Protein AF-0000000072985162 (afdb_homodimer)

Sequence (396 aa):
MAHTLPALPYAYNALEPHYDEATLRIHHDIHHKTYVDGLNNAENKIEECRRTGDYTLIKHYERELAFHGSGHILHTLFWENMMPGGSQPKDEILNQINKDFTDYETFKKEFSAAAVAVEGSGWAILCWNCMFNKLVILTAEKHQDLTQWGVKPLLILDVWEHAYYLKYQNKRAAFIDAWWNIVNWDVVNERFKQATTKMAHTLPALPYAYNALEPHYDEATLRIHHDIHHKTYVDGLNNAENKIEECRRTGDYTLIKHYERELAFHGSGHILHTLFWENMMPGGSQPKDEILNQINKDFTDYETFKKEFSAAAVAVEGSGWAILCWNCMFNKLVILTAEKHQDLTQWGVKPLLILDVWEHAYYLKYQNKRAAFIDAWWNIVNWDVVNERFKQATTK

Nearest PDB structures (foldseek):
  6elk-assembly1_A  TM=9.682E-01  e=2.408E-20  Caenorhabditis elegans
  6qzn-assembly1_C  TM=9.717E-01  e=3.580E-20  Caenorhabditis elegans
  3dc6-assembly1_C  TM=9.567E-01  e=2.150E-20  Caenorhabditis elegans
  3dc5-assembly1_C  TM=9.621E-01  e=7.915E-20  Caenorhabditis elegans
  6qzm-assembly1_A  TM=9.667E-01  e=2.074E-19  Caenorhabditis elegans

Secondary structure (DSSP, 8-state):
----PPPPSS-TTTTTTTS-HHHHHHIIIIIIHHHHHHHHHHHHHHHHHHHHT--TTHHHHHHHHHHHHHHHHHHHHHHHTB-TT-----HHHHHHHHHHHSSHHHHHHHHHHHHHH--SSEEEEEEEETTTTEEEEEEEETTTBS--TT-EEEEEEE-SGGGTHHHHTT-HHHHHHHHGGGB-HHHHHHHHHHHHH-/----PPPPSS-TTTTTTTS-HHHHHHIIIIIIHHHHHHHHHHHHHHHHHHHHT--TTHHHHHHHHHHHHHHHHHHHHHHHTB-TT-----HHHHHHHHHHHSSHHHHHHHHHHHHHH--SSEEEEEEEETTTTEEEEEEEETTTBS--TT-EEEEEEE-SGGGTHHHHTT-HHHHHHHHGGGB-HHHHHHHHHHHHH-

Radius of gyration: 21.14 Å; Cα contacts (8 Å, |Δi|>4): 714; chains: 2; bounding box: 44×56×46 Å

pLDDT: mean 97.55, std 3.65, range [57.56, 98.94]

Organism: Clostridium tetani (strain Massachusetts / E88) (NCBI:txid212717)

Foldseek 3Di:
DQDDQDDQPDDLCQAPPLFHSVLSCCCRVPVLRVLSVLLRVLVVVVVVCVVVVPCVCVVVSVVSNQLSVLSNVQVVLASVQFGRQADDADDPVQVQCCVAQVHDVSVLVVQLVQLVPDPAWWKWFWWQDLVVRHIDIFIDDNRHPTDDPPIGTQHMDGQHCSNPCVPQNPNSSSSSVSRNRGGHNVSSVVSVVVSHVD/DQDDQDDQPDDLCQAPPLFHSVLSCCCRVPVLRVLSVLLRVLVVVVVVCVVVVPCVCVVVSVVSNQLSVLSNVQVVLASVQFGRQADDADDPVQVQCCVAQVHDVSVLVVQLVQLVPDPAWWKWFWWQDLVVRHIDIFIDDNRHPGDDPPIGTQHMDGQHCSNPCVPQNPPSSSSSVSRNRGGHNVSSVVSVVVSHVD

Structure (mmCIF, N/CA/C/O backbone):
data_AF-0000000072985162-model_v1
#
loop_
_entity.id
_entity.type
_entity.pdbx_description
1 polymer 'Superoxide dismutase'
#
loop_
_atom_site.group_PDB
_atom_site.id
_atom_site.type_symbol
_atom_site.label_atom_id
_atom_site.label_alt_id
_atom_site.label_comp_id
_atom_site.label_asym_id
_atom_site.label_entity_id
_atom_site.label_seq_id
_atom_site.pdbx_PDB_ins_code
_atom_site.Cartn_x
_atom_site.Cartn_y
_atom_site.Cartn_z
_atom_site.occupancy
_atom_site.B_iso_or_equiv
_atom_site.auth_seq_id
_atom_site.auth_comp_id
_atom_site.auth_asym_id
_atom_site.auth_atom_id
_atom_site.pdbx_PDB_model_num
ATOM 1 N N . MET A 1 1 ? -16.875 -9.617 9.648 1 78.81 1 MET A N 1
ATOM 2 C CA . MET A 1 1 ? -17.781 -8.617 10.234 1 78.81 1 MET A CA 1
ATOM 3 C C . MET A 1 1 ? -17.766 -7.332 9.422 1 78.81 1 MET A C 1
ATOM 5 O O . MET A 1 1 ? -16.75 -6.977 8.828 1 78.81 1 MET A O 1
ATOM 9 N N . ALA A 1 2 ? -18.922 -6.633 9.508 1 94.5 2 ALA A N 1
ATOM 10 C CA . ALA A 1 2 ? -19.062 -5.395 8.742 1 94.5 2 ALA A CA 1
ATOM 11 C C . ALA A 1 2 ? -18.203 -4.285 9.336 1 94.5 2 ALA A C 1
ATOM 13 O O . ALA A 1 2 ? -18.062 -4.18 10.555 1 94.5 2 ALA A O 1
ATOM 14 N N . HIS A 1 3 ? -17.609 -3.541 8.484 1 98.44 3 HIS A N 1
ATOM 15 C CA . HIS A 1 3 ? -16.859 -2.357 8.906 1 98.44 3 HIS A CA 1
ATOM 16 C C . HIS A 1 3 ? -17.812 -1.287 9.453 1 98.44 3 HIS A C 1
ATOM 18 O O . HIS A 1 3 ? -18.953 -1.179 9.008 1 98.44 3 HIS A O 1
ATOM 24 N N . THR A 1 4 ? -17.266 -0.568 10.375 1 98.56 4 THR A N 1
ATOM 25 C CA . THR A 1 4 ? -18.062 0.515 10.953 1 98.56 4 THR A CA 1
ATOM 26 C C . THR A 1 4 ? -17.25 1.812 10.984 1 98.56 4 THR A C 1
ATOM 28 O O . THR A 1 4 ? -16.016 1.786 10.961 1 98.56 4 THR A O 1
ATOM 31 N N . LEU A 1 5 ? -17.984 2.898 10.992 1 98.62 5 LEU A N 1
ATOM 32 C CA . LEU A 1 5 ? -17.344 4.203 11.133 1 98.62 5 LEU A CA 1
ATOM 33 C C . LEU A 1 5 ? -16.781 4.395 12.539 1 98.62 5 LEU A C 1
ATOM 35 O O . LEU A 1 5 ? -17.531 4.363 13.516 1 98.62 5 LEU A O 1
ATOM 39 N N . PRO A 1 6 ? -15.516 4.555 12.641 1 98.31 6 PRO A N 1
ATOM 40 C CA . PRO A 1 6 ? -15.008 4.77 14 1 98.31 6 PRO A CA 1
ATOM 41 C C . PRO A 1 6 ? -15.422 6.121 14.578 1 98.31 6 PRO A C 1
ATOM 43 O O . PRO A 1 6 ? -15.562 7.098 13.836 1 98.31 6 PRO A O 1
ATOM 46 N N . ALA A 1 7 ? -15.523 6.145 15.867 1 97.75 7 ALA A N 1
ATOM 47 C CA . ALA A 1 7 ? -15.797 7.414 16.531 1 97.75 7 ALA A CA 1
ATOM 48 C C . ALA A 1 7 ? -14.578 8.336 16.484 1 97.75 7 ALA A C 1
ATOM 50 O O . ALA A 1 7 ? -13.438 7.863 16.453 1 97.75 7 ALA A O 1
ATOM 51 N N . LEU A 1 8 ? -14.867 9.625 16.453 1 97.62 8 LEU A N 1
ATOM 52 C CA . LEU A 1 8 ? -13.766 10.57 16.594 1 97.62 8 LEU A CA 1
ATOM 53 C C . LEU A 1 8 ? -13.18 10.523 18 1 97.62 8 LEU A C 1
ATOM 55 O O . LEU A 1 8 ? -13.906 10.383 18.984 1 97.62 8 LEU A O 1
ATOM 59 N N . PRO A 1 9 ? -11.914 10.672 18.094 1 97.06 9 PRO A N 1
ATOM 60 C CA . PRO A 1 9 ? -11.289 10.656 19.422 1 97.06 9 PRO A CA 1
ATOM 61 C C . PRO A 1 9 ? -11.406 12 20.141 1 97.06 9 PRO A C 1
ATOM 63 O O . PRO A 1 9 ? -10.852 12.164 21.234 1 97.06 9 PRO A O 1
ATOM 66 N N . TYR A 1 10 ? -12.055 13.023 19.609 1 98.19 10 TYR A N 1
ATOM 67 C CA . TYR A 1 10 ? -12.273 14.359 20.156 1 98.19 10 TYR A CA 1
ATOM 68 C C . TYR A 1 10 ? -13.586 14.953 19.672 1 98.19 10 TYR A C 1
ATOM 70 O O . TYR A 1 10 ? -14.211 14.406 18.75 1 98.19 10 TYR A O 1
ATOM 78 N N . ALA A 1 11 ? -13.953 16.047 20.359 1 98.31 11 ALA A N 1
ATOM 79 C CA . ALA A 1 11 ? -15.188 16.719 19.969 1 98.31 11 ALA A CA 1
ATOM 80 C C . ALA A 1 11 ? -15.047 17.359 18.578 1 98.31 11 ALA A C 1
ATOM 82 O O . ALA A 1 11 ? -13.93 17.656 18.141 1 98.31 11 ALA A O 1
ATOM 83 N N . TYR A 1 12 ? -16.141 17.594 17.906 1 98.06 12 TYR A N 1
ATOM 84 C CA . TYR A 1 12 ? -16.141 18.109 16.547 1 98.06 12 TYR A CA 1
ATOM 85 C C . TYR A 1 12 ? -15.508 19.484 16.484 1 98.06 12 TYR A C 1
ATOM 87 O O . TYR A 1 12 ? -15.023 19.922 15.438 1 98.06 12 TYR A O 1
ATOM 95 N N . ASN A 1 13 ? -15.547 20.219 17.531 1 98.31 13 ASN A N 1
ATOM 96 C CA . ASN A 1 13 ? -14.977 21.562 17.516 1 98.31 13 ASN A CA 1
ATOM 97 C C . ASN A 1 13 ? -13.625 21.609 18.219 1 98.31 13 ASN A C 1
ATOM 99 O O . ASN A 1 13 ? -13.094 22.688 18.484 1 98.31 13 ASN A O 1
ATOM 103 N N . ALA A 1 14 ? -13.086 20.484 18.531 1 98.5 14 ALA A N 1
ATOM 104 C CA . ALA A 1 14 ? -11.914 20.406 19.391 1 98.5 14 ALA A CA 1
ATOM 105 C C . ALA A 1 14 ? -10.664 20.891 18.672 1 98.5 14 ALA A C 1
ATOM 107 O O . ALA A 1 14 ? -9.68 21.266 19.312 1 98.5 14 ALA A O 1
ATOM 108 N N . LEU A 1 15 ? -10.68 20.875 17.359 1 98.62 15 LEU A N 1
ATOM 109 C CA . LEU A 1 15 ? -9.461 21.125 16.609 1 98.62 15 LEU A CA 1
ATOM 110 C C . LEU A 1 15 ? -9.422 22.562 16.109 1 98.62 15 LEU A C 1
ATOM 112 O O . LEU A 1 15 ? -8.523 22.938 15.352 1 98.62 15 LEU A O 1
ATOM 116 N N . GLU A 1 16 ? -10.375 23.344 16.562 1 98.06 16 GLU A N 1
ATOM 117 C CA . GLU A 1 16 ? -10.367 24.781 16.25 1 98.06 16 GLU A CA 1
ATOM 118 C C . GLU A 1 16 ? -9.172 25.484 16.891 1 98.06 16 GLU A C 1
ATOM 120 O O . GLU A 1 16 ? -8.711 25.078 17.969 1 98.06 16 GLU A O 1
ATOM 125 N N . PRO A 1 17 ? -8.672 26.5 16.172 1 98.12 17 PRO A N 1
ATOM 126 C CA . PRO A 1 17 ? -9.188 27.125 14.961 1 98.12 17 PRO A CA 1
ATOM 127 C C . PRO A 1 17 ? -8.586 26.531 13.688 1 98.12 17 PRO A C 1
ATOM 129 O O . PRO A 1 17 ? -8.875 27.016 12.586 1 98.12 17 PRO A O 1
ATOM 132 N N . HIS A 1 18 ? -7.82 25.516 13.781 1 98.38 18 HIS A N 1
ATOM 133 C CA . HIS A 1 18 ? -7.008 25.062 12.656 1 98.38 18 HIS A CA 1
ATOM 134 C C . HIS A 1 18 ? -7.805 24.125 11.742 1 98.38 18 HIS A C 1
ATOM 136 O O . HIS A 1 18 ? -7.504 24.016 10.555 1 98.38 18 HIS A O 1
ATOM 142 N N . TYR A 1 19 ? -8.812 23.406 12.273 1 98.31 19 TYR A N 1
ATOM 143 C CA . TYR A 1 19 ? -9.727 22.531 11.562 1 98.31 19 TYR A CA 1
ATOM 144 C C . TYR A 1 19 ? -11.156 22.703 12.07 1 98.31 19 TYR A C 1
ATOM 146 O O . TYR A 1 19 ? -11.469 22.312 13.195 1 98.31 19 TYR A O 1
ATOM 154 N N . ASP A 1 20 ? -12 23.234 11.219 1 98.25 20 ASP A N 1
ATOM 155 C CA . ASP A 1 20 ? -13.266 23.781 11.711 1 98.25 20 ASP A CA 1
ATOM 156 C C . ASP A 1 20 ? -14.305 22.656 11.875 1 98.25 20 ASP A C 1
ATOM 158 O O . ASP A 1 20 ? -14.258 21.656 11.18 1 98.25 20 ASP A O 1
ATOM 162 N N . GLU A 1 21 ? -15.227 22.938 12.727 1 98.44 21 GLU A N 1
ATOM 163 C CA . GLU A 1 21 ? -16.25 21.984 13.117 1 98.44 21 GLU A CA 1
ATOM 164 C C . GLU A 1 21 ? -17.062 21.516 11.906 1 98.44 21 GLU A C 1
ATOM 166 O O . GLU A 1 21 ? -17.328 20.312 11.766 1 98.44 21 GLU A O 1
ATOM 171 N N . ALA A 1 22 ? -17.469 22.391 11.086 1 98.56 22 ALA A N 1
ATOM 172 C CA . ALA A 1 22 ? -18.297 22.047 9.93 1 98.56 22 ALA A CA 1
ATOM 173 C C . ALA A 1 22 ? -17.578 21.062 9.016 1 98.56 22 ALA A C 1
ATOM 175 O O . ALA A 1 22 ? -18.156 20.062 8.578 1 98.56 22 ALA A O 1
ATOM 176 N N . THR A 1 23 ? -16.297 21.312 8.734 1 98.69 23 THR A N 1
ATOM 177 C CA . THR A 1 23 ? -15.5 20.438 7.898 1 98.69 23 THR A CA 1
ATOM 178 C C . THR A 1 23 ? -15.359 19.062 8.539 1 98.69 23 THR A C 1
ATOM 180 O O . THR A 1 23 ? -15.562 18.031 7.887 1 98.69 23 THR A O 1
ATOM 183 N N . LEU A 1 24 ? -15.031 19.062 9.789 1 98.62 24 LEU A N 1
ATOM 184 C CA . LEU A 1 24 ? -14.805 17.812 10.492 1 98.62 24 LEU A CA 1
ATOM 185 C C . LEU A 1 24 ? -16.078 16.953 10.484 1 98.62 24 LEU A C 1
ATOM 187 O O . LEU A 1 24 ? -16 15.742 10.266 1 98.62 24 LEU A O 1
ATOM 191 N N . ARG A 1 25 ? -17.188 17.562 10.703 1 98.56 25 ARG A N 1
ATOM 192 C CA . ARG A 1 25 ? -18.469 16.859 10.75 1 98.56 25 ARG A CA 1
ATOM 193 C C . ARG A 1 25 ? -18.797 16.219 9.398 1 98.56 25 ARG A C 1
ATOM 195 O O . ARG A 1 25 ? -19.109 15.031 9.328 1 98.56 25 ARG A O 1
ATOM 202 N N . ILE A 1 26 ? -18.703 16.969 8.336 1 98.69 26 ILE A N 1
ATOM 203 C CA . ILE A 1 26 ? -19.016 16.453 7.008 1 98.69 26 ILE A CA 1
ATOM 204 C C . ILE A 1 26 ? -17.984 15.406 6.594 1 98.69 26 ILE A C 1
ATOM 206 O O . ILE A 1 26 ? -18.344 14.359 6.055 1 98.69 26 ILE A O 1
ATOM 210 N N . HIS A 1 27 ? -16.75 15.727 6.879 1 98.81 27 HIS A N 1
ATOM 211 C CA . HIS A 1 27 ? -15.633 14.852 6.523 1 98.81 27 HIS A CA 1
ATOM 212 C C . HIS A 1 27 ? -15.773 13.484 7.188 1 98.81 27 HIS A C 1
ATOM 214 O O . HIS A 1 27 ? -15.641 12.453 6.527 1 98.81 27 HIS A O 1
ATOM 220 N N . HIS A 1 28 ? -16.062 13.461 8.453 1 98.69 28 HIS A N 1
ATOM 221 C CA . HIS A 1 28 ? -16.203 12.219 9.211 1 98.69 28 HIS A CA 1
ATOM 222 C C . HIS A 1 28 ? -17.531 11.547 8.945 1 98.69 28 HIS A C 1
ATOM 224 O O . HIS A 1 28 ? -17.578 10.391 8.508 1 98.69 28 HIS A O 1
ATOM 230 N N . ASP A 1 29 ? -18.625 12.266 9.039 1 98.62 29 ASP A N 1
ATOM 231 C CA . ASP A 1 29 ? -19.953 11.672 9.102 1 98.62 29 ASP A CA 1
ATOM 232 C C . ASP A 1 29 ? -20.453 11.297 7.703 1 98.62 29 ASP A C 1
ATOM 234 O O . ASP A 1 29 ? -21.328 10.453 7.559 1 98.62 29 ASP A O 1
ATOM 238 N N . ILE A 1 30 ? -19.922 11.961 6.711 1 98.62 30 ILE A N 1
ATOM 239 C CA . ILE A 1 30 ? -20.453 11.719 5.375 1 98.62 30 ILE A CA 1
ATOM 240 C C . ILE A 1 30 ? -19.391 11.07 4.504 1 98.62 30 ILE A C 1
ATOM 242 O O . ILE A 1 30 ? -19.562 9.945 4.027 1 98.62 30 ILE A O 1
ATOM 246 N N . HIS A 1 31 ? -18.266 11.727 4.324 1 98.75 31 HIS A N 1
ATOM 247 C CA . HIS A 1 31 ? -17.25 11.227 3.402 1 98.75 31 HIS A CA 1
ATOM 248 C C . HIS A 1 31 ? -16.641 9.922 3.91 1 98.75 31 HIS A C 1
ATOM 250 O O . HIS A 1 31 ? -16.594 8.93 3.184 1 98.75 31 HIS A O 1
ATOM 256 N N . HIS A 1 32 ? -16.109 9.891 5.16 1 98.81 32 HIS A N 1
ATOM 257 C CA . HIS A 1 32 ? -15.555 8.648 5.691 1 98.81 32 HIS A CA 1
ATOM 258 C C . HIS A 1 32 ? -16.609 7.543 5.711 1 98.81 32 HIS A C 1
ATOM 260 O O . HIS A 1 32 ? -16.312 6.402 5.344 1 98.81 32 HIS A O 1
ATOM 266 N N . LYS A 1 33 ? -17.812 7.918 6.125 1 98.88 33 LYS A N 1
ATOM 267 C CA . LYS A 1 33 ? -18.891 6.938 6.156 1 98.88 33 LYS A CA 1
ATOM 268 C C . LYS A 1 33 ? -19.109 6.309 4.781 1 98.88 33 LYS A C 1
ATOM 270 O O . LYS A 1 33 ? -19.391 5.117 4.68 1 98.88 33 LYS A O 1
ATOM 275 N N . THR A 1 34 ? -19 7.105 3.734 1 98.81 34 THR A N 1
ATOM 276 C CA . THR A 1 34 ? -19.188 6.609 2.375 1 98.81 34 THR A CA 1
ATOM 277 C C . THR A 1 34 ? -18.156 5.539 2.045 1 98.81 34 THR A C 1
ATOM 279 O O . THR A 1 34 ? -18.469 4.551 1.379 1 98.81 34 THR A O 1
ATOM 282 N N . TYR A 1 35 ? -16.984 5.691 2.488 1 98.81 35 TYR A N 1
ATOM 283 C CA . TYR A 1 35 ? -15.938 4.707 2.219 1 98.81 35 TYR A CA 1
ATOM 284 C C . TYR A 1 35 ? -16.188 3.424 3.006 1 98.81 35 TYR A C 1
ATOM 286 O O . TYR A 1 35 ? -15.922 2.326 2.516 1 98.81 35 TYR A O 1
ATOM 294 N N . VAL A 1 36 ? -16.688 3.582 4.254 1 98.88 36 VAL A N 1
ATOM 295 C CA . VAL A 1 36 ? -17.031 2.422 5.062 1 98.88 36 VAL A CA 1
ATOM 296 C C . VAL A 1 36 ? -18.141 1.626 4.371 1 98.88 36 VAL A C 1
ATOM 298 O O . VAL A 1 36 ? -18.031 0.408 4.207 1 98.88 36 VAL A O 1
ATOM 301 N N . ASP A 1 37 ? -19.188 2.359 3.949 1 98.88 37 ASP A N 1
ATOM 302 C CA . ASP A 1 37 ? -20.297 1.713 3.273 1 98.88 37 ASP A CA 1
ATOM 303 C C . ASP A 1 37 ? -19.859 1.069 1.962 1 98.88 37 ASP A C 1
ATOM 305 O O . ASP A 1 37 ? -20.266 -0.052 1.646 1 98.88 37 ASP A O 1
ATOM 309 N N . GLY A 1 38 ? -19.047 1.772 1.222 1 98.81 38 GLY A N 1
ATOM 310 C CA . GLY A 1 38 ? -18.547 1.236 -0.029 1 98.81 38 GLY A CA 1
ATOM 311 C C . GLY A 1 38 ? -17.703 -0.011 0.158 1 98.81 38 GLY A C 1
ATOM 312 O O . GLY A 1 38 ? -17.781 -0.947 -0.641 1 98.81 38 GLY A O 1
ATOM 313 N N . LEU A 1 39 ? -16.891 -0.003 1.166 1 98.81 39 LEU A N 1
ATOM 314 C CA . LEU A 1 39 ? -16.062 -1.163 1.474 1 98.81 39 LEU A CA 1
ATOM 315 C C . LEU A 1 39 ? -16.922 -2.375 1.808 1 98.81 39 LEU A C 1
ATOM 317 O O . LEU A 1 39 ? -16.688 -3.473 1.302 1 98.81 39 LEU A O 1
ATOM 321 N N . ASN A 1 40 ? -17.875 -2.148 2.672 1 98.88 40 ASN A N 1
ATOM 322 C CA . ASN A 1 40 ? -18.812 -3.223 3.008 1 98.88 40 ASN A CA 1
ATOM 323 C C . ASN A 1 40 ? -19.5 -3.783 1.764 1 98.88 40 ASN A C 1
ATOM 325 O O . ASN A 1 40 ? -19.625 -5 1.614 1 98.88 40 ASN A O 1
ATOM 329 N N . ASN A 1 41 ? -19.938 -2.908 0.926 1 98.81 41 ASN A N 1
ATOM 330 C CA . ASN A 1 41 ? -20.578 -3.344 -0.309 1 98.81 41 ASN A CA 1
ATOM 331 C C . ASN A 1 41 ? -19.625 -4.148 -1.186 1 98.81 41 ASN A C 1
ATOM 333 O O . ASN A 1 41 ? -20 -5.199 -1.715 1 98.81 41 ASN A O 1
ATOM 337 N N . ALA A 1 42 ? -18.422 -3.67 -1.407 1 98.62 42 ALA A N 1
ATOM 338 C CA . ALA A 1 42 ? -17.422 -4.363 -2.23 1 98.62 42 ALA A CA 1
ATOM 339 C C . ALA A 1 42 ? -17.156 -5.762 -1.69 1 98.62 42 ALA A C 1
ATOM 341 O O . ALA A 1 42 ? -17.109 -6.73 -2.453 1 98.62 42 ALA A O 1
ATOM 342 N N . GLU A 1 43 ? -16.969 -5.855 -0.398 1 98.25 43 GLU A N 1
ATOM 343 C CA . GLU A 1 43 ? -16.688 -7.148 0.218 1 98.25 43 GLU A CA 1
ATOM 344 C C . GLU A 1 43 ? -17.875 -8.109 0.041 1 98.25 43 GLU A C 1
ATOM 346 O O . GLU A 1 43 ? -17.672 -9.297 -0.232 1 98.25 43 GLU A O 1
ATOM 351 N N . ASN A 1 44 ? -19.094 -7.582 0.217 1 98.5 44 ASN A N 1
ATOM 352 C CA . ASN A 1 44 ? -20.281 -8.398 0.015 1 98.5 44 ASN A CA 1
ATOM 353 C C . ASN A 1 44 ? -20.375 -8.922 -1.417 1 98.5 44 ASN A C 1
ATOM 355 O O . ASN A 1 44 ? -20.703 -10.086 -1.642 1 98.5 44 ASN A O 1
ATOM 359 N N . LYS A 1 45 ? -20.109 -8.086 -2.359 1 98.56 45 LYS A N 1
ATOM 360 C CA . LYS A 1 45 ? -20.203 -8.469 -3.766 1 98.56 45 LYS A CA 1
ATOM 361 C C . LYS A 1 45 ? -19.109 -9.477 -4.129 1 98.56 45 LYS A C 1
ATOM 363 O O . LYS A 1 45 ? -19.359 -10.391 -4.926 1 98.56 45 LYS A O 1
ATOM 368 N N . ILE A 1 46 ? -17.953 -9.336 -3.598 1 97.94 46 ILE A N 1
ATOM 369 C CA . ILE A 1 46 ? -16.875 -10.289 -3.842 1 97.94 46 ILE A CA 1
ATOM 370 C C . ILE A 1 46 ? -17.234 -11.641 -3.234 1 97.94 46 ILE A C 1
ATOM 372 O O . ILE A 1 46 ? -17 -12.688 -3.844 1 97.94 46 ILE A O 1
ATOM 376 N N . GLU A 1 47 ? -17.781 -11.586 -2.041 1 97.25 47 GLU A N 1
ATOM 377 C CA . GLU A 1 47 ? -18.266 -12.82 -1.432 1 97.25 47 GLU A CA 1
ATOM 378 C C . GLU A 1 47 ? -19.312 -13.492 -2.316 1 97.25 47 GLU A C 1
ATOM 380 O O . GLU A 1 47 ? -19.344 -14.719 -2.434 1 97.25 47 GLU A O 1
ATOM 385 N N . GLU A 1 48 ? -20.188 -12.711 -2.895 1 97.62 48 GLU A N 1
ATOM 386 C CA . GLU A 1 48 ? -21.172 -13.242 -3.818 1 97.62 48 GLU A CA 1
ATOM 387 C C . GLU A 1 48 ? -20.516 -13.891 -5.027 1 97.62 48 GLU A C 1
ATOM 389 O O . GLU A 1 48 ? -20.953 -14.953 -5.488 1 97.62 48 GLU A O 1
ATOM 394 N N . CYS A 1 49 ? -19.469 -13.242 -5.586 1 97.19 49 CYS A N 1
ATOM 395 C CA . CYS A 1 49 ? -18.703 -13.844 -6.68 1 97.19 49 CYS A CA 1
ATOM 396 C C . CYS A 1 49 ? -18.172 -15.211 -6.285 1 97.19 49 CYS A C 1
ATOM 398 O O . CYS A 1 49 ? -18.281 -16.172 -7.055 1 97.19 49 CYS A O 1
ATOM 400 N N . ARG A 1 50 ? -17.672 -15.305 -5.113 1 95.12 50 ARG A N 1
ATOM 401 C CA . ARG A 1 50 ? -17.109 -16.547 -4.594 1 95.12 50 ARG A CA 1
ATOM 402 C C . ARG A 1 50 ? -18.188 -17.625 -4.469 1 95.12 50 ARG A C 1
ATOM 404 O O . ARG A 1 50 ? -17.969 -18.781 -4.863 1 95.12 50 ARG A O 1
ATOM 411 N N . ARG A 1 51 ? -19.25 -17.297 -3.945 1 94.88 51 ARG A N 1
ATOM 412 C CA . ARG A 1 51 ? -20.344 -18.219 -3.684 1 94.88 51 ARG A CA 1
ATOM 413 C C . ARG A 1 51 ? -20.922 -18.766 -4.984 1 94.88 51 ARG A C 1
ATOM 415 O O . ARG A 1 51 ? -21.219 -19.969 -5.086 1 94.88 51 ARG A O 1
ATOM 422 N N . THR A 1 52 ? -21 -17.953 -5.945 1 96.56 52 THR A N 1
ATOM 423 C CA . THR A 1 52 ? -21.656 -18.344 -7.188 1 96.56 52 THR A CA 1
ATOM 424 C C . THR A 1 52 ? -20.656 -18.906 -8.188 1 96.56 52 THR A C 1
ATOM 426 O O . THR A 1 52 ? -21.031 -19.562 -9.148 1 96.56 52 THR A O 1
ATOM 429 N N . GLY A 1 53 ? -19.375 -18.516 -8.008 1 95.75 53 GLY A N 1
ATOM 430 C CA . GLY A 1 53 ? -18.344 -18.922 -8.945 1 95.75 53 GLY A CA 1
ATOM 431 C C . GLY A 1 53 ? -18.281 -18.047 -10.18 1 95.75 53 GLY A C 1
ATOM 432 O O . GLY A 1 53 ? -17.578 -18.344 -11.141 1 95.75 53 GLY A O 1
ATOM 433 N N . ASP A 1 54 ? -19.062 -17 -10.211 1 97.75 54 ASP A N 1
ATOM 434 C CA . ASP A 1 54 ? -19.062 -16.031 -11.305 1 97.75 54 ASP A CA 1
ATOM 435 C C . ASP A 1 54 ? -18.109 -14.867 -11.008 1 97.75 54 ASP A C 1
ATOM 437 O O . ASP A 1 54 ? -18.438 -13.977 -10.227 1 97.75 54 ASP A O 1
ATOM 441 N N . TYR A 1 55 ? -17.031 -14.805 -11.68 1 97.75 55 TYR A N 1
ATOM 442 C CA . TYR A 1 55 ? -16.016 -13.797 -11.414 1 97.75 55 TYR A CA 1
ATOM 443 C C . TYR A 1 55 ? -15.961 -12.766 -12.539 1 97.75 55 TYR A C 1
ATOM 445 O O . TYR A 1 55 ? -14.961 -12.055 -12.695 1 97.75 55 TYR A O 1
ATOM 453 N N . THR A 1 56 ? -17 -12.617 -13.289 1 97.25 56 THR A N 1
ATOM 454 C CA . THR A 1 56 ? -17.062 -11.719 -14.438 1 97.25 56 THR A CA 1
ATOM 455 C C . THR A 1 56 ? -16.766 -10.281 -14.023 1 97.25 56 THR A C 1
ATOM 457 O O . THR A 1 56 ? -16.094 -9.547 -14.758 1 97.25 56 THR A O 1
ATOM 460 N N . LEU A 1 57 ? -17.219 -9.891 -12.836 1 97.25 57 LEU A N 1
ATOM 461 C CA . LEU A 1 57 ? -17.078 -8.5 -12.398 1 97.25 57 LEU A CA 1
ATOM 462 C C . LEU A 1 57 ? -16.031 -8.375 -11.305 1 97.25 57 LEU A C 1
ATOM 464 O O . LEU A 1 57 ? -16.016 -7.391 -10.562 1 97.25 57 LEU A O 1
ATOM 468 N N . ILE A 1 58 ? -15.156 -9.359 -11.164 1 97.38 58 ILE A N 1
ATOM 469 C CA . ILE A 1 58 ? -14.203 -9.398 -10.055 1 97.38 58 ILE A CA 1
ATOM 470 C C . ILE A 1 58 ? -13.289 -8.18 -10.125 1 97.38 58 ILE A C 1
ATOM 472 O O . ILE A 1 58 ? -12.961 -7.582 -9.094 1 97.38 58 ILE A O 1
ATOM 476 N N . LYS A 1 59 ? -12.922 -7.785 -11.273 1 96.12 59 LYS A N 1
ATOM 477 C CA . LYS A 1 59 ? -12.055 -6.625 -11.445 1 96.12 59 LYS A CA 1
ATOM 478 C C . LYS A 1 59 ? -12.711 -5.359 -10.898 1 96.12 59 LYS A C 1
ATOM 480 O O . LYS A 1 59 ? -12.055 -4.562 -10.219 1 96.12 59 LYS A O 1
ATOM 485 N N . HIS A 1 60 ? -13.914 -5.184 -11.258 1 97.75 60 HIS A N 1
ATOM 486 C CA . HIS A 1 60 ? -14.656 -4.02 -10.789 1 97.75 60 HIS A CA 1
ATOM 487 C C . HIS A 1 60 ? -14.711 -3.98 -9.266 1 97.75 60 HIS A C 1
ATOM 489 O O . HIS A 1 60 ? -14.414 -2.953 -8.656 1 97.75 60 HIS A O 1
ATOM 495 N N . TYR A 1 61 ? -15.07 -5.07 -8.664 1 98 61 TYR A N 1
ATOM 496 C CA . TYR A 1 61 ? -15.258 -5.094 -7.223 1 98 61 TYR A CA 1
ATOM 497 C C . TYR A 1 61 ? -13.922 -4.988 -6.496 1 98 61 TYR A C 1
ATOM 499 O O . TYR A 1 61 ? -13.836 -4.406 -5.414 1 98 61 TYR A O 1
ATOM 507 N N . GLU A 1 62 ? -12.891 -5.516 -7.082 1 97.25 62 GLU A N 1
ATOM 508 C CA . GLU A 1 62 ? -11.562 -5.371 -6.488 1 97.25 62 GLU A CA 1
ATOM 509 C C . GLU A 1 62 ? -11.102 -3.918 -6.512 1 97.25 62 GLU A C 1
ATOM 511 O O . GLU A 1 62 ? -10.43 -3.459 -5.586 1 97.25 62 GLU A O 1
ATOM 516 N N . ARG A 1 63 ? -11.438 -3.23 -7.582 1 97.94 63 ARG A N 1
ATOM 517 C CA . ARG A 1 63 ? -11.133 -1.803 -7.629 1 97.94 63 ARG A CA 1
ATOM 518 C C . ARG A 1 63 ? -11.875 -1.049 -6.535 1 97.94 63 ARG A C 1
ATOM 520 O O . ARG A 1 63 ? -11.312 -0.17 -5.883 1 97.94 63 ARG A O 1
ATOM 527 N N . GLU A 1 64 ? -13.133 -1.395 -6.352 1 98.62 64 GLU A N 1
ATOM 528 C CA . GLU A 1 64 ? -13.914 -0.786 -5.281 1 98.62 64 GLU A CA 1
ATOM 529 C C . GLU A 1 64 ? -13.344 -1.144 -3.91 1 98.62 64 GLU A C 1
ATOM 531 O O . GLU A 1 64 ? -13.328 -0.309 -3.004 1 98.62 64 GLU A O 1
ATOM 536 N N . LEU A 1 65 ? -12.961 -2.406 -3.801 1 98.62 65 LEU A N 1
ATOM 537 C CA . LEU A 1 65 ? -12.344 -2.885 -2.566 1 98.62 65 LEU A CA 1
ATOM 538 C C . LEU A 1 65 ? -11.109 -2.061 -2.217 1 98.62 65 LEU A C 1
ATOM 540 O O . LEU A 1 65 ? -10.93 -1.667 -1.062 1 98.62 65 LEU A O 1
ATOM 544 N N . ALA A 1 66 ? -10.258 -1.796 -3.156 1 98.62 66 ALA A N 1
ATOM 545 C CA . ALA A 1 66 ? -9.039 -1.02 -2.959 1 98.62 66 ALA A CA 1
ATOM 546 C C . ALA A 1 66 ? -9.359 0.431 -2.613 1 98.62 66 ALA A C 1
ATOM 548 O O . ALA A 1 66 ? -8.82 0.981 -1.649 1 98.62 66 ALA A O 1
ATOM 549 N N . PHE A 1 67 ? -10.25 1.051 -3.359 1 98.75 67 PHE A N 1
ATOM 550 C CA . PHE A 1 67 ? -10.594 2.461 -3.209 1 98.75 67 PHE A CA 1
ATOM 551 C C . PHE A 1 67 ? -11.211 2.725 -1.841 1 98.75 67 PHE A C 1
ATOM 553 O O . PHE A 1 67 ? -10.711 3.551 -1.075 1 98.75 67 PHE A O 1
ATOM 560 N N . HIS A 1 68 ? -12.227 1.962 -1.547 1 98.81 68 HIS A N 1
ATOM 561 C CA . HIS A 1 68 ? -12.953 2.201 -0.303 1 98.81 68 HIS A CA 1
ATOM 562 C C . HIS A 1 68 ? -12.164 1.688 0.899 1 98.81 68 HIS A C 1
ATOM 564 O O . HIS A 1 68 ? -12.234 2.268 1.985 1 98.81 68 HIS A O 1
ATOM 570 N N . GLY A 1 69 ? -11.445 0.592 0.697 1 98.75 69 GLY A N 1
ATOM 571 C CA . GLY A 1 69 ? -10.594 0.095 1.766 1 98.75 69 GLY A CA 1
ATOM 572 C C . GLY A 1 69 ? -9.508 1.078 2.17 1 98.75 69 GLY A C 1
ATOM 573 O O . GLY A 1 69 ? -9.344 1.371 3.355 1 98.75 69 GLY A O 1
ATOM 574 N N . SER A 1 70 ? -8.789 1.579 1.214 1 98.81 70 SER A N 1
ATOM 575 C CA . SER A 1 70 ? -7.766 2.584 1.494 1 98.81 70 SER A CA 1
ATOM 576 C C . SER A 1 70 ? -8.383 3.859 2.055 1 98.81 70 SER A C 1
ATOM 578 O O . SER A 1 70 ? -7.824 4.484 2.959 1 98.81 70 SER A O 1
ATOM 580 N N . GLY A 1 71 ? -9.516 4.234 1.457 1 98.81 71 GLY A N 1
ATOM 581 C CA . GLY A 1 71 ? -10.219 5.387 1.999 1 98.81 71 GLY A CA 1
ATOM 582 C C . GLY A 1 71 ? -10.531 5.25 3.477 1 98.81 71 GLY A C 1
ATOM 583 O O . GLY A 1 71 ? -10.32 6.184 4.25 1 98.81 71 GLY A O 1
ATOM 584 N N . HIS A 1 72 ? -11.055 4.121 3.834 1 98.88 72 HIS A N 1
ATOM 585 C CA . HIS A 1 72 ? -11.406 3.852 5.223 1 98.88 72 HIS A CA 1
ATOM 586 C C . HIS A 1 72 ? -10.164 3.842 6.113 1 98.88 72 HIS A C 1
ATOM 588 O O . HIS A 1 72 ? -10.148 4.488 7.164 1 98.88 72 HIS A O 1
ATOM 594 N N . ILE A 1 73 ? -9.141 3.174 5.691 1 98.81 73 ILE A N 1
ATOM 595 C CA . ILE A 1 73 ? -7.91 3.023 6.469 1 98.81 73 ILE A CA 1
ATOM 596 C C . ILE A 1 73 ? -7.266 4.391 6.684 1 98.81 73 ILE A C 1
ATOM 598 O O . ILE A 1 73 ? -6.961 4.77 7.82 1 98.81 73 ILE A O 1
ATOM 602 N N . LEU A 1 74 ? -7.121 5.152 5.637 1 98.81 74 LEU A N 1
ATOM 603 C CA . LEU A 1 74 ? -6.418 6.43 5.711 1 98.81 74 LEU A CA 1
ATOM 604 C C . LEU A 1 74 ? -7.199 7.434 6.551 1 98.81 74 LEU A C 1
ATOM 606 O O . LEU A 1 74 ? -6.609 8.18 7.336 1 98.81 74 LEU A O 1
ATOM 610 N N . HIS A 1 75 ? -8.516 7.438 6.391 1 98.88 75 HIS A N 1
ATOM 611 C CA . HIS A 1 75 ? -9.305 8.352 7.211 1 98.88 75 HIS A CA 1
ATOM 612 C C . HIS A 1 75 ? -9.211 7.98 8.688 1 98.88 75 HIS A C 1
ATOM 614 O O . HIS A 1 75 ? -9.094 8.859 9.547 1 98.88 75 HIS A O 1
ATOM 620 N N . THR A 1 76 ? -9.297 6.691 8.953 1 98.75 76 THR A N 1
ATOM 621 C CA . THR A 1 76 ? -9.211 6.227 10.336 1 98.75 76 THR A CA 1
ATOM 622 C C . THR A 1 76 ? -7.91 6.695 10.977 1 98.75 76 THR A C 1
ATOM 624 O O . THR A 1 76 ? -7.918 7.223 12.094 1 98.75 76 THR A O 1
ATOM 627 N N . LEU A 1 77 ? -6.836 6.535 10.297 1 98.62 77 LEU A N 1
ATOM 628 C CA . LEU A 1 77 ? -5.527 6.941 10.805 1 98.62 77 LEU A CA 1
ATOM 629 C C . LEU A 1 77 ? -5.43 8.461 10.891 1 98.62 77 LEU A C 1
ATOM 631 O O . LEU A 1 77 ? -4.82 9 11.82 1 98.62 77 LEU A O 1
ATOM 635 N N . PHE A 1 78 ? -6.008 9.172 9.953 1 98.88 78 PHE A N 1
ATOM 636 C CA . PHE A 1 78 ? -5.977 10.625 9.852 1 98.88 78 PHE A CA 1
ATOM 637 C C . PHE A 1 78 ? -6.602 11.266 11.086 1 98.88 78 PHE A C 1
ATOM 639 O O . PHE A 1 78 ? -6.059 12.227 11.633 1 98.88 78 PHE A O 1
ATOM 646 N N . TRP A 1 79 ? -7.73 10.734 11.5 1 98.81 79 TRP A N 1
ATOM 647 C CA . TRP A 1 79 ? -8.383 11.305 12.68 1 98.81 79 TRP A CA 1
ATOM 648 C C . TRP A 1 79 ? -7.477 11.211 13.898 1 98.81 79 TRP A C 1
ATOM 650 O O . TRP A 1 79 ? -7.406 12.148 14.695 1 98.81 79 TRP A O 1
ATOM 660 N N . GLU A 1 80 ? -6.785 10.109 13.992 1 98.56 80 GLU A N 1
ATOM 661 C CA . GLU A 1 80 ? -5.922 9.875 15.148 1 98.56 80 GLU A CA 1
ATOM 662 C C . GLU A 1 80 ? -4.66 10.734 15.078 1 98.56 80 GLU A C 1
ATOM 664 O O . GLU A 1 80 ? -4.016 10.984 16.094 1 98.56 80 GLU A O 1
ATOM 669 N N . ASN A 1 81 ? -4.332 11.211 13.914 1 98.69 81 ASN A N 1
ATOM 670 C CA . ASN A 1 81 ? -3.123 11.992 13.695 1 98.69 81 ASN A CA 1
ATOM 671 C C . ASN A 1 81 ? -3.32 13.453 14.109 1 98.69 81 ASN A C 1
ATOM 673 O O . ASN A 1 81 ? -2.404 14.266 13.984 1 98.69 81 ASN A O 1
ATOM 677 N N . MET A 1 82 ? -4.496 13.75 14.609 1 98.81 82 MET A N 1
ATOM 678 C CA . MET A 1 82 ? -4.781 15.117 15.047 1 98.81 82 MET A CA 1
ATOM 679 C C . MET A 1 82 ? -5.266 15.125 16.5 1 98.81 82 MET A C 1
ATOM 681 O O . MET A 1 82 ? -5.93 14.188 16.938 1 98.81 82 MET A O 1
ATOM 685 N N . MET A 1 83 ? -4.926 16.188 17.141 1 98.56 83 MET A N 1
ATOM 686 C CA . MET A 1 83 ? -5.398 16.391 18.516 1 98.56 83 MET A CA 1
ATOM 687 C C . MET A 1 83 ? -5.422 17.875 18.859 1 98.56 83 MET A C 1
ATOM 689 O O . MET A 1 83 ? -4.645 18.656 18.312 1 98.56 83 MET A O 1
ATOM 693 N N . PRO A 1 84 ? -6.34 18.281 19.797 1 98.06 84 PRO A N 1
ATOM 694 C CA . PRO A 1 84 ? -6.336 19.688 20.219 1 98.06 84 PRO A CA 1
ATOM 695 C C . PRO A 1 84 ? -4.984 20.125 20.766 1 98.06 84 PRO A C 1
ATOM 697 O O . PRO A 1 84 ? -4.422 19.484 21.656 1 98.06 84 PRO A O 1
ATOM 700 N N . GLY A 1 85 ? -4.445 21.203 20.203 1 97.31 85 GLY A N 1
ATOM 701 C CA . GLY A 1 85 ? -3.195 21.766 20.672 1 97.31 85 GLY A CA 1
ATOM 702 C C . GLY A 1 85 ? -1.972 21.094 20.094 1 97.31 85 GLY A C 1
ATOM 703 O O . GLY A 1 85 ? -0.854 21.594 20.219 1 97.31 85 GLY A O 1
ATOM 704 N N . GLY A 1 86 ? -2.18 19.906 19.516 1 98.19 86 GLY A N 1
ATOM 705 C CA . GLY A 1 86 ? -1.07 19.188 18.906 1 98.19 86 GLY A CA 1
ATOM 706 C C . GLY A 1 86 ? -0.011 18.766 19.906 1 98.19 86 GLY A C 1
ATOM 707 O O . GLY A 1 86 ? -0.203 18.891 21.125 1 98.19 86 GLY A O 1
ATOM 708 N N . SER A 1 87 ? 0.964 18.078 19.453 1 98.38 87 SER A N 1
ATOM 709 C CA . SER A 1 87 ? 2.148 17.719 20.234 1 98.38 87 SER A CA 1
ATOM 710 C C . SER A 1 87 ? 3.41 17.812 19.375 1 98.38 87 SER A C 1
ATOM 712 O O . SER A 1 87 ? 3.344 18.125 18.188 1 98.38 87 SER A O 1
ATOM 714 N N . GLN A 1 88 ? 4.535 17.609 19.984 1 98 88 GLN A N 1
ATOM 715 C CA . GLN A 1 88 ? 5.82 17.688 19.297 1 98 88 GLN A CA 1
ATOM 716 C C . GLN A 1 88 ? 6.441 16.297 19.141 1 98 88 GLN A C 1
ATOM 718 O O . GLN A 1 88 ? 6.246 15.422 19.984 1 98 88 GLN A O 1
ATOM 723 N N . PRO 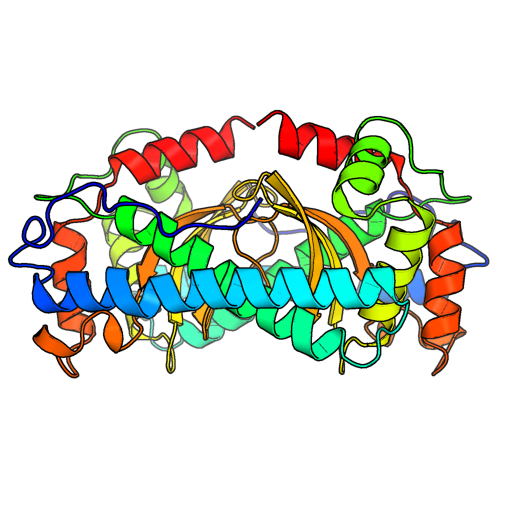A 1 89 ? 7.125 16.141 18.031 1 98 89 PRO A N 1
ATOM 724 C CA . PRO A 1 89 ? 7.824 14.852 17.906 1 98 89 PRO A CA 1
ATOM 725 C C . PRO A 1 89 ? 8.898 14.664 18.984 1 98 89 PRO A C 1
ATOM 727 O O . PRO A 1 89 ? 9.602 15.609 19.328 1 98 89 PRO A O 1
ATOM 730 N N . LYS A 1 90 ? 8.938 13.531 19.516 1 95.69 90 LYS A N 1
ATOM 731 C CA . LYS A 1 90 ? 9.922 13.172 20.531 1 95.69 90 LYS A CA 1
ATOM 732 C C . LYS A 1 90 ? 10.258 11.688 20.469 1 95.69 90 LYS A C 1
ATOM 734 O O . LYS A 1 90 ? 9.633 10.93 19.719 1 95.69 90 LYS A O 1
ATOM 739 N N . ASP A 1 91 ? 11.289 11.305 21 1 93.88 91 ASP A N 1
ATOM 740 C CA . ASP A 1 91 ? 11.633 9.898 21.219 1 93.88 91 ASP A CA 1
ATOM 741 C C . ASP A 1 91 ? 12.039 9.227 19.906 1 93.88 91 ASP A C 1
ATOM 743 O O . ASP A 1 91 ? 12.789 9.805 19.109 1 93.88 91 ASP A O 1
ATOM 747 N N . GLU A 1 92 ? 11.633 8.047 19.75 1 97.56 92 GLU A N 1
ATOM 748 C CA . GLU A 1 92 ? 12.148 7.188 18.688 1 97.56 92 GLU A CA 1
ATOM 749 C C . GLU A 1 92 ? 11.82 7.762 17.297 1 97.56 92 GLU A C 1
ATOM 751 O O . GLU A 1 92 ? 12.672 7.742 16.406 1 97.56 92 GLU A O 1
ATOM 756 N N . ILE A 1 93 ? 10.656 8.336 17.172 1 98.5 93 ILE A N 1
ATOM 757 C CA . ILE A 1 93 ? 10.25 8.836 15.867 1 98.5 93 ILE A CA 1
ATOM 758 C C . ILE A 1 93 ? 11.094 10.047 15.492 1 98.5 93 ILE A C 1
ATOM 760 O O . ILE A 1 93 ? 11.5 10.203 14.336 1 98.5 93 ILE A O 1
ATOM 764 N N . LEU A 1 94 ? 11.336 10.953 16.406 1 98.56 94 LEU A N 1
ATOM 765 C CA . LEU A 1 94 ? 12.164 12.117 16.125 1 98.56 94 LEU A CA 1
ATOM 766 C C . LEU A 1 94 ? 13.586 11.688 15.758 1 98.56 94 LEU A C 1
ATOM 768 O O . LEU A 1 94 ? 14.18 12.234 14.828 1 98.56 94 LEU A O 1
ATOM 772 N N . ASN A 1 95 ? 14.125 10.727 16.5 1 98.44 95 ASN A N 1
ATOM 773 C CA . ASN A 1 95 ? 15.453 10.211 16.188 1 98.44 95 ASN A CA 1
ATOM 774 C C . ASN A 1 95 ? 15.523 9.656 14.773 1 98.44 95 ASN A C 1
ATOM 776 O O . ASN A 1 95 ? 16.484 9.906 14.047 1 98.44 95 ASN A O 1
ATOM 780 N N . GLN A 1 96 ? 14.5 8.922 14.445 1 98.56 96 GLN A N 1
ATOM 781 C CA . GLN A 1 96 ? 14.484 8.328 13.117 1 98.56 96 GLN A CA 1
ATOM 782 C C . GLN A 1 96 ? 14.32 9.391 12.039 1 98.56 96 GLN A C 1
ATOM 784 O O . GLN A 1 96 ? 14.922 9.297 10.969 1 98.56 96 GLN A O 1
ATOM 789 N N . ILE A 1 97 ? 13.469 10.375 12.258 1 98.62 97 ILE A N 1
ATOM 790 C CA . ILE A 1 97 ? 13.297 11.484 11.328 1 98.62 97 ILE A CA 1
ATOM 791 C C . ILE A 1 97 ? 14.633 12.188 11.125 1 98.62 97 ILE A C 1
ATOM 793 O O . ILE A 1 97 ? 15.023 12.484 9.992 1 98.62 97 ILE A O 1
ATOM 797 N N . ASN A 1 98 ? 15.328 12.438 12.188 1 98.19 98 ASN A N 1
ATOM 798 C CA . ASN A 1 98 ? 16.641 13.086 12.086 1 98.19 98 ASN A CA 1
ATOM 799 C C . ASN A 1 98 ? 17.609 12.234 11.289 1 98.19 98 ASN A C 1
ATOM 801 O O . ASN A 1 98 ? 18.438 12.766 10.539 1 98.19 98 ASN A O 1
ATOM 805 N N . LYS A 1 99 ? 17.516 10.992 11.422 1 97.56 99 LYS A N 1
ATOM 806 C CA . LYS A 1 99 ? 18.391 10.07 10.711 1 97.56 99 LYS A CA 1
ATOM 807 C C . LYS A 1 99 ? 18.078 10.047 9.219 1 97.56 99 LYS A C 1
ATOM 809 O O . LYS A 1 99 ? 18.984 10.109 8.383 1 97.56 99 LYS A O 1
ATOM 814 N N . ASP A 1 100 ? 16.812 10.039 8.891 1 97.75 100 ASP A N 1
ATOM 815 C CA . ASP A 1 100 ? 16.422 9.781 7.504 1 97.75 100 ASP A CA 1
ATOM 816 C C . ASP A 1 100 ? 16.281 11.078 6.719 1 97.75 100 ASP A C 1
ATOM 818 O O . ASP A 1 100 ? 16.406 11.086 5.492 1 97.75 100 ASP A O 1
ATOM 822 N N . PHE A 1 101 ? 15.992 12.203 7.395 1 97.69 101 PHE A N 1
ATOM 823 C CA . PHE A 1 101 ? 15.695 13.445 6.691 1 97.69 101 PHE A CA 1
ATOM 824 C C . PHE A 1 101 ? 16.641 14.562 7.137 1 97.69 101 PHE A C 1
ATOM 826 O O . PHE A 1 101 ? 16.484 15.711 6.715 1 97.69 101 PHE A O 1
ATOM 833 N N . THR A 1 102 ? 17.594 14.352 7.941 1 95.75 102 THR A N 1
ATOM 834 C CA . THR A 1 102 ? 18.562 15.289 8.484 1 95.75 102 THR A CA 1
ATOM 835 C C . THR A 1 102 ? 18.062 15.906 9.789 1 95.75 102 THR A C 1
ATOM 837 O O . THR A 1 102 ? 18.75 15.844 10.812 1 95.75 102 THR A O 1
ATOM 840 N N . ASP A 1 103 ? 16.938 16.562 9.734 1 97.19 103 ASP A N 1
ATOM 841 C CA . ASP A 1 103 ? 16.312 17.094 10.938 1 97.19 103 ASP A CA 1
ATOM 842 C C . ASP A 1 103 ? 14.805 17.266 10.727 1 97.19 103 ASP A C 1
ATOM 844 O O . ASP A 1 103 ? 14.297 17.062 9.625 1 97.19 103 ASP A O 1
ATOM 848 N N . TYR A 1 104 ? 14.141 17.594 11.82 1 98.19 104 TYR A N 1
ATOM 849 C CA . TYR A 1 104 ? 12.688 17.719 11.805 1 98.19 104 TYR A CA 1
ATOM 850 C C . TYR A 1 104 ? 12.25 18.828 10.859 1 98.19 104 TYR A C 1
ATOM 852 O O . TYR A 1 104 ? 11.258 18.672 10.133 1 98.19 104 TYR A O 1
ATOM 860 N N . GLU A 1 105 ? 12.898 19.938 10.867 1 97.88 105 GLU A N 1
ATOM 861 C CA . GLU A 1 105 ? 12.516 21.078 10.023 1 97.88 105 GLU A CA 1
ATOM 862 C C . GLU A 1 105 ? 12.617 20.719 8.539 1 97.88 105 GLU A C 1
ATOM 864 O O . GLU A 1 105 ? 11.742 21.094 7.75 1 97.88 105 GLU A O 1
ATOM 869 N N . THR A 1 106 ? 13.656 20.047 8.188 1 97.88 106 THR A N 1
ATOM 870 C CA . THR A 1 106 ? 13.836 19.594 6.809 1 97.88 106 THR A CA 1
ATOM 871 C C . THR A 1 106 ? 12.734 18.609 6.418 1 97.88 106 THR A C 1
ATOM 873 O O . THR A 1 106 ? 12.18 18.703 5.324 1 97.88 106 THR A O 1
ATOM 876 N N . PHE A 1 107 ? 12.461 17.703 7.348 1 98.5 107 PHE A N 1
ATOM 877 C CA . PHE A 1 107 ? 11.367 16.75 7.129 1 98.5 107 PHE A CA 1
ATOM 878 C C . PHE A 1 107 ? 10.055 17.5 6.879 1 98.5 107 PHE A C 1
ATOM 880 O O . PHE A 1 107 ? 9.352 17.203 5.91 1 98.5 107 PHE A O 1
ATOM 887 N N . LYS A 1 108 ? 9.734 18.375 7.742 1 98.56 108 LYS A N 1
ATOM 888 C CA . LYS A 1 108 ? 8.484 19.125 7.676 1 98.56 108 LYS A CA 1
ATOM 889 C C . LYS A 1 108 ? 8.352 19.859 6.348 1 98.56 108 LYS A C 1
ATOM 891 O O . LYS A 1 108 ? 7.281 19.859 5.738 1 98.56 108 LYS A O 1
ATOM 896 N N . LYS A 1 109 ? 9.422 20.469 5.906 1 98.06 109 LYS A N 1
ATOM 897 C CA . LYS A 1 109 ? 9.43 21.172 4.633 1 98.06 109 LYS A CA 1
ATOM 898 C C . LYS A 1 109 ? 9.156 20.234 3.471 1 98.06 109 LYS A C 1
ATOM 900 O O . LYS A 1 109 ? 8.344 20.531 2.594 1 98.06 109 LYS A O 1
ATOM 905 N N . GLU A 1 110 ? 9.852 19.156 3.469 1 98.25 110 GLU A N 1
ATOM 906 C CA . GLU A 1 110 ? 9.672 18.172 2.402 1 98.25 110 GLU A CA 1
ATOM 907 C C . GLU A 1 110 ? 8.258 17.609 2.408 1 98.25 110 GLU A C 1
ATOM 909 O O . GLU A 1 110 ? 7.621 17.5 1.355 1 98.25 110 GLU A O 1
ATOM 914 N N . PHE A 1 111 ? 7.766 17.203 3.545 1 98.75 111 PHE A N 1
ATOM 915 C CA . PHE A 1 111 ? 6.422 16.656 3.684 1 98.75 111 PHE A CA 1
ATOM 916 C C . PHE A 1 111 ? 5.379 17.656 3.195 1 98.75 111 PHE A C 1
ATOM 918 O O . PHE A 1 111 ? 4.457 17.297 2.463 1 98.75 111 PHE A O 1
ATOM 925 N N . SER A 1 112 ? 5.559 18.906 3.596 1 98.75 112 SER A N 1
ATOM 926 C CA . SER A 1 112 ? 4.629 19.953 3.188 1 98.75 112 SER A CA 1
ATOM 927 C C . SER A 1 112 ? 4.672 20.172 1.679 1 98.75 112 SER A C 1
ATOM 929 O O . SER A 1 112 ? 3.631 20.344 1.042 1 98.75 112 SER A O 1
ATOM 931 N N . ALA A 1 113 ? 5.848 20.188 1.138 1 98.38 113 ALA A N 1
ATOM 932 C CA . ALA A 1 113 ? 5.988 20.344 -0.308 1 98.38 113 ALA A CA 1
ATOM 933 C C . ALA A 1 113 ? 5.301 19.219 -1.054 1 98.38 113 ALA A C 1
ATOM 935 O O . ALA A 1 113 ? 4.637 19.438 -2.066 1 98.38 113 ALA A O 1
ATOM 936 N N . ALA A 1 114 ? 5.488 18 -0.575 1 98.31 114 ALA A N 1
ATOM 937 C CA . ALA A 1 114 ? 4.824 16.828 -1.161 1 98.31 114 ALA A CA 1
ATOM 938 C C . ALA A 1 114 ? 3.305 16.984 -1.102 1 98.31 114 ALA A C 1
ATOM 940 O O . ALA A 1 114 ? 2.609 16.703 -2.082 1 98.31 114 ALA A O 1
ATOM 941 N N . ALA A 1 115 ? 2.824 17.406 0.036 1 98.62 115 ALA A N 1
ATOM 942 C CA . ALA A 1 115 ? 1.388 17.562 0.241 1 98.62 115 ALA A CA 1
ATOM 943 C C . ALA A 1 115 ? 0.813 18.609 -0.718 1 98.62 115 ALA A C 1
ATOM 945 O O . ALA A 1 115 ? -0.245 18.391 -1.314 1 98.62 115 ALA A O 1
ATOM 946 N N . VAL A 1 116 ? 1.506 19.656 -0.858 1 98 116 VAL A N 1
ATOM 947 C CA . VAL A 1 116 ? 1.062 20.734 -1.739 1 98 116 VAL A CA 1
ATOM 948 C C . VAL A 1 116 ? 1.04 20.234 -3.184 1 98 116 VAL A C 1
ATOM 950 O O . VAL A 1 116 ? 0.155 20.609 -3.959 1 98 116 VAL A O 1
ATOM 953 N N . ALA A 1 117 ? 1.931 19.391 -3.484 1 97.06 117 ALA A N 1
ATOM 954 C CA . ALA A 1 117 ? 2.158 19 -4.875 1 97.06 117 ALA A CA 1
ATOM 955 C C . ALA A 1 117 ? 1.214 17.875 -5.289 1 97.06 117 ALA A C 1
ATOM 957 O O . ALA A 1 117 ? 1.182 17.484 -6.461 1 97.06 117 ALA A O 1
ATOM 958 N N . VAL A 1 118 ? 0.42 17.297 -4.359 1 97 118 VAL A N 1
ATOM 959 C CA . VAL A 1 118 ? -0.527 16.25 -4.723 1 97 118 VAL A CA 1
ATOM 960 C C . VAL A 1 118 ? -1.46 16.75 -5.82 1 97 118 VAL A C 1
ATOM 962 O O . VAL A 1 118 ? -2.047 17.828 -5.703 1 97 118 VAL A O 1
ATOM 965 N N . GLU A 1 119 ? -1.532 15.953 -6.883 1 90.44 119 GLU A N 1
ATOM 966 C CA . GLU A 1 119 ? -2.393 16.344 -8 1 90.44 119 GLU A CA 1
ATOM 967 C C . GLU A 1 119 ? -3.801 15.773 -7.828 1 90.44 119 GLU A C 1
ATOM 969 O O . GLU A 1 119 ? -3.969 14.586 -7.543 1 90.44 119 GLU A O 1
ATOM 974 N N . GLY A 1 120 ? -4.75 16.625 -8.016 1 89.25 120 GLY A N 1
ATOM 975 C CA . GLY A 1 120 ? -6.121 16.188 -7.816 1 89.25 120 GLY A CA 1
ATOM 976 C C . GLY A 1 120 ? -6.438 15.852 -6.371 1 89.25 120 GLY A C 1
ATOM 977 O O . GLY A 1 120 ? -6.145 16.641 -5.469 1 89.25 120 GLY A O 1
ATOM 978 N N . SER A 1 121 ? -7.082 14.727 -6.156 1 95.62 121 SER A N 1
ATOM 979 C CA . SER A 1 121 ? -7.469 14.289 -4.816 1 95.62 121 SER A CA 1
ATOM 980 C C . SER A 1 121 ? -6.504 13.242 -4.273 1 95.62 121 SER A C 1
ATOM 982 O O . SER A 1 121 ? -6.16 12.281 -4.973 1 95.62 121 SER A O 1
ATOM 984 N N . GLY A 1 122 ? -6.059 13.5 -2.988 1 98.19 122 GLY A N 1
ATOM 985 C CA . GLY A 1 122 ? -5.145 12.5 -2.457 1 98.19 122 GLY A CA 1
ATOM 986 C C . GLY A 1 122 ? -4.645 12.828 -1.062 1 98.19 122 GLY A C 1
ATOM 987 O O . GLY A 1 122 ? -5.395 13.352 -0.236 1 98.19 122 GLY A O 1
ATOM 988 N N . TRP A 1 123 ? -3.434 12.297 -0.789 1 98.75 123 TRP A N 1
ATOM 989 C CA . TRP A 1 123 ? -2.875 12.336 0.558 1 98.75 123 TRP A CA 1
ATOM 990 C C . TRP A 1 123 ? -1.36 12.5 0.515 1 98.75 123 TRP A C 1
ATOM 992 O O . TRP A 1 123 ? -0.714 12.117 -0.462 1 98.75 123 TRP A O 1
ATOM 1002 N N . ALA A 1 124 ? -0.772 13.039 1.478 1 98.81 124 ALA A N 1
ATOM 1003 C CA . ALA A 1 124 ? 0.637 12.867 1.818 1 98.81 124 ALA A CA 1
ATOM 1004 C C . ALA A 1 124 ? 0.799 11.977 3.049 1 98.81 124 ALA A C 1
ATOM 1006 O O . ALA A 1 124 ? 0.046 12.102 4.016 1 98.81 124 ALA A O 1
ATOM 1007 N N . ILE A 1 125 ? 1.765 11.094 3.002 1 98.88 125 ILE A N 1
ATOM 1008 C CA . ILE A 1 125 ? 1.862 10.078 4.047 1 98.88 125 ILE A CA 1
ATOM 1009 C C . ILE A 1 125 ? 3.328 9.844 4.398 1 98.88 125 ILE A C 1
ATOM 1011 O O . ILE A 1 125 ? 4.148 9.578 3.518 1 98.88 125 ILE A O 1
ATOM 1015 N N . LEU A 1 126 ? 3.633 9.977 5.688 1 98.94 126 LEU A N 1
ATOM 1016 C CA . LEU A 1 126 ? 4.883 9.43 6.203 1 98.94 126 LEU A CA 1
ATOM 1017 C C . LEU A 1 126 ? 4.727 7.961 6.57 1 98.94 126 LEU A C 1
ATOM 1019 O O . LEU A 1 126 ? 3.826 7.602 7.336 1 98.94 126 LEU A O 1
ATOM 1023 N N . CYS A 1 127 ? 5.578 7.152 6.043 1 98.75 127 CYS A N 1
ATOM 1024 C CA . CYS A 1 127 ? 5.477 5.711 6.246 1 98.75 127 CYS A CA 1
ATOM 1025 C C . CYS A 1 127 ? 6.785 5.145 6.789 1 98.75 127 CYS A C 1
ATOM 1027 O O . CYS A 1 127 ? 7.852 5.719 6.574 1 98.75 127 CYS A O 1
ATOM 1029 N N . TRP A 1 128 ? 6.652 4.098 7.559 1 98.56 128 TRP A N 1
ATOM 1030 C CA . TRP A 1 128 ? 7.797 3.227 7.82 1 98.56 128 TRP A CA 1
ATOM 1031 C C . TRP A 1 128 ? 7.855 2.084 6.812 1 98.56 128 TRP A C 1
ATOM 1033 O O . TRP A 1 128 ? 6.875 1.357 6.629 1 98.56 128 TRP A O 1
ATOM 1043 N N . ASN A 1 129 ? 8.906 1.986 6.117 1 97.94 129 ASN A N 1
ATOM 1044 C CA . ASN A 1 129 ? 9.125 0.853 5.223 1 97.94 129 ASN A CA 1
ATOM 1045 C C . ASN A 1 129 ? 9.922 -0.253 5.91 1 97.94 129 ASN A C 1
ATOM 1047 O O . ASN A 1 129 ? 11.141 -0.142 6.066 1 97.94 129 ASN A O 1
ATOM 1051 N N . CYS A 1 130 ? 9.281 -1.275 6.25 1 94.69 130 CYS A N 1
ATOM 1052 C CA . CYS A 1 130 ? 9.875 -2.357 7.023 1 94.69 130 CYS A CA 1
ATOM 1053 C C . CYS A 1 130 ? 10.922 -3.105 6.203 1 94.69 130 CYS A C 1
ATOM 1055 O O . CYS A 1 130 ? 11.859 -3.676 6.758 1 94.69 130 CYS A O 1
ATOM 1057 N N . MET A 1 131 ? 10.75 -3.107 4.934 1 95.44 131 MET A N 1
ATOM 1058 C CA . MET A 1 131 ? 11.672 -3.838 4.074 1 95.44 131 MET A CA 1
ATOM 1059 C C . MET A 1 131 ? 12.969 -3.051 3.875 1 95.44 131 MET A C 1
ATOM 1061 O O . MET A 1 131 ? 14.047 -3.635 3.762 1 95.44 131 MET A O 1
ATOM 1065 N N . PHE A 1 132 ? 12.789 -1.731 3.863 1 97.06 132 PHE A N 1
ATOM 1066 C CA . PHE A 1 132 ? 13.945 -0.889 3.592 1 97.06 132 PHE A CA 1
ATOM 1067 C C . PHE A 1 132 ? 14.492 -0.287 4.879 1 97.06 132 PHE A C 1
ATOM 1069 O O . PHE A 1 132 ? 15.547 0.356 4.875 1 97.06 132 PHE A O 1
ATOM 1076 N N . ASN A 1 133 ? 13.797 -0.446 6.008 1 96.88 133 ASN A N 1
ATOM 1077 C CA . ASN A 1 133 ? 14.188 0.048 7.328 1 96.88 133 ASN A CA 1
ATOM 1078 C C . ASN A 1 133 ? 14.453 1.55 7.305 1 96.88 133 ASN A C 1
ATOM 1080 O O . ASN A 1 133 ? 15.516 2 7.746 1 96.88 133 ASN A O 1
ATOM 1084 N N . LYS A 1 134 ? 13.508 2.234 6.828 1 97.88 134 LYS A N 1
ATOM 1085 C CA . LYS A 1 134 ? 13.633 3.689 6.785 1 97.88 134 LYS A CA 1
ATOM 1086 C C . LYS A 1 134 ? 12.266 4.355 6.676 1 97.88 134 LYS A C 1
ATOM 1088 O O . LYS A 1 134 ? 11.289 3.717 6.27 1 97.88 134 LYS A O 1
ATOM 1093 N N . LEU A 1 135 ? 12.234 5.59 7.039 1 98.69 135 LEU A N 1
ATOM 1094 C CA . LEU A 1 135 ? 11.062 6.422 6.793 1 98.69 135 LEU A CA 1
ATOM 1095 C C . LEU A 1 135 ? 11.023 6.887 5.344 1 98.69 135 LEU A C 1
ATOM 1097 O O . LEU A 1 135 ? 12.055 7.23 4.766 1 98.69 135 LEU A O 1
ATOM 1101 N N . VAL A 1 136 ? 9.828 6.906 4.793 1 98.5 136 VAL A N 1
ATOM 1102 C CA . VAL A 1 136 ? 9.633 7.395 3.432 1 98.5 136 VAL A CA 1
ATOM 1103 C C . VAL A 1 136 ? 8.375 8.258 3.369 1 98.5 136 VAL A C 1
ATOM 1105 O O . VAL A 1 136 ? 7.371 7.961 4.023 1 98.5 136 VAL A O 1
ATOM 1108 N N . ILE A 1 137 ? 8.453 9.375 2.67 1 98.75 137 ILE A N 1
ATOM 1109 C CA . ILE A 1 137 ? 7.285 10.18 2.352 1 98.75 137 ILE A CA 1
ATOM 1110 C C . ILE A 1 137 ? 6.707 9.742 1.008 1 98.75 137 ILE A C 1
ATOM 1112 O O . ILE A 1 137 ? 7.414 9.719 -0.002 1 98.75 137 ILE A O 1
ATOM 1116 N N . LEU A 1 138 ? 5.461 9.375 1.029 1 98.5 138 LEU A N 1
ATOM 1117 C CA . LEU A 1 138 ? 4.711 9.031 -0.174 1 98.5 138 LEU A CA 1
ATOM 1118 C C . LEU A 1 138 ? 3.486 9.93 -0.325 1 98.5 138 LEU A C 1
ATOM 1120 O O . LEU A 1 138 ? 3.057 10.57 0.638 1 98.5 138 LEU A O 1
ATOM 1124 N N . THR A 1 139 ? 3.029 9.984 -1.525 1 98.19 139 THR A N 1
ATOM 1125 C CA . THR A 1 139 ? 1.721 10.578 -1.771 1 98.19 139 THR A CA 1
ATOM 1126 C C . THR A 1 139 ? 0.741 9.531 -2.295 1 98.19 139 THR A C 1
ATOM 1128 O O . THR A 1 139 ? 1.152 8.477 -2.791 1 98.19 139 THR A O 1
ATOM 1131 N N . ALA A 1 140 ? -0.465 9.719 -2.062 1 98 140 ALA A N 1
ATOM 1132 C CA . ALA A 1 140 ? -1.502 8.883 -2.658 1 98 140 ALA A CA 1
ATOM 1133 C C . ALA A 1 140 ? -2.398 9.688 -3.588 1 98 140 ALA A C 1
ATOM 1135 O O . ALA A 1 140 ? -2.758 10.828 -3.279 1 98 140 ALA A O 1
ATOM 1136 N N . GLU A 1 141 ? -2.633 9.227 -4.742 1 97.25 141 GLU A N 1
ATOM 1137 C CA . GLU A 1 141 ? -3.73 9.695 -5.586 1 97.25 141 GLU A CA 1
ATOM 1138 C C . GLU A 1 141 ? -4.992 8.867 -5.359 1 97.25 141 GLU A C 1
ATOM 1140 O O . GLU A 1 141 ? -4.918 7.645 -5.188 1 97.25 141 GLU A O 1
ATOM 1145 N N . LYS A 1 142 ? -6.082 9.586 -5.387 1 95.5 142 LYS A N 1
ATOM 1146 C CA . LYS A 1 142 ? -7.301 8.945 -4.902 1 95.5 142 LYS A CA 1
ATOM 1147 C C . LYS A 1 142 ? -7.102 8.367 -3.504 1 95.5 142 LYS A C 1
ATOM 1149 O O . LYS A 1 142 ? -6.699 9.086 -2.584 1 95.5 142 LYS A O 1
ATOM 1154 N N . HIS A 1 143 ? -7.059 7.359 -3.197 1 98.12 143 HIS A N 1
ATOM 1155 C CA . HIS A 1 143 ? -6.801 6.684 -1.929 1 98.12 143 HIS A CA 1
ATOM 1156 C C . HIS A 1 143 ? -5.766 5.578 -2.094 1 98.12 143 HIS A C 1
ATOM 1158 O O . HIS A 1 143 ? -4.988 5.305 -1.174 1 98.12 143 HIS A O 1
ATOM 1164 N N . GLN A 1 144 ? -5.664 5.082 -3.264 1 98.12 144 GLN A N 1
ATOM 1165 C CA . GLN A 1 144 ? -5.133 3.727 -3.34 1 98.12 144 GLN A CA 1
ATOM 1166 C C . GLN A 1 144 ? -3.936 3.66 -4.285 1 98.12 144 GLN A C 1
ATOM 1168 O O . GLN A 1 144 ? -3.383 2.584 -4.52 1 98.12 144 GLN A O 1
ATOM 1173 N N . ASP A 1 145 ? -3.551 4.773 -4.91 1 98 145 ASP A N 1
ATOM 1174 C CA . ASP A 1 145 ? -2.508 4.73 -5.934 1 98 145 ASP A CA 1
ATOM 1175 C C . ASP A 1 145 ? -1.194 5.301 -5.398 1 98 145 ASP A C 1
ATOM 1177 O O . ASP A 1 145 ? -1.195 6.125 -4.484 1 98 145 ASP A O 1
ATOM 1181 N N . LEU A 1 146 ? -0.041 4.832 -5.949 1 98.12 146 LEU A N 1
ATOM 1182 C CA . LEU A 1 146 ? 1.302 5.371 -5.77 1 98.12 146 LEU A CA 1
ATOM 1183 C C . LEU A 1 146 ? 1.883 4.945 -4.422 1 98.12 146 LEU A C 1
ATOM 1185 O O . LEU A 1 146 ? 2.543 5.738 -3.75 1 98.12 146 LEU A O 1
ATOM 1189 N N . THR A 1 147 ? 1.686 3.727 -4.055 1 98.06 147 THR A N 1
ATOM 1190 C CA . THR A 1 147 ? 2.164 3.203 -2.779 1 98.06 147 THR A CA 1
ATOM 1191 C C . THR A 1 147 ? 3.533 2.547 -2.943 1 98.06 147 THR A C 1
ATOM 1193 O O . THR A 1 147 ? 4.035 2.416 -4.062 1 98.06 147 THR A O 1
ATOM 1196 N N . GLN A 1 148 ? 4.141 2.213 -1.878 1 98.38 148 GLN A N 1
ATOM 1197 C CA . GLN A 1 148 ? 5.059 1.09 -1.719 1 98.38 148 GLN A CA 1
ATOM 1198 C C . GLN A 1 148 ? 4.441 -0.005 -0.854 1 98.38 148 GLN A C 1
ATOM 1200 O O . GLN A 1 148 ? 4.047 0.245 0.287 1 98.38 148 GLN A O 1
ATOM 1205 N N . TRP A 1 149 ? 4.391 -1.171 -1.36 1 98 149 TRP A N 1
ATOM 1206 C CA . TRP A 1 149 ? 3.641 -2.238 -0.708 1 98 149 TRP A CA 1
ATOM 1207 C C . TRP A 1 149 ? 4.277 -2.615 0.625 1 98 149 TRP A C 1
ATOM 1209 O O . TRP A 1 149 ? 5.504 -2.725 0.726 1 98 149 TRP A O 1
ATOM 1219 N N . GLY A 1 150 ? 3.441 -2.764 1.661 1 96.69 150 GLY A N 1
ATOM 1220 C CA . GLY A 1 150 ? 3.9 -3.248 2.953 1 96.69 150 GLY A CA 1
ATOM 1221 C C . GLY A 1 150 ? 4.34 -2.135 3.887 1 96.69 150 GLY A C 1
ATOM 1222 O O . GLY A 1 150 ? 4.715 -2.391 5.031 1 96.69 150 GLY A O 1
ATOM 1223 N N . VAL A 1 151 ? 4.277 -0.936 3.428 1 98.12 151 VAL A N 1
ATOM 1224 C CA . VAL A 1 151 ? 4.648 0.168 4.309 1 98.12 151 VAL A CA 1
ATOM 1225 C C . VAL A 1 151 ? 3.607 0.326 5.41 1 98.12 151 VAL A C 1
ATOM 1227 O O . VAL A 1 151 ? 2.443 -0.039 5.23 1 98.12 151 VAL A O 1
ATOM 1230 N N . LYS A 1 152 ? 4.031 0.88 6.465 1 97.94 152 LYS A N 1
ATOM 1231 C CA . LYS A 1 152 ? 3.154 1.22 7.582 1 97.94 152 LYS A CA 1
ATOM 1232 C C . LYS A 1 152 ? 2.908 2.725 7.652 1 97.94 152 LYS A C 1
ATOM 1234 O O . LYS A 1 152 ? 3.816 3.492 7.98 1 97.94 152 LYS A O 1
ATOM 1239 N N . PRO A 1 153 ? 1.728 3.148 7.344 1 98.62 153 PRO A N 1
ATOM 1240 C CA . PRO A 1 153 ? 1.463 4.582 7.477 1 98.62 153 PRO A CA 1
ATOM 1241 C C . PRO A 1 153 ? 1.587 5.074 8.922 1 98.62 153 PRO A C 1
ATOM 1243 O O . PRO A 1 153 ? 1.086 4.426 9.844 1 98.62 153 PRO A O 1
ATOM 1246 N N . LEU A 1 154 ? 2.254 6.211 9.086 1 98.81 154 LEU A N 1
ATOM 1247 C CA . LEU A 1 154 ? 2.486 6.758 10.414 1 98.81 154 LEU A CA 1
ATOM 1248 C C . LEU A 1 154 ? 1.791 8.109 10.578 1 98.81 154 LEU A C 1
ATOM 1250 O O . LEU A 1 154 ? 1.01 8.297 11.516 1 98.81 154 LEU A O 1
ATOM 1254 N N . LEU A 1 155 ? 2.104 9.031 9.742 1 98.88 155 LEU A N 1
ATOM 1255 C CA . LEU A 1 155 ? 1.532 10.375 9.695 1 98.88 155 LEU A CA 1
ATOM 1256 C C . LEU A 1 155 ? 0.827 10.617 8.367 1 98.88 155 LEU A C 1
ATOM 1258 O O . LEU A 1 155 ? 1.442 10.508 7.301 1 98.88 155 LEU A O 1
ATOM 1262 N N . ILE A 1 156 ? -0.461 10.938 8.406 1 98.56 156 ILE A N 1
ATOM 1263 C CA . ILE A 1 156 ? -1.305 11.016 7.219 1 98.56 156 ILE A CA 1
ATOM 1264 C C . ILE A 1 156 ? -1.973 12.391 7.148 1 98.56 156 ILE A C 1
ATOM 1266 O O . ILE A 1 156 ? -2.574 12.844 8.125 1 98.56 156 ILE A O 1
ATOM 1270 N N . LEU A 1 157 ? -1.842 13 6.004 1 98.88 157 LEU A N 1
ATOM 1271 C CA . LEU A 1 157 ? -2.512 14.273 5.773 1 98.88 157 LEU A CA 1
ATOM 1272 C C . LEU A 1 157 ? -3.439 14.188 4.566 1 98.88 157 LEU A C 1
ATOM 1274 O O . LEU A 1 157 ? -2.994 13.891 3.455 1 98.88 157 LEU A O 1
ATOM 1278 N N . ASP A 1 158 ? -4.715 14.43 4.824 1 98.88 158 ASP A N 1
ATOM 1279 C CA . ASP A 1 158 ? -5.719 14.469 3.764 1 98.88 158 ASP A CA 1
ATOM 1280 C C . ASP A 1 158 ? -5.691 15.812 3.037 1 98.88 158 ASP A C 1
ATOM 1282 O O . ASP A 1 158 ? -5.891 16.859 3.654 1 98.88 158 ASP A O 1
ATOM 1286 N N . VAL A 1 159 ? -5.543 15.789 1.718 1 98.56 159 VAL A N 1
ATOM 1287 C CA . VAL A 1 159 ? -5.582 17.047 0.979 1 98.56 159 VAL A CA 1
ATOM 1288 C C . VAL A 1 159 ? -6.648 16.969 -0.114 1 98.56 159 VAL A C 1
ATOM 1290 O O . VAL A 1 159 ? -6.52 17.609 -1.159 1 98.56 159 VAL A O 1
ATOM 1293 N N . TRP A 1 160 ? -7.574 16.047 -0.007 1 98.19 160 TRP A N 1
ATOM 1294 C CA . TRP A 1 160 ? -8.805 16.203 -0.771 1 98.19 160 TRP A CA 1
ATOM 1295 C C . TRP A 1 160 ? -9.469 17.547 -0.478 1 98.19 160 TRP A C 1
ATOM 1297 O O . TRP A 1 160 ? -9.469 18 0.665 1 98.19 160 TRP A O 1
ATOM 1307 N N . GLU A 1 161 ? -10.109 18.031 -1.446 1 97.56 161 GLU A N 1
ATOM 1308 C CA . GLU A 1 161 ? -10.727 19.344 -1.249 1 97.56 161 GLU A CA 1
ATOM 1309 C C . GLU A 1 161 ? -11.75 19.312 -0.118 1 97.56 161 GLU A C 1
ATOM 1311 O O . GLU A 1 161 ? -11.875 20.266 0.642 1 97.56 161 GLU A O 1
ATOM 1316 N N . HIS A 1 162 ? -12.43 18.203 0.051 1 97.88 162 HIS A N 1
ATOM 1317 C CA . HIS A 1 162 ? -13.438 18.141 1.104 1 97.88 162 HIS A CA 1
ATOM 1318 C C . HIS A 1 162 ? -12.797 18.25 2.484 1 97.88 162 HIS A C 1
ATOM 1320 O O . HIS A 1 162 ? -13.492 18.484 3.479 1 97.88 162 HIS A O 1
ATOM 1326 N N . ALA A 1 163 ? -11.531 18.094 2.572 1 98.19 163 ALA A N 1
ATOM 1327 C CA . ALA A 1 163 ? -10.836 18.094 3.861 1 98.19 163 ALA A CA 1
ATOM 1328 C C . ALA A 1 163 ? -10.57 19.516 4.336 1 98.19 163 ALA A C 1
ATOM 1330 O O . ALA A 1 163 ? -10.305 19.75 5.52 1 98.19 163 ALA A O 1
ATOM 1331 N N . TYR A 1 164 ? -10.602 20.484 3.387 1 97.94 164 TYR A N 1
ATOM 1332 C CA . TYR A 1 164 ? -10.141 21.781 3.885 1 97.94 164 TYR A CA 1
ATOM 1333 C C . TYR A 1 164 ? -10.844 22.922 3.162 1 97.94 164 TYR A C 1
ATOM 1335 O O . TYR A 1 164 ? -10.711 24.078 3.551 1 97.94 164 TYR A O 1
ATOM 1343 N N . TYR A 1 165 ? -11.695 22.672 2.18 1 97.88 165 TYR A N 1
ATOM 1344 C CA . TYR A 1 165 ? -12.148 23.703 1.249 1 97.88 165 TYR A CA 1
ATOM 1345 C C . TYR A 1 165 ? -13.141 24.641 1.916 1 97.88 165 TYR A C 1
ATOM 1347 O O . TYR A 1 165 ? -13.234 25.812 1.558 1 97.88 165 TYR A O 1
ATOM 1355 N N . LEU A 1 166 ? -13.93 24.188 2.852 1 98.06 166 LEU A N 1
ATOM 1356 C CA . LEU A 1 166 ? -14.922 25.031 3.506 1 98.06 166 LEU A CA 1
ATOM 1357 C C . LEU A 1 166 ? -14.258 26.234 4.168 1 98.06 166 LEU A C 1
ATOM 1359 O O . LEU A 1 166 ? -14.766 27.344 4.082 1 98.06 166 LEU A O 1
ATOM 1363 N N . LYS A 1 167 ? -13.148 26 4.762 1 97.88 167 LYS A N 1
ATOM 1364 C CA . LYS A 1 167 ? -12.492 27.062 5.523 1 97.88 167 LYS A CA 1
ATOM 1365 C C . LYS A 1 167 ? -11.398 27.734 4.703 1 97.88 167 LYS A C 1
ATOM 1367 O O . LYS A 1 167 ? -11.258 28.953 4.73 1 97.88 167 LYS A O 1
ATOM 1372 N N . TYR A 1 168 ? -10.719 26.969 3.93 1 98.19 168 TYR A N 1
ATOM 1373 C CA . TYR A 1 168 ? -9.484 27.484 3.344 1 98.19 168 TYR A CA 1
ATOM 1374 C C . TYR A 1 168 ? -9.641 27.703 1.844 1 98.19 168 TYR A C 1
ATOM 1376 O O . TYR A 1 168 ? -8.82 28.375 1.217 1 98.19 168 TYR A O 1
ATOM 1384 N N . GLN A 1 169 ? -10.703 27.125 1.252 1 97.44 169 GLN A N 1
ATOM 1385 C CA . GLN A 1 169 ? -10.953 27.219 -0.182 1 97.44 169 GLN A CA 1
ATOM 1386 C C . GLN A 1 169 ? -9.734 26.766 -0.985 1 97.44 169 GLN A C 1
ATOM 1388 O O . GLN A 1 169 ? -9.242 25.656 -0.812 1 97.44 169 GLN A O 1
ATOM 1393 N N . ASN A 1 170 ? -9.188 27.656 -1.839 1 96.88 170 ASN A N 1
ATOM 1394 C CA . ASN A 1 170 ? -8.109 27.234 -2.732 1 96.88 170 ASN A CA 1
ATOM 1395 C C . ASN A 1 170 ? -6.746 27.328 -2.053 1 96.88 170 ASN A C 1
ATOM 1397 O O . ASN A 1 170 ? -5.719 27.047 -2.672 1 96.88 170 ASN A O 1
ATOM 1401 N N . LYS A 1 171 ? -6.73 27.688 -0.805 1 98.12 171 LYS A N 1
ATOM 1402 C CA . LYS A 1 171 ? -5.465 27.922 -0.109 1 98.12 171 LYS A CA 1
ATOM 1403 C C . LYS A 1 171 ? -4.992 26.656 0.603 1 98.12 171 LYS A C 1
ATOM 1405 O O . LYS A 1 171 ? -4.887 26.625 1.831 1 98.12 171 LYS A O 1
ATOM 1410 N N . ARG A 1 172 ? -4.613 25.688 -0.191 1 98.06 172 ARG A N 1
ATOM 1411 C CA . ARG A 1 172 ? -4.148 24.406 0.336 1 98.06 172 ARG A CA 1
ATOM 1412 C C . ARG A 1 172 ? -2.928 24.594 1.23 1 98.06 172 ARG A C 1
ATOM 1414 O O . ARG A 1 172 ? -2.834 23.984 2.297 1 98.06 172 ARG A O 1
ATOM 1421 N N . ALA A 1 173 ? -2.031 25.391 0.8 1 98.31 173 ALA A N 1
ATOM 1422 C CA . ALA A 1 173 ? -0.809 25.609 1.566 1 98.31 173 ALA A CA 1
ATOM 1423 C C . ALA A 1 173 ? -1.125 26.172 2.949 1 98.31 173 ALA A C 1
ATOM 1425 O O . ALA A 1 173 ? -0.485 25.797 3.938 1 98.31 173 ALA A O 1
ATOM 1426 N N . ALA A 1 174 ? -2.051 27.047 3.02 1 98.69 174 ALA A N 1
ATOM 1427 C CA . ALA A 1 174 ? -2.463 27.625 4.297 1 98.69 174 ALA A CA 1
ATOM 1428 C C . ALA A 1 174 ? -3.072 26.547 5.207 1 98.69 174 ALA A C 1
ATOM 1430 O O . ALA A 1 174 ? -2.842 26.562 6.418 1 98.69 174 ALA A O 1
ATOM 1431 N N . PHE A 1 175 ? -3.854 25.688 4.652 1 98.69 175 PHE A N 1
ATOM 1432 C CA . PHE A 1 175 ? -4.41 24.562 5.402 1 98.69 175 PHE A CA 1
ATOM 1433 C C . PHE A 1 175 ? -3.303 23.688 5.969 1 98.69 175 PHE A C 1
ATOM 1435 O O . PHE A 1 175 ? -3.322 23.328 7.148 1 98.69 175 PHE A O 1
ATOM 1442 N N . ILE A 1 176 ? -2.322 23.344 5.148 1 98.81 176 ILE A N 1
ATOM 1443 C CA . ILE A 1 176 ? -1.225 22.469 5.57 1 98.81 176 ILE A CA 1
ATOM 1444 C C . ILE A 1 176 ? -0.459 23.141 6.715 1 98.81 176 ILE A C 1
ATOM 1446 O O . ILE A 1 176 ? -0.128 22.484 7.707 1 98.81 176 ILE A O 1
ATOM 1450 N N . ASP A 1 177 ? -0.241 24.422 6.602 1 98.69 177 ASP A N 1
ATOM 1451 C CA . ASP A 1 177 ? 0.437 25.172 7.664 1 98.69 177 ASP A CA 1
ATOM 1452 C C . ASP A 1 177 ? -0.357 25.109 8.969 1 98.69 177 ASP A C 1
ATOM 1454 O O . ASP A 1 177 ? 0.219 24.938 10.039 1 98.69 177 ASP A O 1
ATOM 1458 N N . ALA A 1 178 ? -1.612 25.281 8.867 1 98.75 178 ALA A N 1
ATOM 1459 C CA . ALA A 1 178 ? -2.486 25.234 10.039 1 98.75 178 ALA A CA 1
ATOM 1460 C C . ALA A 1 178 ? -2.516 23.828 10.641 1 98.75 178 ALA A C 1
ATOM 1462 O O . ALA A 1 178 ? -2.535 23.672 11.859 1 98.75 178 ALA A O 1
ATOM 1463 N N . TRP A 1 179 ? -2.529 22.797 9.805 1 98.81 179 TRP A N 1
ATOM 1464 C CA . TRP A 1 179 ? -2.627 21.391 10.211 1 98.81 179 TRP A CA 1
ATOM 1465 C C . TRP A 1 179 ? -1.457 21 11.109 1 98.81 179 TRP A C 1
ATOM 1467 O O . TRP A 1 179 ? -1.628 20.25 12.07 1 98.81 179 TRP A O 1
ATOM 1477 N N . TRP A 1 180 ? -0.318 21.547 10.867 1 98.81 180 TRP A N 1
ATOM 1478 C CA . TRP A 1 180 ? 0.877 21.203 11.633 1 98.81 180 TRP A CA 1
ATOM 1479 C C . TRP A 1 180 ? 0.712 21.562 13.102 1 98.81 180 TRP A C 1
ATOM 1481 O O . TRP A 1 180 ? 1.409 21.031 13.961 1 98.81 180 TRP A O 1
ATOM 1491 N N . ASN A 1 181 ? -0.223 22.469 13.391 1 98.75 181 ASN A N 1
ATOM 1492 C CA . ASN A 1 181 ? -0.429 22.922 14.766 1 98.75 181 ASN A CA 1
ATOM 1493 C C . ASN A 1 181 ? -1.241 21.922 15.578 1 98.75 181 ASN A C 1
ATOM 1495 O O . ASN A 1 181 ? -1.31 22.016 16.797 1 98.75 181 ASN A O 1
ATOM 1499 N N . ILE A 1 182 ? -1.804 20.938 14.961 1 98.81 182 ILE A N 1
ATOM 1500 C CA . ILE A 1 182 ? -2.707 20.031 15.68 1 98.81 182 ILE A CA 1
ATOM 1501 C C . ILE A 1 182 ? -2.26 18.594 15.477 1 98.81 182 ILE A C 1
ATOM 1503 O O . ILE A 1 182 ? -3.014 17.656 15.758 1 98.81 182 ILE A O 1
ATOM 1507 N N . VAL A 1 183 ? -1.087 18.312 15.016 1 98.88 183 VAL A N 1
ATOM 1508 C CA . VAL A 1 183 ? -0.58 16.969 14.758 1 98.88 183 VAL A CA 1
ATOM 1509 C C . VAL A 1 183 ? -0.345 16.25 16.094 1 98.88 183 VAL A C 1
ATOM 1511 O O . VAL A 1 183 ? 0.218 16.828 17.016 1 98.88 183 VAL A O 1
ATOM 1514 N N . ASN A 1 184 ? -0.801 15.055 16.188 1 98.75 184 ASN A N 1
ATOM 1515 C CA . ASN A 1 184 ? -0.614 14.172 17.328 1 98.75 184 ASN A CA 1
ATOM 1516 C C . ASN A 1 184 ? 0.612 13.281 17.156 1 98.75 184 ASN A C 1
ATOM 1518 O O . ASN A 1 184 ? 0.49 12.117 16.766 1 98.75 184 ASN A O 1
ATOM 1522 N N . TRP A 1 185 ? 1.761 13.711 17.547 1 98.75 185 TRP A N 1
ATOM 1523 C CA . TRP A 1 185 ? 3.016 12.992 17.359 1 98.75 185 TRP A CA 1
ATOM 1524 C C . TRP A 1 185 ? 3.121 11.812 18.312 1 98.75 185 TRP A C 1
ATOM 1526 O O . TRP A 1 185 ? 3.922 10.898 18.094 1 98.75 185 TRP A O 1
ATOM 1536 N N . ASP A 1 186 ? 2.334 11.891 19.359 1 98.5 186 ASP A N 1
ATOM 1537 C CA . ASP A 1 186 ? 2.342 10.766 20.281 1 98.5 186 ASP A CA 1
ATOM 1538 C C . ASP A 1 186 ? 1.871 9.484 19.594 1 98.5 186 ASP A C 1
ATOM 1540 O O . ASP A 1 186 ? 2.498 8.43 19.734 1 98.5 186 ASP A O 1
ATOM 1544 N N . VAL A 1 187 ? 0.825 9.594 18.859 1 98.44 187 VAL A N 1
ATOM 1545 C CA . VAL A 1 187 ? 0.305 8.422 18.156 1 98.44 187 VAL A CA 1
ATOM 1546 C C . VAL A 1 187 ? 1.267 8.016 17.047 1 98.44 187 VAL A C 1
ATOM 1548 O O . VAL A 1 187 ? 1.44 6.82 16.766 1 98.44 187 VAL A O 1
ATOM 1551 N N . VAL A 1 188 ? 1.891 8.977 16.375 1 98.75 188 VAL A N 1
ATOM 1552 C CA . VAL A 1 188 ? 2.871 8.68 15.344 1 98.75 188 VAL A CA 1
ATOM 1553 C C . VAL A 1 188 ? 4.016 7.859 15.93 1 98.75 188 VAL A C 1
ATOM 1555 O O . VAL A 1 188 ? 4.441 6.859 15.352 1 98.75 188 VAL A O 1
ATOM 1558 N N . ASN A 1 189 ? 4.469 8.336 17.125 1 98.56 189 ASN A N 1
ATOM 1559 C CA . ASN A 1 189 ? 5.547 7.621 17.797 1 98.56 189 ASN A CA 1
ATOM 1560 C C . ASN A 1 189 ? 5.125 6.211 18.188 1 98.56 189 ASN A C 1
ATOM 1562 O O . ASN A 1 189 ? 5.906 5.262 18.078 1 98.56 189 ASN A O 1
ATOM 1566 N N . GLU A 1 190 ? 3.943 6.082 18.703 1 97.94 190 GLU A N 1
ATOM 1567 C CA . GLU A 1 190 ? 3.436 4.766 19.094 1 97.94 190 GLU A CA 1
ATOM 1568 C C . GLU A 1 190 ? 3.371 3.828 17.891 1 97.94 190 GLU A C 1
ATOM 1570 O O . GLU A 1 190 ? 3.777 2.668 17.984 1 97.94 190 GLU A O 1
ATOM 1575 N N . ARG A 1 191 ? 2.861 4.301 16.766 1 97.81 191 ARG A N 1
ATOM 1576 C CA . ARG A 1 191 ? 2.797 3.508 15.547 1 97.81 191 ARG A CA 1
ATOM 1577 C C . ARG A 1 191 ? 4.188 3.084 15.094 1 97.81 191 ARG A C 1
ATOM 1579 O O . ARG A 1 191 ? 4.387 1.948 14.656 1 97.81 191 ARG A O 1
ATOM 1586 N N . PHE A 1 192 ? 5.078 4.055 15.188 1 98.44 192 PHE A N 1
ATOM 1587 C CA . PHE A 1 192 ? 6.449 3.773 14.766 1 98.44 192 PHE A CA 1
ATOM 1588 C C . PHE A 1 192 ? 7.062 2.674 15.625 1 98.44 192 PHE A C 1
ATOM 1590 O O . PHE A 1 192 ? 7.691 1.75 15.109 1 98.44 192 PHE A O 1
ATOM 1597 N N . LYS A 1 193 ? 6.875 2.746 16.906 1 97.19 193 LYS A N 1
ATOM 1598 C CA . LYS A 1 193 ? 7.387 1.729 17.828 1 97.19 193 LYS A CA 1
ATOM 1599 C C . LYS A 1 193 ? 6.812 0.355 17.5 1 97.19 193 LYS A C 1
ATOM 1601 O O . LYS A 1 193 ? 7.535 -0.644 17.5 1 97.19 193 LYS A O 1
ATOM 1606 N N . GLN A 1 194 ? 5.586 0.328 17.203 1 94.62 194 GLN A N 1
ATOM 1607 C CA . GLN A 1 194 ? 4.941 -0.932 16.859 1 94.62 194 GLN A CA 1
ATOM 1608 C C . GLN A 1 194 ? 5.488 -1.483 15.547 1 94.62 194 GLN A C 1
ATOM 1610 O O . GLN A 1 194 ? 5.66 -2.695 15.398 1 94.62 194 GLN A O 1
ATOM 1615 N N . ALA A 1 195 ? 5.734 -0.593 14.633 1 94.5 195 ALA A N 1
ATOM 1616 C CA . ALA A 1 195 ? 6.176 -0.994 13.297 1 94.5 195 ALA A CA 1
ATOM 1617 C C . ALA A 1 195 ? 7.602 -1.534 13.328 1 94.5 195 ALA A C 1
ATOM 1619 O O . ALA A 1 195 ? 7.973 -2.371 12.5 1 94.5 195 ALA A O 1
ATOM 1620 N N . THR A 1 196 ? 8.398 -1.037 14.273 1 93.38 196 THR A N 1
ATOM 1621 C CA . THR A 1 196 ? 9.812 -1.386 14.297 1 93.38 196 THR A CA 1
ATOM 1622 C C . THR A 1 196 ? 10.078 -2.535 15.266 1 93.38 196 THR A C 1
ATOM 1624 O O . THR A 1 196 ? 11.172 -3.098 15.289 1 93.38 196 THR A O 1
ATOM 1627 N N . THR A 1 197 ? 9.289 -2.818 16.203 1 79.19 197 THR A N 1
ATOM 1628 C CA . THR A 1 197 ? 9.461 -3.951 17.094 1 79.19 197 THR A CA 1
ATOM 1629 C C . THR A 1 197 ? 9.047 -5.254 16.422 1 79.19 197 THR A C 1
ATOM 1631 O O . THR A 1 197 ? 9.547 -6.324 16.766 1 79.19 197 THR A O 1
ATOM 1634 N N . LYS A 1 198 ? 8.344 -5.188 15.43 1 57.56 198 LYS A N 1
ATOM 1635 C CA . LYS A 1 198 ? 7.852 -6.422 14.828 1 57.56 198 LYS A CA 1
ATOM 1636 C C . LYS A 1 198 ? 8.766 -6.887 13.695 1 57.56 198 LYS A C 1
ATOM 1638 O O . LYS A 1 198 ? 9.414 -6.07 13.039 1 57.56 198 LYS A O 1
ATOM 1643 N N . MET B 1 1 ? 21.5 3.498 2.76 1 78.69 1 MET B N 1
ATOM 1644 C CA . MET B 1 1 ? 22.297 2.621 1.907 1 78.69 1 MET B CA 1
ATOM 1645 C C . MET B 1 1 ? 21.562 2.322 0.601 1 78.69 1 MET B C 1
ATOM 1647 O O . MET B 1 1 ? 20.344 2.262 0.57 1 78.69 1 MET B O 1
ATOM 1651 N N . ALA B 1 2 ? 22.422 2.061 -0.426 1 94.44 2 ALA B N 1
ATOM 1652 C CA . ALA B 1 2 ? 21.859 1.795 -1.746 1 94.44 2 ALA B CA 1
ATOM 1653 C C . ALA B 1 2 ? 21.172 0.429 -1.787 1 94.44 2 ALA B C 1
ATOM 1655 O O . ALA B 1 2 ? 21.656 -0.528 -1.176 1 94.44 2 ALA B O 1
ATOM 1656 N N . HIS B 1 3 ? 20.062 0.38 -2.439 1 98.38 3 HIS B N 1
ATOM 1657 C CA . HIS B 1 3 ? 19.391 -0.892 -2.67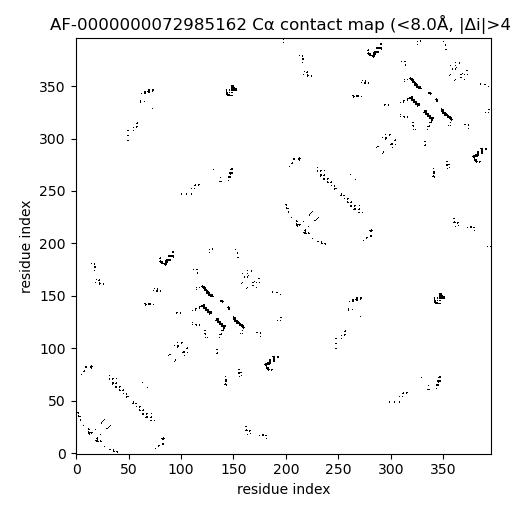8 1 98.38 3 HIS B CA 1
ATOM 1658 C C . HIS B 1 3 ? 20.203 -1.77 -3.633 1 98.38 3 HIS B C 1
ATOM 1660 O O . HIS B 1 3 ? 20.891 -1.261 -4.516 1 98.38 3 HIS B O 1
ATOM 1666 N N . THR B 1 4 ? 20.062 -3.033 -3.387 1 98.56 4 THR B N 1
ATOM 1667 C CA . THR B 1 4 ? 20.75 -3.982 -4.254 1 98.56 4 THR B CA 1
ATOM 1668 C C . THR B 1 4 ? 19.781 -5.062 -4.742 1 98.56 4 THR B C 1
ATOM 1670 O O . THR B 1 4 ? 18.766 -5.32 -4.109 1 98.56 4 THR B O 1
ATOM 1673 N N . LEU B 1 5 ? 20.125 -5.629 -5.875 1 98.62 5 LEU B N 1
ATOM 1674 C CA . LEU B 1 5 ? 19.359 -6.754 -6.398 1 98.62 5 LEU B CA 1
ATOM 1675 C C . LEU B 1 5 ? 19.562 -7.996 -5.543 1 98.62 5 LEU B C 1
ATOM 1677 O O . LEU B 1 5 ? 20.688 -8.492 -5.418 1 98.62 5 LEU B O 1
ATOM 1681 N N . PRO B 1 6 ? 18.531 -8.477 -4.949 1 98.31 6 PRO B N 1
ATOM 1682 C CA . PRO B 1 6 ? 18.734 -9.688 -4.16 1 98.31 6 PRO B CA 1
ATOM 1683 C C . PRO B 1 6 ? 19.047 -10.906 -5.023 1 98.31 6 PRO B C 1
ATOM 1685 O O . PRO B 1 6 ? 18.562 -11.016 -6.148 1 98.31 6 PRO B O 1
ATOM 1688 N N . ALA B 1 7 ? 19.797 -11.797 -4.453 1 97.81 7 ALA B N 1
ATOM 1689 C CA . ALA B 1 7 ? 20.062 -13.062 -5.148 1 97.81 7 ALA B CA 1
ATOM 1690 C C . ALA B 1 7 ? 18.797 -13.93 -5.191 1 97.81 7 ALA B C 1
ATOM 1692 O O . ALA B 1 7 ? 17.969 -13.867 -4.293 1 97.81 7 ALA B O 1
ATOM 1693 N N . LEU B 1 8 ? 18.719 -14.719 -6.254 1 97.69 8 LEU B N 1
ATOM 1694 C CA . LEU B 1 8 ? 17.656 -15.711 -6.285 1 97.69 8 LEU B CA 1
ATOM 1695 C C . LEU B 1 8 ? 17.891 -16.797 -5.242 1 97.69 8 LEU B C 1
ATOM 1697 O O . LEU B 1 8 ? 19.031 -17.219 -5.023 1 97.69 8 LEU B O 1
ATOM 1701 N N . PRO B 1 9 ? 16.859 -17.25 -4.652 1 97.12 9 PRO B N 1
ATOM 1702 C CA . PRO B 1 9 ? 17.031 -18.312 -3.66 1 97.12 9 PRO B CA 1
ATOM 1703 C C . PRO B 1 9 ? 17.172 -19.703 -4.293 1 97.12 9 PRO B C 1
ATOM 1705 O O . PRO B 1 9 ? 17.234 -20.703 -3.582 1 97.12 9 PRO B O 1
ATOM 1708 N N . TYR B 1 10 ? 17.203 -19.875 -5.613 1 98.19 10 TYR B N 1
ATOM 1709 C CA . TYR B 1 10 ? 17.344 -21.109 -6.375 1 98.19 10 TYR B CA 1
ATOM 1710 C C . TYR B 1 10 ? 18.047 -20.859 -7.707 1 98.19 10 TYR B C 1
ATOM 1712 O O . TYR B 1 10 ? 18.234 -19.703 -8.102 1 98.19 10 TYR B O 1
ATOM 1720 N N . ALA B 1 11 ? 18.438 -21.984 -8.312 1 98.31 11 ALA B N 1
ATOM 1721 C CA . ALA B 1 11 ? 19.094 -21.875 -9.609 1 98.31 11 ALA B CA 1
ATOM 1722 C C . ALA B 1 11 ? 18.125 -21.391 -10.68 1 98.31 11 ALA B C 1
ATOM 1724 O O . ALA B 1 11 ? 16.906 -21.531 -10.539 1 98.31 11 ALA B O 1
ATOM 1725 N N . TYR B 1 12 ? 18.641 -20.812 -11.727 1 98.06 12 TYR B N 1
ATOM 1726 C CA . TYR B 1 12 ? 17.828 -20.203 -12.781 1 98.06 12 TYR B CA 1
ATOM 1727 C C . TYR B 1 12 ? 16.938 -21.25 -13.461 1 98.06 12 TYR B C 1
ATOM 1729 O O . TYR B 1 12 ? 15.906 -20.906 -14.039 1 98.06 12 TYR B O 1
ATOM 1737 N N . ASN B 1 13 ? 17.328 -22.469 -13.461 1 98.31 13 ASN B N 1
ATOM 1738 C CA . ASN B 1 13 ? 16.531 -23.5 -14.117 1 98.31 13 ASN B CA 1
ATOM 1739 C C . ASN B 1 13 ? 15.75 -24.328 -13.102 1 98.31 13 ASN B C 1
ATOM 1741 O O . ASN B 1 13 ? 15.195 -25.375 -13.453 1 98.31 13 ASN B O 1
ATOM 1745 N N . ALA B 1 14 ? 15.742 -23.906 -11.898 1 98.5 14 ALA B N 1
ATOM 1746 C CA . ALA B 1 14 ? 15.227 -24.734 -10.805 1 98.5 14 ALA B CA 1
ATOM 1747 C C . ALA B 1 14 ? 13.711 -24.844 -10.867 1 98.5 14 ALA B C 1
ATOM 1749 O O . ALA B 1 14 ? 13.125 -25.781 -10.312 1 98.5 14 ALA B O 1
ATOM 1750 N N . LEU B 1 15 ? 13.062 -23.938 -11.531 1 98.62 15 LEU B N 1
ATOM 1751 C CA . LEU B 1 15 ? 11.609 -23.859 -11.469 1 98.62 15 LEU B CA 1
ATOM 1752 C C . LEU B 1 15 ? 10.984 -24.5 -12.711 1 98.62 15 LEU B C 1
ATOM 1754 O O . LEU B 1 15 ? 9.766 -24.422 -12.898 1 98.62 15 LEU B O 1
ATOM 1758 N N . GLU B 1 16 ? 11.82 -25.125 -13.5 1 98.06 16 GLU B N 1
ATOM 1759 C CA . GLU B 1 16 ? 11.32 -25.859 -14.656 1 98.06 16 GLU B CA 1
ATOM 1760 C C . GLU B 1 16 ? 10.477 -27.062 -14.219 1 98.06 16 GLU B C 1
ATOM 1762 O O . GLU B 1 16 ? 10.727 -27.656 -13.164 1 98.06 16 GLU B O 1
ATOM 1767 N N . PRO B 1 17 ? 9.469 -27.375 -15.039 1 98.12 17 PRO B N 1
ATOM 1768 C CA . PRO B 1 17 ? 9.125 -26.828 -16.359 1 98.12 17 PRO B CA 1
ATOM 1769 C C . PRO B 1 17 ? 8.125 -25.688 -16.281 1 98.12 17 PRO B C 1
ATOM 1771 O O . PRO B 1 17 ? 7.691 -25.172 -17.312 1 98.12 17 PRO B O 1
ATOM 1774 N N . HIS B 1 18 ? 7.785 -25.234 -15.117 1 98.38 18 HIS B N 1
ATOM 1775 C CA . HIS B 1 18 ? 6.652 -24.328 -14.953 1 98.38 18 HIS B CA 1
ATOM 1776 C C . HIS B 1 18 ? 7.066 -22.891 -15.172 1 98.38 18 HIS B C 1
ATOM 1778 O O . HIS B 1 18 ? 6.238 -22.047 -15.539 1 98.38 18 HIS B O 1
ATOM 1784 N N . TYR B 1 19 ? 8.32 -22.531 -14.922 1 98.31 19 TYR B N 1
ATOM 1785 C CA . TYR B 1 19 ? 8.93 -21.219 -15.125 1 98.31 19 TYR B CA 1
ATOM 1786 C C . TYR B 1 19 ? 10.328 -21.344 -15.719 1 98.31 19 TYR B C 1
ATOM 1788 O O . TYR B 1 19 ? 11.258 -21.797 -15.047 1 98.31 19 TYR B O 1
ATOM 1796 N N . ASP B 1 20 ? 10.477 -20.922 -16.938 1 98.25 20 ASP B N 1
ATOM 1797 C CA . ASP B 1 20 ? 11.656 -21.328 -17.703 1 98.25 20 ASP B CA 1
ATOM 1798 C C . ASP B 1 20 ? 12.859 -20.453 -17.375 1 98.25 20 ASP B C 1
ATOM 1800 O O . ASP B 1 20 ? 12.703 -19.297 -16.984 1 98.25 20 ASP B O 1
ATOM 1804 N N . GLU B 1 21 ? 13.984 -21.016 -17.625 1 98.44 21 GLU B N 1
ATOM 1805 C CA . GLU B 1 21 ? 15.258 -20.391 -17.281 1 98.44 21 GLU B CA 1
ATOM 1806 C C . GLU B 1 21 ? 15.422 -19.047 -17.969 1 98.44 21 GLU B C 1
ATOM 1808 O O . GLU B 1 21 ? 15.859 -18.078 -17.344 1 98.44 21 GLU B O 1
ATOM 1813 N N . ALA B 1 22 ? 15.133 -18.969 -19.203 1 98.62 22 ALA B N 1
ATOM 1814 C CA . ALA B 1 22 ? 15.305 -17.734 -19.953 1 98.62 22 ALA B CA 1
ATOM 1815 C C . ALA B 1 22 ? 14.477 -16.594 -19.359 1 98.62 22 ALA B C 1
ATOM 1817 O O . ALA B 1 22 ? 14.977 -15.484 -19.172 1 98.62 22 ALA B O 1
ATOM 1818 N N . THR B 1 23 ? 13.227 -16.875 -19.031 1 98.69 23 THR B N 1
ATOM 1819 C CA . THR B 1 23 ? 12.336 -15.891 -18.422 1 98.69 23 THR B CA 1
ATOM 1820 C C . THR B 1 23 ? 12.875 -15.445 -17.062 1 98.69 23 THR B C 1
ATOM 1822 O O . THR B 1 23 ? 12.953 -14.242 -16.797 1 98.69 23 THR B O 1
ATOM 1825 N N . LEU B 1 24 ? 13.242 -16.391 -16.281 1 98.62 24 LEU B N 1
ATOM 1826 C CA . LEU B 1 24 ? 13.711 -16.078 -14.938 1 98.62 24 LEU B CA 1
ATOM 1827 C C . LEU B 1 24 ? 14.953 -15.203 -14.984 1 98.62 24 LEU B C 1
ATOM 1829 O O . LEU B 1 24 ? 15.07 -14.242 -14.219 1 98.62 24 LEU B O 1
ATOM 1833 N N . ARG B 1 25 ? 15.852 -15.5 -15.875 1 98.56 25 ARG B N 1
ATOM 1834 C CA . ARG B 1 25 ? 17.094 -14.758 -15.992 1 98.56 25 ARG B CA 1
ATOM 1835 C C . ARG B 1 25 ? 16.828 -13.312 -16.406 1 98.56 25 ARG B C 1
ATOM 1837 O O . ARG B 1 25 ? 17.328 -12.383 -15.758 1 98.56 25 ARG B O 1
ATOM 1844 N N . ILE B 1 26 ? 16.047 -13.094 -17.406 1 98.69 26 ILE B N 1
ATOM 1845 C CA . ILE B 1 26 ? 15.758 -11.75 -17.891 1 98.69 26 ILE B CA 1
ATOM 1846 C C . ILE B 1 26 ? 14.938 -10.992 -16.844 1 98.69 26 ILE B C 1
ATOM 1848 O O . ILE B 1 26 ? 15.211 -9.82 -16.562 1 98.69 26 ILE B O 1
ATOM 1852 N N . HIS B 1 27 ? 13.977 -11.711 -16.297 1 98.81 27 HIS B N 1
ATOM 1853 C CA . HIS B 1 27 ? 13.078 -11.133 -15.297 1 98.81 27 HIS B CA 1
ATOM 1854 C C . HIS B 1 27 ? 13.852 -10.641 -14.078 1 98.81 27 HIS B C 1
ATOM 1856 O O . HIS B 1 27 ? 13.656 -9.508 -13.617 1 98.81 27 HIS B O 1
ATOM 1862 N N . HIS B 1 28 ? 14.75 -11.43 -13.562 1 98.69 28 HIS B N 1
ATOM 1863 C CA . HIS B 1 28 ? 15.531 -11.094 -12.383 1 98.69 28 HIS B CA 1
ATOM 1864 C C . HIS B 1 28 ? 16.672 -10.133 -12.727 1 98.69 28 HIS B C 1
ATOM 1866 O O . HIS B 1 28 ? 16.75 -9.039 -12.164 1 98.69 28 HIS B O 1
ATOM 1872 N N . ASP B 1 29 ? 17.453 -10.43 -13.734 1 98.62 29 ASP B N 1
ATOM 1873 C CA . ASP B 1 29 ? 18.719 -9.75 -13.969 1 98.62 29 ASP B CA 1
ATOM 1874 C C . ASP B 1 29 ? 18.5 -8.406 -14.656 1 98.62 29 ASP B C 1
ATOM 1876 O O . ASP B 1 29 ? 19.375 -7.527 -14.594 1 98.62 29 ASP B O 1
ATOM 1880 N N . ILE B 1 30 ? 17.406 -8.289 -15.359 1 98.62 30 ILE B N 1
ATOM 1881 C CA . ILE B 1 30 ? 17.219 -7.062 -16.125 1 98.62 30 ILE B CA 1
ATOM 1882 C C . ILE B 1 30 ? 16.047 -6.27 -15.57 1 98.62 30 ILE B C 1
ATOM 1884 O O . ILE B 1 30 ? 16.219 -5.137 -15.109 1 98.62 30 ILE B O 1
ATOM 1888 N N . HIS B 1 31 ? 14.867 -6.855 -15.539 1 98.75 31 HIS B N 1
ATOM 1889 C CA . HIS B 1 31 ? 13.68 -6.109 -15.141 1 98.75 31 HIS B CA 1
ATOM 1890 C C . HIS B 1 31 ? 13.75 -5.727 -13.664 1 98.75 31 HIS B C 1
ATOM 1892 O O . HIS B 1 31 ? 13.57 -4.559 -13.312 1 98.75 31 HIS B O 1
ATOM 1898 N N . HIS B 1 32 ? 13.945 -6.711 -12.75 1 98.88 32 HIS B N 1
ATOM 1899 C CA . HIS B 1 32 ? 14.062 -6.379 -11.328 1 98.88 32 HIS B CA 1
ATOM 1900 C C . HIS B 1 32 ? 15.203 -5.398 -11.086 1 98.88 32 HIS B C 1
ATOM 1902 O O . HIS B 1 32 ? 15.047 -4.441 -10.32 1 98.88 32 HIS B O 1
ATOM 1908 N N . LYS B 1 33 ? 16.328 -5.652 -11.75 1 98.88 33 LYS B N 1
ATOM 1909 C CA . LYS B 1 33 ? 17.469 -4.758 -11.602 1 98.88 33 LYS B CA 1
ATOM 1910 C C . LYS B 1 33 ? 17.094 -3.322 -11.961 1 98.88 33 LYS B C 1
ATOM 1912 O O . LYS B 1 33 ? 17.562 -2.377 -11.32 1 98.88 33 LYS B O 1
ATOM 1917 N N . THR B 1 34 ? 16.297 -3.141 -12.984 1 98.81 34 THR B N 1
ATOM 1918 C CA . THR B 1 34 ? 15.867 -1.812 -13.414 1 98.81 34 THR B CA 1
ATOM 1919 C C . THR B 1 34 ? 15.094 -1.104 -12.305 1 98.81 34 THR B C 1
ATOM 1921 O O . THR B 1 34 ? 15.258 0.103 -12.109 1 98.81 34 THR B O 1
ATOM 1924 N N . TYR B 1 35 ? 14.312 -1.806 -11.594 1 98.81 35 TYR B N 1
ATOM 1925 C CA . TYR B 1 35 ? 13.547 -1.199 -10.508 1 98.81 35 TYR B CA 1
ATOM 1926 C C . TYR B 1 35 ? 14.453 -0.827 -9.344 1 98.81 35 TYR B C 1
ATOM 1928 O O . TYR B 1 35 ? 14.242 0.193 -8.688 1 98.81 35 TYR B O 1
ATOM 1936 N N . VAL B 1 36 ? 15.461 -1.685 -9.078 1 98.88 36 VAL B N 1
ATOM 1937 C CA . VAL B 1 36 ? 16.438 -1.384 -8.039 1 98.88 36 VAL B CA 1
ATOM 1938 C C . VAL B 1 36 ? 17.188 -0.101 -8.391 1 98.88 36 VAL B C 1
ATOM 1940 O O . VAL B 1 36 ? 17.312 0.806 -7.566 1 98.88 36 VAL B O 1
ATOM 1943 N N . ASP B 1 37 ? 17.672 -0.047 -9.648 1 98.88 37 ASP B N 1
ATOM 1944 C CA . ASP B 1 37 ? 18.406 1.127 -10.109 1 98.88 37 ASP B CA 1
ATOM 1945 C C . ASP B 1 37 ? 17.516 2.371 -10.086 1 98.88 37 ASP B C 1
ATOM 1947 O O . ASP B 1 37 ? 17.969 3.445 -9.672 1 98.88 37 ASP B O 1
ATOM 1951 N N . GLY B 1 38 ? 16.312 2.227 -10.539 1 98.81 38 GLY B N 1
ATOM 1952 C CA . GLY B 1 38 ? 15.383 3.34 -10.531 1 98.81 38 GLY B CA 1
ATOM 1953 C C . GLY B 1 38 ? 15.078 3.852 -9.141 1 98.81 38 GLY B C 1
ATOM 1954 O O . GLY B 1 38 ? 14.961 5.062 -8.93 1 98.81 38 GLY B O 1
ATOM 1955 N N . LEU B 1 39 ? 14.922 2.945 -8.227 1 98.81 39 LEU B N 1
ATOM 1956 C CA . LEU B 1 39 ? 14.664 3.314 -6.84 1 98.81 39 LEU B CA 1
ATOM 1957 C C . LEU B 1 39 ? 15.836 4.102 -6.262 1 98.81 39 LEU B C 1
ATOM 1959 O O . LEU B 1 39 ? 15.641 5.141 -5.625 1 98.81 39 LEU B O 1
ATOM 1963 N N . ASN B 1 40 ? 17.016 3.58 -6.473 1 98.88 40 ASN B N 1
ATOM 1964 C CA . ASN B 1 40 ? 18.203 4.285 -6.027 1 98.88 40 ASN B CA 1
ATOM 1965 C C . ASN B 1 40 ? 18.266 5.699 -6.605 1 98.88 40 ASN B C 1
ATOM 1967 O O . ASN B 1 40 ? 18.594 6.652 -5.895 1 98.88 40 ASN B O 1
ATOM 1971 N N . ASN B 1 41 ? 18 5.797 -7.863 1 98.81 41 ASN B N 1
ATOM 1972 C CA . ASN B 1 41 ? 18.016 7.109 -8.508 1 98.81 41 ASN B CA 1
ATOM 1973 C C . ASN B 1 41 ? 16.969 8.039 -7.895 1 98.8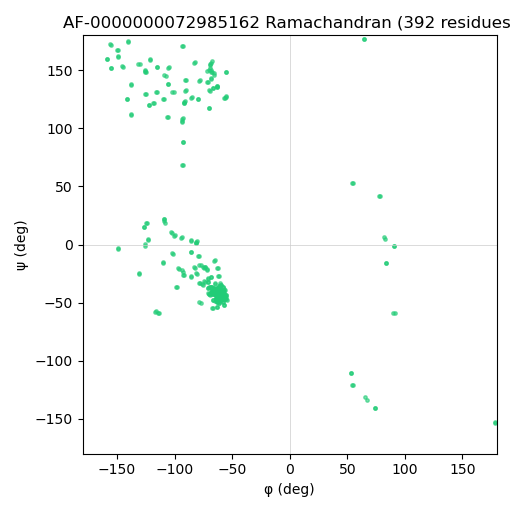1 41 ASN B C 1
ATOM 1975 O O . ASN B 1 41 ? 17.266 9.203 -7.617 1 98.81 41 ASN B O 1
ATOM 1979 N N . ALA B 1 42 ? 15.75 7.582 -7.723 1 98.62 42 ALA B N 1
ATOM 1980 C CA . ALA B 1 42 ? 14.68 8.391 -7.148 1 98.62 42 ALA B CA 1
ATOM 1981 C C . ALA B 1 42 ? 15.055 8.891 -5.754 1 98.62 42 ALA B C 1
ATOM 1983 O O . ALA B 1 42 ? 14.859 10.062 -5.438 1 98.62 42 ALA B O 1
ATOM 1984 N N . GLU B 1 43 ? 15.586 8.008 -4.949 1 98.25 43 GLU B N 1
ATOM 1985 C CA . GLU B 1 43 ? 15.969 8.383 -3.592 1 98.25 43 GLU B CA 1
ATOM 1986 C C . GLU B 1 43 ? 17.078 9.422 -3.604 1 98.25 43 GLU B C 1
ATOM 1988 O O . GLU B 1 43 ? 17.062 10.367 -2.809 1 98.25 43 GLU B O 1
ATOM 1993 N N . ASN B 1 44 ? 18.047 9.242 -4.512 1 98.5 44 ASN B N 1
ATOM 1994 C CA . ASN B 1 44 ? 19.125 10.219 -4.641 1 98.5 44 ASN B CA 1
ATOM 1995 C C . ASN B 1 44 ? 18.594 11.594 -5.039 1 98.5 44 ASN B C 1
ATOM 1997 O O . ASN B 1 44 ? 19.047 12.609 -4.508 1 98.5 44 ASN B O 1
ATOM 2001 N N . LYS B 1 45 ? 17.703 11.617 -5.961 1 98.56 45 LYS B N 1
ATOM 2002 C CA . LYS B 1 45 ? 17.156 12.883 -6.445 1 98.56 45 LYS B CA 1
ATOM 2003 C C . LYS B 1 45 ? 16.312 13.562 -5.371 1 98.56 45 LYS B C 1
ATOM 2005 O O . LYS B 1 45 ? 16.328 14.789 -5.25 1 98.56 45 LYS B O 1
ATOM 2010 N N . ILE B 1 46 ? 15.586 12.82 -4.617 1 97.88 46 ILE B N 1
ATOM 2011 C CA . ILE B 1 46 ? 14.797 13.375 -3.523 1 97.88 46 ILE B CA 1
ATOM 2012 C C . ILE B 1 46 ? 15.734 13.945 -2.457 1 97.88 46 ILE B C 1
ATOM 2014 O O . ILE B 1 46 ? 15.477 15.023 -1.91 1 97.88 46 ILE B O 1
ATOM 2018 N N . GLU B 1 47 ? 16.781 13.203 -2.172 1 97.19 47 GLU B N 1
ATOM 2019 C CA . GLU B 1 47 ? 17.781 13.719 -1.25 1 97.19 47 GLU B CA 1
ATOM 2020 C C . GLU B 1 47 ? 18.359 15.039 -1.749 1 97.19 47 GLU B C 1
ATOM 2022 O O . GLU B 1 47 ? 18.609 15.953 -0.958 1 97.19 47 GLU B O 1
ATOM 2027 N N . GLU B 1 48 ? 18.594 15.133 -3.027 1 97.56 48 GLU B N 1
ATOM 2028 C CA . GLU B 1 48 ? 19.078 16.375 -3.621 1 97.56 48 GLU B CA 1
ATOM 2029 C C . GLU B 1 48 ? 18.078 17.5 -3.434 1 97.56 48 GLU B C 1
ATOM 2031 O O . GLU B 1 48 ? 18.453 18.641 -3.146 1 97.56 48 GLU B O 1
ATOM 2036 N N . CYS B 1 49 ? 16.766 17.203 -3.645 1 97.12 49 CYS B N 1
ATOM 2037 C CA . CYS B 1 49 ? 15.734 18.188 -3.387 1 97.12 49 CYS B CA 1
ATOM 2038 C C . CYS B 1 49 ? 15.82 18.703 -1.957 1 97.12 49 CYS B C 1
ATOM 2040 O O . CYS B 1 49 ? 15.742 19.906 -1.724 1 97.12 49 CYS B O 1
ATOM 2042 N N . ARG B 1 50 ? 16.016 17.828 -1.054 1 95.06 50 ARG B N 1
ATOM 2043 C CA . ARG B 1 50 ? 16.109 18.172 0.363 1 95.06 50 ARG B CA 1
ATOM 2044 C C . ARG B 1 50 ? 17.312 19.062 0.638 1 95.06 50 ARG B C 1
ATOM 2046 O O . ARG B 1 50 ? 17.219 20.062 1.35 1 95.06 50 ARG B O 1
ATOM 2053 N N . ARG B 1 51 ? 18.375 18.719 0.117 1 94.88 51 ARG B N 1
ATOM 2054 C CA . ARG B 1 51 ? 19.641 19.422 0.35 1 94.88 51 ARG B CA 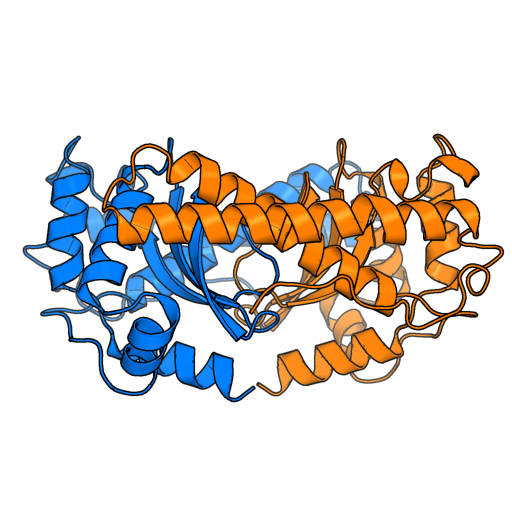1
ATOM 2055 C C . ARG B 1 51 ? 19.594 20.844 -0.214 1 94.88 51 ARG B C 1
ATOM 2057 O O . ARG B 1 51 ? 20.078 21.781 0.415 1 94.88 51 ARG B O 1
ATOM 2064 N N . THR B 1 52 ? 18.969 20.984 -1.302 1 96.56 52 THR B N 1
ATOM 2065 C CA . THR B 1 52 ? 18.984 22.281 -1.983 1 96.56 52 THR B CA 1
ATOM 2066 C C . THR B 1 52 ? 17.766 23.109 -1.576 1 96.56 52 THR B C 1
ATOM 2068 O O . THR B 1 52 ? 17.75 24.328 -1.783 1 96.56 52 THR B O 1
ATOM 2071 N N . GLY B 1 53 ? 16.719 22.438 -1.102 1 95.62 53 GLY B N 1
ATOM 2072 C CA . GLY B 1 53 ? 15.484 23.125 -0.766 1 95.62 53 GLY B CA 1
ATOM 2073 C C . GLY B 1 53 ? 14.609 23.391 -1.974 1 95.62 53 GLY B C 1
ATOM 2074 O O . GLY B 1 53 ? 13.609 24.094 -1.875 1 95.62 53 GLY B O 1
ATOM 2075 N N . ASP B 1 54 ? 14.984 22.875 -3.111 1 97.69 54 ASP B N 1
ATOM 2076 C CA . ASP B 1 54 ? 14.203 22.984 -4.336 1 97.69 54 ASP B CA 1
ATOM 2077 C C . ASP B 1 54 ? 13.289 21.781 -4.523 1 97.69 54 ASP B C 1
ATOM 2079 O O . ASP B 1 54 ? 13.75 20.703 -4.918 1 97.69 54 ASP B O 1
ATOM 2083 N N . TYR B 1 55 ? 12.047 21.953 -4.363 1 97.69 55 TYR B N 1
ATOM 2084 C CA . TYR B 1 55 ? 11.094 20.859 -4.422 1 97.69 55 TYR B CA 1
ATOM 2085 C C . TYR B 1 55 ? 10.242 20.938 -5.68 1 97.69 55 TYR B C 1
ATOM 2087 O O . TYR B 1 55 ? 9.164 20.344 -5.754 1 97.69 55 TYR B O 1
ATOM 2095 N N . THR B 1 56 ? 10.695 21.609 -6.699 1 97.19 56 THR B N 1
ATOM 2096 C CA . THR B 1 56 ? 9.961 21.828 -7.938 1 97.19 56 THR B CA 1
ATOM 2097 C C . THR B 1 56 ? 9.578 20.5 -8.586 1 97.19 56 THR B C 1
ATOM 2099 O O . THR B 1 56 ? 8.484 20.359 -9.133 1 97.19 56 THR B O 1
ATOM 2102 N N . LEU B 1 57 ? 10.453 19.5 -8.484 1 97.19 57 LEU B N 1
ATOM 2103 C CA . LEU B 1 57 ? 10.227 18.234 -9.164 1 97.19 57 LEU B CA 1
ATOM 2104 C C . LEU B 1 57 ? 9.891 17.125 -8.172 1 97.19 57 LEU B C 1
ATOM 2106 O O . LEU B 1 57 ? 10.016 15.938 -8.477 1 97.19 57 LEU B O 1
ATOM 2110 N N . ILE B 1 58 ? 9.453 17.484 -6.965 1 97.25 58 ILE B N 1
ATOM 2111 C CA . ILE B 1 58 ? 9.242 16.516 -5.902 1 97.25 58 ILE B CA 1
ATOM 2112 C C . ILE B 1 58 ? 8.156 15.523 -6.324 1 97.25 58 ILE B C 1
ATOM 2114 O O . ILE B 1 58 ? 8.266 14.32 -6.062 1 97.25 58 ILE B O 1
ATOM 2118 N N . LYS B 1 59 ? 7.184 15.969 -6.992 1 96 59 LYS B N 1
ATOM 2119 C CA . LYS B 1 59 ? 6.102 15.102 -7.449 1 96 59 LYS B CA 1
ATOM 2120 C C . LYS B 1 59 ? 6.621 14.023 -8.398 1 96 59 LYS B C 1
ATOM 2122 O O . LYS B 1 59 ? 6.242 12.852 -8.281 1 96 59 LYS B O 1
ATOM 2127 N N . HIS B 1 60 ? 7.387 14.438 -9.312 1 97.69 60 HIS B N 1
ATOM 2128 C CA . HIS B 1 60 ? 7.965 13.508 -10.273 1 97.69 60 HIS B CA 1
ATOM 2129 C C . HIS B 1 60 ? 8.773 12.422 -9.57 1 97.69 60 HIS B C 1
ATOM 2131 O O . HIS B 1 60 ? 8.586 11.234 -9.828 1 97.69 60 HIS B O 1
ATOM 2137 N N . TYR B 1 61 ? 9.633 12.82 -8.68 1 98 61 TYR B N 1
ATOM 2138 C CA . TYR B 1 61 ? 10.523 11.867 -8.039 1 98 61 TYR B CA 1
ATOM 2139 C C . TYR B 1 61 ? 9.758 10.969 -7.07 1 98 61 TYR B C 1
ATOM 2141 O O . TYR B 1 61 ? 10.102 9.797 -6.895 1 98 61 TYR B O 1
ATOM 2149 N N . GLU B 1 62 ? 8.742 11.484 -6.477 1 97.12 62 GLU B N 1
ATOM 2150 C CA . GLU B 1 62 ? 7.914 10.656 -5.602 1 97.12 62 GLU B CA 1
ATOM 2151 C C . GLU B 1 62 ? 7.164 9.594 -6.398 1 97.12 62 GLU B C 1
ATOM 2153 O O . GLU B 1 62 ? 6.961 8.477 -5.91 1 97.12 62 GLU B O 1
ATOM 2158 N N . ARG B 1 63 ? 6.738 9.961 -7.582 1 97.88 63 ARG B N 1
ATOM 2159 C CA . ARG B 1 63 ? 6.117 8.969 -8.453 1 97.88 63 ARG B CA 1
ATOM 2160 C C . ARG B 1 63 ? 7.109 7.867 -8.812 1 97.88 63 ARG B C 1
ATOM 2162 O O . ARG B 1 63 ? 6.762 6.684 -8.812 1 97.88 63 ARG B O 1
ATOM 2169 N N . GLU B 1 64 ? 8.32 8.273 -9.125 1 98.62 64 GLU B N 1
ATOM 2170 C CA . GLU B 1 64 ? 9.367 7.293 -9.406 1 98.62 64 GLU B CA 1
ATOM 2171 C C . GLU B 1 64 ? 9.672 6.438 -8.18 1 98.62 64 GLU B C 1
ATOM 2173 O O . GLU B 1 64 ? 9.914 5.234 -8.297 1 98.62 64 GLU B O 1
ATOM 2178 N N . LEU B 1 65 ? 9.703 7.117 -7.039 1 98.62 65 LEU B N 1
ATOM 2179 C CA . LEU B 1 65 ? 9.93 6.43 -5.773 1 98.62 65 LEU B CA 1
ATOM 2180 C C . LEU B 1 65 ? 8.883 5.34 -5.551 1 98.62 65 LEU B C 1
ATOM 2182 O O . LEU B 1 65 ? 9.227 4.223 -5.156 1 98.62 65 LEU B O 1
ATOM 2186 N N . ALA B 1 66 ? 7.648 5.621 -5.781 1 98.62 66 ALA B N 1
ATOM 2187 C CA . ALA B 1 66 ? 6.555 4.672 -5.602 1 98.62 66 ALA B CA 1
ATOM 2188 C C . ALA B 1 66 ? 6.648 3.527 -6.605 1 98.62 66 ALA B C 1
ATOM 2190 O O . ALA B 1 66 ? 6.555 2.355 -6.234 1 98.62 66 ALA B O 1
ATOM 2191 N N . PHE B 1 67 ? 6.859 3.842 -7.863 1 98.75 67 PHE B N 1
ATOM 2192 C CA . PHE B 1 67 ? 6.887 2.863 -8.945 1 98.75 67 PHE B CA 1
ATOM 2193 C C . PHE B 1 67 ? 8.031 1.873 -8.75 1 98.75 67 PHE B C 1
ATOM 2195 O O . PHE B 1 67 ? 7.805 0.663 -8.688 1 98.75 67 PHE B O 1
ATOM 2202 N N . HIS B 1 68 ? 9.203 2.426 -8.586 1 98.81 68 HIS B N 1
ATOM 2203 C CA . HIS B 1 68 ? 10.375 1.566 -8.5 1 98.81 68 HIS B CA 1
ATOM 2204 C C . HIS B 1 68 ? 10.461 0.888 -7.133 1 98.81 68 HIS B C 1
ATOM 2206 O O . HIS B 1 68 ? 10.938 -0.245 -7.027 1 98.81 68 HIS B O 1
ATOM 2212 N N . GLY B 1 69 ? 10.023 1.598 -6.098 1 98.75 69 GLY B N 1
ATOM 2213 C CA . GLY B 1 69 ? 9.977 0.984 -4.781 1 98.75 69 GLY B CA 1
ATOM 2214 C C . GLY B 1 69 ? 9.055 -0.216 -4.711 1 98.75 69 GLY B C 1
ATOM 2215 O O . GLY B 1 69 ? 9.445 -1.281 -4.23 1 98.75 69 GLY B O 1
ATOM 2216 N N . SER B 1 70 ? 7.852 -0.067 -5.172 1 98.81 70 SER B N 1
ATOM 2217 C CA . SER B 1 70 ? 6.914 -1.184 -5.215 1 98.81 70 SER B CA 1
ATOM 2218 C C . SER B 1 70 ? 7.41 -2.289 -6.141 1 98.81 70 SER B C 1
ATOM 2220 O O . SER B 1 70 ? 7.258 -3.475 -5.836 1 98.81 70 SER B O 1
ATOM 2222 N N . GLY B 1 71 ? 7.953 -1.848 -7.285 1 98.81 71 GLY B N 1
ATOM 2223 C CA . GLY B 1 71 ? 8.531 -2.842 -8.18 1 98.81 71 GLY B CA 1
ATOM 2224 C C . GLY B 1 71 ? 9.578 -3.707 -7.504 1 98.81 71 GLY B C 1
ATOM 2225 O O . GLY B 1 71 ? 9.57 -4.93 -7.66 1 98.81 71 GLY B O 1
ATOM 2226 N N . HIS B 1 72 ? 10.461 -3.07 -6.797 1 98.88 72 HIS B N 1
ATOM 2227 C CA . HIS B 1 72 ? 11.523 -3.779 -6.09 1 98.88 72 HIS B CA 1
ATOM 2228 C C . HIS B 1 72 ? 10.953 -4.691 -5.008 1 98.88 72 HIS B C 1
ATOM 2230 O O . HIS B 1 72 ? 11.32 -5.863 -4.922 1 98.88 72 HIS B O 1
ATOM 2236 N N . ILE B 1 73 ? 10.039 -4.188 -4.227 1 98.81 73 ILE B N 1
ATOM 2237 C CA . ILE B 1 73 ? 9.461 -4.922 -3.109 1 98.81 73 ILE B CA 1
ATOM 2238 C C . ILE B 1 73 ? 8.711 -6.145 -3.631 1 98.81 73 ILE B C 1
ATOM 2240 O O . ILE B 1 73 ? 8.945 -7.266 -3.176 1 98.81 73 ILE B O 1
ATOM 2244 N N . LEU B 1 74 ? 7.879 -5.965 -4.617 1 98.81 74 LEU B N 1
ATOM 2245 C CA . LEU B 1 74 ? 7.031 -7.043 -5.117 1 98.81 74 LEU B CA 1
ATOM 2246 C C . LEU B 1 74 ? 7.871 -8.125 -5.793 1 98.81 74 LEU B C 1
ATOM 2248 O O . LEU B 1 74 ? 7.609 -9.32 -5.621 1 98.81 74 LEU B O 1
ATOM 2252 N N . HIS B 1 75 ? 8.875 -7.703 -6.555 1 98.88 75 HIS B N 1
ATOM 2253 C CA . HIS B 1 75 ? 9.727 -8.703 -7.18 1 98.88 75 HIS B CA 1
ATOM 2254 C C . HIS B 1 75 ? 10.492 -9.516 -6.137 1 98.88 75 HIS B C 1
ATOM 2256 O O . HIS B 1 75 ? 10.625 -10.734 -6.258 1 98.88 75 HIS B O 1
ATOM 2262 N N . THR B 1 76 ? 11.008 -8.805 -5.141 1 98.75 76 THR B N 1
ATOM 2263 C CA . THR B 1 76 ? 11.742 -9.477 -4.078 1 98.75 76 THR B CA 1
ATOM 2264 C C . THR B 1 76 ? 10.883 -10.547 -3.418 1 98.75 76 THR B C 1
ATOM 2266 O O . THR B 1 76 ? 11.336 -11.688 -3.236 1 98.75 76 THR B O 1
ATOM 2269 N N . LEU B 1 77 ? 9.688 -10.227 -3.096 1 98.69 77 LEU B N 1
ATOM 2270 C CA . LEU B 1 77 ? 8.766 -11.164 -2.459 1 98.69 77 LEU B CA 1
ATOM 2271 C C . LEU B 1 77 ? 8.367 -12.273 -3.43 1 98.69 77 LEU B C 1
ATOM 2273 O O . LEU B 1 77 ? 8.211 -13.43 -3.027 1 98.69 77 LEU B O 1
ATOM 2277 N N . PHE B 1 78 ? 8.203 -11.953 -4.699 1 98.88 78 PHE B N 1
ATOM 2278 C CA . PHE B 1 78 ? 7.777 -12.875 -5.75 1 98.88 78 PHE B CA 1
ATOM 2279 C C . PHE B 1 78 ? 8.766 -14.016 -5.898 1 98.88 78 PHE B C 1
ATOM 2281 O O . PHE B 1 78 ? 8.367 -15.18 -6.02 1 98.88 78 PHE B O 1
ATOM 2288 N N . TRP B 1 79 ? 10.047 -13.688 -5.887 1 98.81 79 TRP B N 1
ATOM 2289 C CA . TRP B 1 79 ? 11.047 -14.734 -6.027 1 98.81 79 TRP B CA 1
ATOM 2290 C C . TRP B 1 79 ? 10.938 -15.75 -4.887 1 98.81 79 TRP B C 1
ATOM 2292 O O . TRP B 1 79 ? 11.055 -16.953 -5.109 1 98.81 79 TRP B O 1
ATOM 2302 N N . GLU B 1 80 ? 10.672 -15.234 -3.717 1 98.56 80 GLU B N 1
ATOM 2303 C CA . GLU B 1 80 ? 10.594 -16.094 -2.533 1 98.56 80 GLU B CA 1
ATOM 2304 C C . GLU B 1 80 ? 9.312 -16.922 -2.533 1 98.56 80 GLU B C 1
ATOM 2306 O O . GLU B 1 80 ? 9.242 -17.953 -1.866 1 98.56 80 GLU B O 1
ATOM 2311 N N . ASN B 1 81 ? 8.344 -16.5 -3.281 1 98.69 81 ASN B N 1
ATOM 2312 C CA . ASN B 1 81 ? 7.047 -17.172 -3.322 1 98.69 81 ASN B CA 1
ATOM 2313 C C . ASN B 1 81 ? 7.074 -18.391 -4.238 1 98.69 81 ASN B C 1
ATOM 2315 O O . ASN B 1 81 ? 6.059 -19.078 -4.406 1 98.69 81 ASN B O 1
ATOM 2319 N N . MET B 1 82 ? 8.227 -18.656 -4.797 1 98.81 82 MET B N 1
ATOM 2320 C CA . MET B 1 82 ? 8.367 -19.828 -5.676 1 98.81 82 MET B CA 1
ATOM 2321 C C . MET B 1 82 ? 9.492 -20.734 -5.207 1 98.81 82 MET B C 1
ATOM 2323 O O . MET B 1 82 ? 10.492 -20.25 -4.668 1 98.81 82 MET B O 1
ATOM 2327 N N . MET B 1 83 ? 9.289 -21.984 -5.453 1 98.56 83 MET B N 1
ATOM 2328 C CA . MET B 1 83 ? 10.328 -22.969 -5.148 1 98.56 83 MET B CA 1
ATOM 2329 C C . MET B 1 83 ? 10.18 -24.219 -6.02 1 98.56 83 MET B C 1
ATOM 2331 O O . MET B 1 83 ? 9.07 -24.547 -6.449 1 98.56 83 MET B O 1
ATOM 2335 N N . PRO B 1 84 ? 11.312 -24.922 -6.289 1 98.06 84 PRO B N 1
ATOM 2336 C CA . PRO B 1 84 ? 11.203 -26.156 -7.055 1 98.06 84 PRO B CA 1
ATOM 2337 C C . PRO B 1 84 ? 10.25 -27.156 -6.41 1 98.06 84 PRO B C 1
ATOM 2339 O O . PRO B 1 84 ? 10.383 -27.469 -5.227 1 98.06 84 PRO B O 1
ATOM 2342 N N . GLY B 1 85 ? 9.266 -27.625 -7.184 1 97.31 85 GLY B N 1
ATOM 2343 C CA . GLY B 1 85 ? 8.336 -28.625 -6.711 1 97.31 85 GLY B CA 1
ATOM 2344 C C . GLY B 1 85 ? 7.184 -28.047 -5.91 1 97.31 85 GLY B C 1
ATOM 2345 O O . GLY B 1 85 ? 6.199 -28.75 -5.637 1 97.31 85 GLY B O 1
ATOM 2346 N N . GLY B 1 86 ? 7.34 -26.812 -5.473 1 98.19 86 GLY B N 1
ATOM 2347 C CA . GLY B 1 86 ? 6.277 -26.156 -4.715 1 98.19 86 GLY B CA 1
ATOM 2348 C C . GLY B 1 86 ? 6.008 -26.828 -3.377 1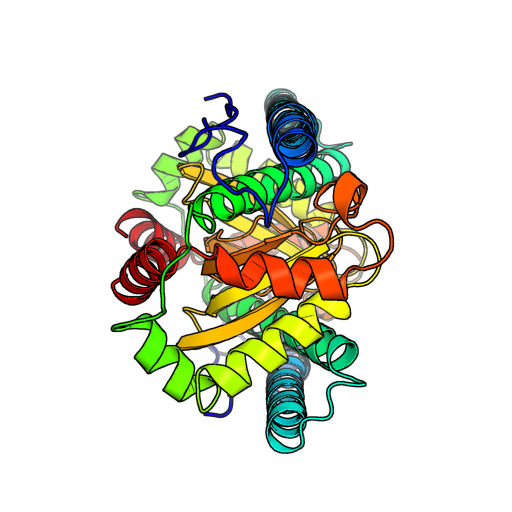 98.19 86 GLY B C 1
ATOM 2349 O O . GLY B 1 86 ? 6.746 -27.719 -2.961 1 98.19 86 GLY B O 1
ATOM 2350 N N . SER B 1 87 ? 5.133 -26.266 -2.623 1 98.38 87 SER B N 1
ATOM 2351 C CA . SER B 1 87 ? 4.629 -26.844 -1.38 1 98.38 87 SER B CA 1
ATOM 2352 C C . SER B 1 87 ? 3.131 -26.594 -1.229 1 98.38 87 SER B C 1
ATOM 2354 O O . SER B 1 87 ? 2.51 -25.969 -2.082 1 98.38 87 SER B O 1
ATOM 2356 N N . GLN B 1 88 ? 2.555 -27.172 -0.219 1 98.06 88 GLN B N 1
ATOM 2357 C CA . GLN B 1 88 ? 1.124 -27.047 0.035 1 98.06 88 GLN B CA 1
ATOM 2358 C C . GLN B 1 88 ? 0.857 -26.141 1.236 1 98.06 88 GLN B C 1
ATOM 2360 O O . GLN B 1 88 ? 1.656 -26.094 2.174 1 98.06 88 GLN B O 1
ATOM 2365 N N . PRO B 1 89 ? -0.24 -25.406 1.142 1 98.06 89 PRO B N 1
ATOM 2366 C CA . PRO B 1 89 ? -0.576 -24.625 2.332 1 98.06 89 PRO B CA 1
ATOM 2367 C C . PRO B 1 89 ? -0.87 -25.5 3.549 1 98.06 89 PRO B C 1
ATOM 2369 O O . PRO B 1 89 ? -1.508 -26.547 3.422 1 98.06 89 PRO B O 1
ATOM 2372 N N . LYS B 1 90 ? -0.358 -25.109 4.621 1 95.81 90 LYS B N 1
ATOM 2373 C CA . LYS B 1 90 ? -0.573 -25.812 5.883 1 95.81 90 LYS B CA 1
ATOM 2374 C C . LYS B 1 90 ? -0.534 -24.844 7.066 1 95.81 90 LYS B C 1
ATOM 2376 O O . LYS B 1 90 ? -0.215 -23.672 6.898 1 95.81 90 LYS B O 1
ATOM 2381 N N . ASP B 1 91 ? -1.02 -25.203 8.133 1 94.12 91 ASP B N 1
ATOM 2382 C CA . ASP B 1 91 ? -0.86 -24.484 9.398 1 94.12 91 ASP B CA 1
ATOM 2383 C C . ASP B 1 91 ? -1.707 -23.219 9.422 1 94.12 91 ASP B C 1
ATOM 2385 O O . ASP B 1 91 ? -2.861 -23.234 8.984 1 94.12 91 ASP B O 1
ATOM 2389 N N . GLU B 1 92 ? -1.169 -22.219 9.961 1 97.62 92 GLU B N 1
ATOM 2390 C CA . GLU B 1 92 ? -1.935 -21.016 10.289 1 97.62 92 GLU B CA 1
ATOM 2391 C C . GLU B 1 92 ? -2.504 -20.359 9.031 1 97.62 92 GLU B C 1
ATOM 2393 O O . GLU B 1 92 ? -3.654 -19.922 9.023 1 97.62 92 GLU B O 1
ATOM 2398 N N . ILE B 1 93 ? -1.734 -20.391 7.977 1 98.5 93 ILE B N 1
ATOM 2399 C CA . ILE B 1 93 ? -2.18 -19.719 6.766 1 98.5 93 ILE B CA 1
ATOM 2400 C C . ILE B 1 93 ? -3.357 -20.469 6.152 1 98.5 93 ILE B C 1
ATOM 2402 O O . ILE B 1 93 ? -4.312 -19.859 5.668 1 98.5 93 ILE B O 1
ATOM 2406 N N . LEU B 1 94 ? -3.299 -21.781 6.102 1 98.62 94 LEU B N 1
ATOM 2407 C CA . LEU B 1 94 ? -4.41 -22.562 5.57 1 98.62 94 LEU B CA 1
ATOM 2408 C C . LEU B 1 94 ? -5.668 -22.344 6.402 1 98.62 94 LEU B C 1
ATOM 2410 O O . LEU B 1 94 ? -6.766 -22.203 5.855 1 98.62 94 LEU B O 1
ATOM 2414 N N . ASN B 1 95 ? -5.512 -22.359 7.73 1 98.44 95 ASN B N 1
ATOM 2415 C CA . ASN B 1 95 ? -6.648 -22.109 8.609 1 98.44 95 ASN B CA 1
ATOM 2416 C C . ASN B 1 95 ? -7.293 -20.75 8.312 1 98.44 95 ASN B C 1
ATOM 2418 O O . ASN B 1 95 ? -8.523 -20.641 8.258 1 98.44 95 ASN B O 1
ATOM 2422 N N . GLN B 1 96 ? -6.438 -19.781 8.141 1 98.56 96 GLN B N 1
ATOM 2423 C CA . GLN B 1 96 ? -6.957 -18.453 7.883 1 98.56 96 GLN B CA 1
ATOM 2424 C C . GLN B 1 96 ? -7.621 -18.375 6.508 1 98.56 96 GLN B C 1
ATOM 2426 O O . GLN B 1 96 ? -8.641 -17.703 6.344 1 98.56 96 GLN B O 1
ATOM 2431 N N . ILE B 1 97 ? -7.035 -18.984 5.508 1 98.62 97 ILE B N 1
ATOM 2432 C CA . ILE B 1 97 ? -7.629 -19.047 4.176 1 98.62 97 ILE B CA 1
ATOM 2433 C C . ILE B 1 97 ? -9.008 -19.688 4.258 1 98.62 97 ILE B C 1
ATOM 2435 O O . ILE B 1 97 ? -9.977 -19.188 3.674 1 98.62 97 ILE B O 1
ATOM 2439 N N . ASN B 1 98 ? -9.102 -20.766 4.965 1 98.19 98 ASN B N 1
ATOM 2440 C CA . ASN B 1 98 ? -10.391 -21.438 5.125 1 98.19 98 ASN B CA 1
ATOM 2441 C C . ASN B 1 98 ? -11.406 -20.531 5.816 1 98.19 98 ASN B C 1
ATOM 2443 O O . ASN B 1 98 ? -12.594 -20.562 5.48 1 98.19 98 ASN B O 1
ATOM 2447 N N . LYS B 1 99 ? -10.953 -19.766 6.703 1 97.56 99 LYS B N 1
ATOM 2448 C CA . LYS B 1 99 ? -11.828 -18.859 7.441 1 97.56 99 LYS B CA 1
ATOM 2449 C C . LYS B 1 99 ? -12.32 -17.719 6.547 1 97.56 99 LYS B C 1
ATOM 2451 O O . LYS B 1 99 ? -13.508 -17.406 6.543 1 97.56 99 LYS B O 1
ATOM 2456 N N . ASP B 1 100 ? -11.438 -17.188 5.75 1 97.81 100 ASP B N 1
ATOM 2457 C CA . ASP B 1 100 ? -11.758 -15.953 5.039 1 97.81 100 ASP B CA 1
ATOM 2458 C C . ASP B 1 100 ? -12.352 -16.25 3.664 1 97.81 100 ASP B C 1
ATOM 2460 O O . ASP B 1 100 ? -13.094 -15.43 3.115 1 97.81 100 ASP B O 1
ATOM 2464 N N . PHE B 1 101 ? -12.031 -17.406 3.059 1 97.75 101 PHE B N 1
ATOM 2465 C CA . PHE B 1 101 ? -12.438 -17.672 1.686 1 97.75 101 PHE B CA 1
ATOM 2466 C C . PHE B 1 101 ? -13.258 -18.969 1.611 1 97.75 101 PHE B C 1
ATOM 2468 O O . PHE B 1 101 ? -13.625 -19.406 0.523 1 97.75 101 PHE B O 1
ATOM 2475 N N . THR B 1 102 ? -13.578 -19.625 2.648 1 95.75 102 THR B N 1
ATOM 2476 C CA . THR B 1 102 ? -14.336 -20.859 2.766 1 95.75 102 THR B CA 1
ATOM 2477 C C . THR B 1 102 ? -13.406 -22.062 2.734 1 95.75 102 THR B C 1
ATOM 2479 O O . THR B 1 102 ? -13.438 -22.906 3.639 1 95.75 102 THR B O 1
ATOM 2482 N N . ASP B 1 103 ? -12.664 -22.203 1.668 1 97.19 103 ASP B N 1
ATOM 2483 C CA . ASP B 1 103 ? -11.656 -23.266 1.578 1 97.19 103 ASP B CA 1
ATOM 2484 C C . ASP B 1 103 ? -10.555 -22.875 0.587 1 97.19 103 ASP B C 1
ATOM 2486 O O . ASP B 1 103 ? -10.641 -21.844 -0.08 1 97.19 103 ASP B O 1
ATOM 2490 N N . TYR B 1 104 ? -9.523 -23.703 0.57 1 98.25 104 TYR B N 1
ATOM 2491 C CA . TYR B 1 104 ? -8.359 -23.438 -0.26 1 98.25 104 TYR B CA 1
ATOM 2492 C C . TYR B 1 104 ? -8.734 -23.406 -1.738 1 98.25 104 TYR B C 1
ATOM 2494 O O . TYR B 1 104 ? -8.25 -22.578 -2.498 1 98.25 104 TYR B O 1
ATOM 2502 N N . GLU B 1 105 ? -9.539 -24.328 -2.184 1 97.88 105 GLU B N 1
ATOM 2503 C CA . GLU B 1 105 ? -9.914 -24.422 -3.59 1 97.88 105 GLU B CA 1
ATOM 2504 C C . GLU B 1 105 ? -10.664 -23.156 -4.039 1 97.88 105 GLU B C 1
ATOM 2506 O O . GLU B 1 105 ? -10.43 -22.656 -5.137 1 97.88 105 GLU B O 1
ATOM 2511 N N . THR B 1 106 ? -11.547 -22.703 -3.219 1 97.88 106 THR B N 1
ATOM 2512 C CA . THR B 1 106 ? -12.289 -21.484 -3.51 1 97.88 106 THR B CA 1
ATOM 2513 C C . THR B 1 106 ? -11.344 -20.281 -3.574 1 97.88 106 THR B C 1
ATOM 2515 O O . THR B 1 106 ? -11.461 -19.453 -4.473 1 97.88 106 THR B O 1
ATOM 2518 N N . PHE B 1 107 ? -10.43 -20.25 -2.605 1 98.5 107 PHE B N 1
ATOM 2519 C CA . PHE B 1 107 ? -9.414 -19.203 -2.611 1 98.5 107 PHE B CA 1
ATOM 2520 C C . PHE B 1 107 ? -8.633 -19.219 -3.918 1 98.5 107 PHE B C 1
ATOM 2522 O O . PHE B 1 107 ? -8.469 -18.188 -4.566 1 98.5 107 PHE B O 1
ATOM 2529 N N . LYS B 1 108 ? -8.133 -20.344 -4.266 1 98.56 108 LYS B N 1
ATOM 2530 C CA . LYS B 1 108 ? -7.305 -20.5 -5.457 1 98.56 108 LYS B CA 1
ATOM 2531 C C . LYS B 1 108 ? -8.047 -20.047 -6.711 1 98.56 108 LYS B C 1
ATOM 2533 O O . LYS B 1 108 ? -7.473 -19.359 -7.562 1 98.56 108 LYS B O 1
ATOM 2538 N N . LYS B 1 109 ? -9.297 -20.391 -6.809 1 98.12 109 LYS B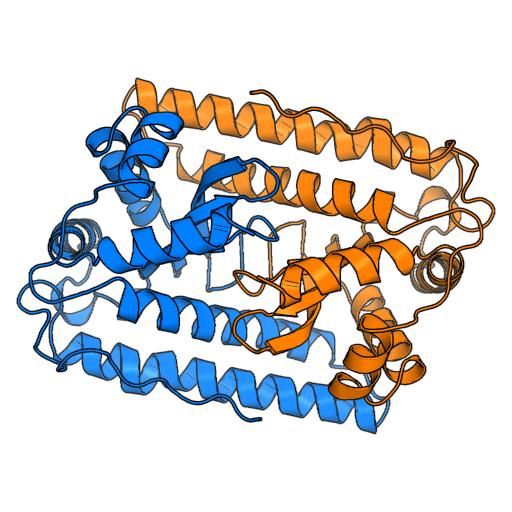 N 1
ATOM 2539 C CA . LYS B 1 109 ? -10.117 -19.984 -7.945 1 98.12 109 LYS B CA 1
ATOM 2540 C C . LYS B 1 109 ? -10.258 -18.469 -8.008 1 98.12 109 LYS B C 1
ATOM 2542 O O . LYS B 1 109 ? -10.102 -17.859 -9.07 1 98.12 109 LYS B O 1
ATOM 2547 N N . GLU B 1 110 ? -10.578 -17.906 -6.902 1 98.31 110 GLU B N 1
ATOM 2548 C CA . GLU B 1 110 ? -10.742 -16.469 -6.844 1 98.31 110 GLU B CA 1
ATOM 2549 C C . GLU B 1 110 ? -9.438 -15.75 -7.164 1 98.31 110 GLU B C 1
ATOM 2551 O O . GLU B 1 110 ? -9.422 -14.781 -7.934 1 98.31 110 GLU B O 1
ATOM 2556 N N . PHE B 1 111 ? -8.359 -16.156 -6.559 1 98.75 111 PHE B N 1
ATOM 2557 C CA . PHE B 1 111 ? -7.047 -15.57 -6.789 1 98.75 111 PHE B CA 1
ATOM 2558 C C . PHE B 1 111 ? -6.668 -15.656 -8.266 1 98.75 111 PHE B C 1
ATOM 2560 O O . PHE B 1 111 ? -6.188 -14.68 -8.844 1 98.75 111 PHE B O 1
ATOM 2567 N N . SER B 1 112 ? -6.906 -16.797 -8.844 1 98.75 112 SER B N 1
ATOM 2568 C CA . SER B 1 112 ? -6.59 -17 -10.25 1 98.75 112 SER B CA 1
ATOM 2569 C C . SER B 1 112 ? -7.441 -16.109 -11.141 1 98.75 112 SER B C 1
ATOM 2571 O O . SER B 1 112 ? -6.945 -15.531 -12.117 1 98.75 112 SER B O 1
ATOM 2573 N N . ALA B 1 113 ? -8.695 -16.016 -10.82 1 98.44 113 ALA B N 1
ATOM 2574 C CA . ALA B 1 113 ? -9.586 -15.148 -11.586 1 98.44 113 ALA B CA 1
ATOM 2575 C C . ALA B 1 113 ? -9.1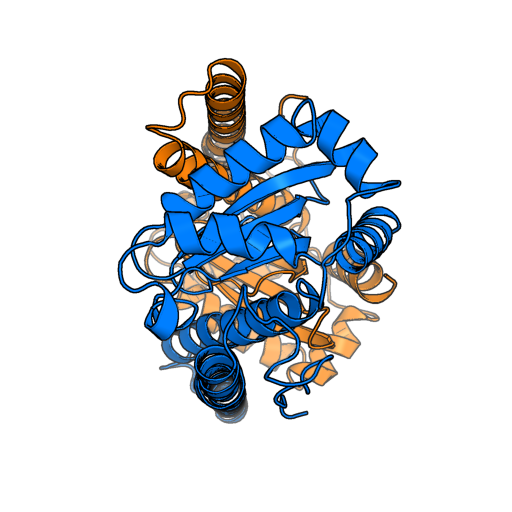17 -13.695 -11.516 1 98.44 113 ALA B C 1
ATOM 2577 O O . ALA B 1 113 ? -9.141 -12.984 -12.516 1 98.44 113 ALA B O 1
ATOM 2578 N N . ALA B 1 114 ? -8.75 -13.258 -10.328 1 98.38 114 ALA B N 1
ATOM 2579 C CA . ALA B 1 114 ? -8.219 -11.906 -10.148 1 98.38 114 ALA B CA 1
ATOM 2580 C C . ALA B 1 114 ? -6.965 -11.695 -11 1 98.38 114 ALA B C 1
ATOM 2582 O O . ALA B 1 114 ? -6.824 -10.664 -11.656 1 98.38 114 ALA B O 1
ATOM 2583 N N . ALA B 1 115 ? -6.086 -12.648 -10.961 1 98.62 115 ALA B N 1
ATOM 2584 C CA . ALA B 1 115 ? -4.832 -12.57 -11.711 1 98.62 115 ALA B CA 1
ATOM 2585 C C . ALA B 1 115 ? -5.094 -12.461 -13.211 1 98.62 115 ALA B C 1
ATOM 2587 O O . ALA B 1 115 ? -4.465 -11.656 -13.898 1 98.62 115 ALA B O 1
ATOM 2588 N N . VAL B 1 116 ? -5.984 -13.234 -13.656 1 98 116 VAL B N 1
ATOM 2589 C CA . VAL B 1 116 ? -6.32 -13.234 -15.07 1 98 116 VAL B CA 1
ATOM 2590 C C . VAL B 1 116 ? -6.922 -11.891 -15.461 1 98 116 VAL B C 1
ATOM 2592 O O . VAL B 1 116 ? -6.668 -11.383 -16.562 1 98 116 VAL B O 1
ATOM 2595 N N . ALA B 1 117 ? -7.609 -11.312 -14.578 1 97.12 117 ALA B N 1
ATOM 2596 C CA . ALA B 1 117 ? -8.406 -10.133 -14.883 1 97.12 117 ALA B CA 1
ATOM 2597 C C . ALA B 1 117 ? -7.57 -8.859 -14.789 1 97.12 117 ALA B C 1
ATOM 2599 O O . ALA B 1 117 ? -8.039 -7.77 -15.117 1 97.12 117 ALA B O 1
ATOM 2600 N N . VAL B 1 118 ? -6.305 -8.945 -14.32 1 97.06 118 VAL B N 1
ATOM 2601 C CA . VAL B 1 118 ? -5.449 -7.762 -14.258 1 97.06 118 VAL B CA 1
ATOM 2602 C C . VAL B 1 118 ? -5.352 -7.117 -15.633 1 97.06 118 VAL B C 1
ATOM 2604 O O . VAL B 1 118 ? -5.051 -7.793 -16.625 1 97.06 118 VAL B O 1
ATOM 2607 N N . GLU B 1 119 ? -5.648 -5.82 -15.656 1 90.44 119 GLU B N 1
ATOM 2608 C CA . GLU B 1 119 ? -5.59 -5.102 -16.922 1 90.44 119 GLU B CA 1
ATOM 2609 C C . GLU B 1 119 ? -4.199 -4.516 -17.156 1 90.44 119 GLU B C 1
ATOM 2611 O O . GLU B 1 119 ? -3.633 -3.869 -16.281 1 90.44 119 GLU B O 1
ATOM 2616 N N . GLY B 1 120 ? -3.711 -4.734 -18.344 1 89.19 120 GLY B N 1
ATOM 2617 C CA . GLY B 1 120 ? -2.371 -4.258 -18.641 1 89.19 120 GLY B CA 1
ATOM 2618 C C . GLY B 1 120 ? -1.295 -4.961 -17.828 1 89.19 120 GLY B C 1
ATOM 2619 O O . GLY B 1 120 ? -1.253 -6.195 -17.797 1 89.19 120 GLY B O 1
ATOM 2620 N N . SER B 1 121 ? -0.411 -4.184 -17.219 1 95.5 121 SER B N 1
ATOM 2621 C CA . SER B 1 121 ? 0.696 -4.727 -16.438 1 95.5 121 SER B CA 1
ATOM 2622 C C . SER B 1 121 ? 0.414 -4.629 -14.945 1 95.5 121 SER B C 1
ATOM 2624 O O . SER B 1 121 ? -0.002 -3.58 -14.453 1 95.5 121 SER B O 1
ATOM 2626 N N . GLY B 1 122 ? 0.644 -5.805 -14.266 1 98.19 122 GLY B N 1
ATOM 2627 C CA . GLY B 1 122 ? 0.393 -5.723 -12.836 1 98.19 122 GLY B CA 1
ATOM 2628 C C . GLY B 1 122 ? 0.605 -7.039 -12.109 1 98.19 122 GLY B C 1
ATOM 2629 O O . GLY B 1 122 ? 1.516 -7.797 -12.453 1 98.19 122 GLY B O 1
ATOM 2630 N N . TRP B 1 123 ? -0.127 -7.152 -10.977 1 98.75 123 TRP B N 1
ATOM 2631 C CA . TRP B 1 123 ? 0.085 -8.25 -10.047 1 98.75 123 TRP B CA 1
ATOM 2632 C C . TRP B 1 123 ? -1.231 -8.695 -9.414 1 98.75 123 TRP B C 1
ATOM 2634 O O . TRP B 1 123 ? -2.172 -7.906 -9.305 1 98.75 123 TRP B O 1
ATOM 2644 N N . ALA B 1 124 ? -1.358 -9.875 -9.016 1 98.81 124 ALA B N 1
ATOM 2645 C CA . ALA B 1 124 ? -2.312 -10.328 -8.008 1 98.81 124 ALA B CA 1
ATOM 2646 C C . ALA B 1 124 ? -1.611 -10.625 -6.684 1 98.81 124 ALA B C 1
ATOM 2648 O O . ALA B 1 124 ? -0.527 -11.219 -6.664 1 98.81 124 ALA B O 1
ATOM 2649 N N . ILE B 1 125 ? -2.227 -10.227 -5.594 1 98.88 125 ILE B N 1
ATOM 2650 C CA . ILE B 1 125 ? -1.538 -10.297 -4.312 1 98.88 125 ILE B CA 1
ATOM 2651 C C . ILE B 1 125 ? -2.518 -10.727 -3.223 1 98.88 125 ILE B C 1
ATOM 2653 O O . ILE B 1 125 ? -3.584 -10.125 -3.066 1 98.88 125 ILE B O 1
ATOM 2657 N N . LEU B 1 126 ? -2.148 -11.789 -2.514 1 98.94 126 LEU B N 1
ATOM 2658 C CA . LEU B 1 126 ? -2.793 -12.078 -1.237 1 98.94 126 LEU B CA 1
ATOM 2659 C C . LEU B 1 126 ? -2.125 -11.312 -0.102 1 98.94 126 LEU B C 1
ATOM 2661 O O . LEU B 1 126 ? -0.907 -11.391 0.078 1 98.94 126 LEU B O 1
ATOM 2665 N N . CYS B 1 127 ? -2.904 -10.602 0.621 1 98.81 127 CYS B N 1
ATOM 2666 C CA . CYS B 1 127 ? -2.371 -9.75 1.681 1 98.81 127 CYS B CA 1
ATOM 2667 C C . CYS B 1 127 ? -3.045 -10.055 3.014 1 98.81 127 CYS B C 1
ATOM 2669 O O . CYS B 1 127 ? -4.176 -10.539 3.045 1 98.81 127 CYS B O 1
ATOM 2671 N N . TRP B 1 128 ? -2.305 -9.852 4.066 1 98.56 128 TRP B N 1
ATOM 2672 C CA . TRP B 1 128 ? -2.912 -9.719 5.387 1 98.56 128 TRP B CA 1
ATOM 2673 C C . TRP B 1 128 ? -3.203 -8.25 5.707 1 98.56 128 TRP B C 1
ATOM 2675 O O . TRP B 1 128 ? -2.311 -7.406 5.629 1 98.56 128 TRP B O 1
ATOM 2685 N N . ASN B 1 129 ? -4.402 -7.949 5.965 1 97.94 129 ASN B N 1
ATOM 2686 C CA . ASN B 1 129 ? -4.77 -6.613 6.422 1 97.94 129 ASN B CA 1
ATOM 2687 C C . ASN B 1 129 ? -4.809 -6.535 7.945 1 97.94 129 ASN B C 1
ATOM 2689 O O . ASN B 1 129 ? -5.762 -7.008 8.57 1 97.94 129 ASN B O 1
ATOM 2693 N N . CYS B 1 130 ? -3.854 -5.922 8.5 1 94.69 130 CYS B N 1
ATOM 2694 C CA . CYS B 1 130 ? -3.688 -5.871 9.945 1 94.69 130 CYS B CA 1
ATOM 2695 C C . CYS B 1 130 ? -4.793 -5.047 10.594 1 94.69 130 CYS B C 1
ATOM 2697 O O . CYS B 1 130 ? -5.148 -5.273 11.75 1 94.69 130 CYS B O 1
ATOM 2699 N N . MET B 1 131 ? -5.309 -4.117 9.875 1 95.5 131 MET B N 1
ATOM 2700 C CA . MET B 1 131 ? -6.34 -3.246 10.43 1 95.5 131 MET B CA 1
ATOM 2701 C C . MET B 1 131 ? -7.695 -3.947 10.438 1 95.5 131 MET B C 1
ATOM 2703 O O . MET B 1 131 ? -8.5 -3.736 11.344 1 95.5 131 MET B O 1
ATOM 2707 N N . PHE B 1 132 ? -7.871 -4.777 9.422 1 97.12 132 PHE B N 1
ATOM 2708 C CA . PHE B 1 132 ? -9.164 -5.434 9.289 1 97.12 132 PHE B CA 1
ATOM 2709 C C . PHE B 1 132 ? -9.102 -6.871 9.781 1 97.12 132 PHE B C 1
ATOM 2711 O O . PHE B 1 132 ? -10.125 -7.555 9.859 1 97.12 132 PHE B O 1
ATOM 2718 N N . ASN B 1 133 ? -7.922 -7.395 10.109 1 96.88 133 ASN B N 1
ATOM 2719 C CA . ASN B 1 133 ? -7.684 -8.742 10.617 1 96.88 133 ASN B CA 1
ATOM 2720 C C . ASN B 1 133 ? -8.273 -9.805 9.703 1 96.88 133 ASN B C 1
ATOM 2722 O O . ASN B 1 133 ? -9.023 -10.672 10.148 1 96.88 133 ASN B O 1
ATOM 2726 N N . LYS B 1 134 ? -7.898 -9.703 8.492 1 97.94 134 LYS B N 1
ATOM 2727 C CA . LYS B 1 134 ? -8.367 -10.688 7.516 1 97.94 134 LYS B CA 1
ATOM 2728 C C . LYS B 1 134 ? -7.449 -10.727 6.297 1 97.94 134 LYS B C 1
ATOM 2730 O O . LYS B 1 134 ? -6.695 -9.789 6.047 1 97.94 134 LYS B O 1
ATOM 2735 N N . LEU B 1 135 ? -7.539 -11.82 5.598 1 98.69 135 LEU B N 1
ATOM 2736 C CA . LEU B 1 135 ? -6.891 -11.93 4.297 1 98.69 135 LEU B CA 1
ATOM 2737 C C . LEU B 1 135 ? -7.703 -11.211 3.223 1 98.69 135 LEU B C 1
ATOM 2739 O O . LEU B 1 135 ? -8.938 -11.281 3.223 1 98.69 135 LEU B O 1
ATOM 2743 N N . VAL B 1 136 ? -7.004 -10.562 2.326 1 98.5 136 VAL B N 1
ATOM 2744 C CA . VAL B 1 136 ? -7.645 -9.898 1.201 1 98.5 136 VAL B CA 1
ATOM 2745 C C . VAL B 1 136 ? -6.844 -10.141 -0.074 1 98.5 136 VAL B C 1
ATOM 2747 O O . VAL B 1 136 ? -5.609 -10.156 -0.045 1 98.5 136 VAL B O 1
ATOM 2750 N N . ILE B 1 137 ? -7.52 -10.414 -1.166 1 98.75 137 ILE B N 1
ATOM 2751 C CA . ILE B 1 137 ? -6.902 -10.461 -2.488 1 98.75 137 ILE B CA 1
ATOM 2752 C C . ILE B 1 137 ? -7.004 -9.086 -3.15 1 98.75 137 ILE B C 1
ATOM 2754 O O . ILE B 1 137 ? -8.102 -8.539 -3.289 1 98.75 137 ILE B O 1
ATOM 2758 N N . LEU B 1 138 ? -5.879 -8.562 -3.508 1 98.5 138 LEU B N 1
ATOM 2759 C CA . LEU B 1 138 ? -5.789 -7.312 -4.254 1 98.5 138 LEU B CA 1
ATOM 2760 C C . LEU B 1 138 ? -5.062 -7.52 -5.578 1 98.5 138 LEU B C 1
ATOM 2762 O O . LEU B 1 138 ? -4.371 -8.523 -5.762 1 98.5 138 LEU B O 1
ATOM 2766 N N . THR B 1 139 ? -5.301 -6.605 -6.445 1 98.25 139 THR B N 1
ATOM 2767 C CA . THR B 1 139 ? -4.48 -6.523 -7.648 1 98.25 139 THR B CA 1
ATOM 2768 C C . THR B 1 139 ? -3.686 -5.219 -7.676 1 98.25 139 THR B C 1
ATOM 2770 O O . THR B 1 139 ? -4.031 -4.262 -6.984 1 98.25 139 THR B O 1
ATOM 2773 N N . ALA B 1 140 ? -2.611 -5.227 -8.297 1 98 140 ALA B N 1
ATOM 2774 C CA . ALA B 1 140 ? -1.858 -3.998 -8.539 1 98 140 ALA B CA 1
ATOM 2775 C C . ALA B 1 140 ? -1.787 -3.68 -10.031 1 98 140 ALA B C 1
ATOM 2777 O O . ALA B 1 140 ? -1.604 -4.578 -10.852 1 98 140 ALA B O 1
ATOM 2778 N N . GLU B 1 141 ? -2.082 -2.5 -10.406 1 97.25 141 GLU B N 1
ATOM 2779 C CA . GLU B 1 141 ? -1.713 -1.966 -11.711 1 97.25 141 GLU B CA 1
ATOM 2780 C C . GLU B 1 141 ? -0.352 -1.277 -11.664 1 97.25 141 GLU B C 1
ATOM 2782 O O . GLU B 1 141 ? -0.032 -0.592 -10.688 1 97.25 141 GLU B O 1
ATOM 2787 N N . LYS B 1 142 ? 0.373 -1.487 -12.742 1 95.75 142 LYS B N 1
ATOM 2788 C CA . LYS B 1 142 ? 1.781 -1.11 -12.664 1 95.75 142 LYS B CA 1
ATOM 2789 C C . LYS B 1 142 ? 2.453 -1.747 -11.453 1 95.75 142 LYS B C 1
ATOM 2791 O O . LYS B 1 142 ? 2.406 -2.967 -11.281 1 95.75 142 LYS B O 1
ATOM 2796 N N . HIS B 1 143 ? 2.809 -1.275 -10.562 1 98.19 143 HIS B N 1
ATOM 2797 C CA . HIS B 1 143 ? 3.396 -1.776 -9.328 1 98.19 143 HIS B CA 1
ATOM 2798 C C . HIS B 1 143 ? 2.715 -1.167 -8.102 1 98.19 143 HIS B C 1
ATOM 2800 O O . HIS B 1 143 ? 2.602 -1.817 -7.062 1 98.19 143 HIS B O 1
ATOM 2806 N N . GLN B 1 144 ? 2.162 -0.028 -8.289 1 98.19 144 GLN B N 1
ATOM 2807 C CA . GLN B 1 144 ? 1.996 0.793 -7.09 1 98.19 144 GLN B CA 1
ATOM 2808 C C . GLN B 1 144 ? 0.543 1.229 -6.922 1 98.19 144 GLN B C 1
ATOM 2810 O O . GLN B 1 144 ? 0.223 1.998 -6.012 1 98.19 144 GLN B O 1
ATOM 2815 N N . ASP B 1 145 ? -0.346 0.823 -7.832 1 98 145 ASP B N 1
ATOM 2816 C CA . ASP B 1 145 ? -1.717 1.324 -7.789 1 98 145 ASP B CA 1
ATOM 2817 C C . ASP B 1 145 ? -2.676 0.261 -7.258 1 98 145 ASP B C 1
ATOM 2819 O O . ASP B 1 145 ? -2.41 -0.937 -7.379 1 98 145 ASP B O 1
ATOM 2823 N N . LEU B 1 146 ? -3.803 0.696 -6.633 1 98.12 146 LEU B N 1
ATOM 2824 C CA . LEU B 1 146 ? -4.953 -0.107 -6.234 1 98.12 146 LEU B CA 1
ATOM 2825 C C . LEU B 1 146 ? -4.652 -0.896 -4.965 1 98.12 146 LEU B C 1
ATOM 2827 O O . LEU B 1 146 ? -5.055 -2.057 -4.844 1 98.12 146 LEU B O 1
ATOM 2831 N N . THR B 1 147 ? -4.012 -0.29 -4.031 1 98.12 147 THR B N 1
ATOM 2832 C CA . THR B 1 147 ? -3.635 -0.939 -2.779 1 98.12 147 THR B CA 1
ATOM 2833 C C . THR B 1 147 ? -4.695 -0.709 -1.709 1 98.12 147 THR B C 1
ATOM 2835 O O . THR B 1 147 ? -5.648 0.045 -1.923 1 98.12 147 THR B O 1
ATOM 2838 N N . GLN B 1 148 ? -4.582 -1.372 -0.627 1 98.38 148 GLN B N 1
ATOM 2839 C CA . GLN B 1 148 ? -4.988 -0.947 0.708 1 98.38 148 GLN B CA 1
ATOM 2840 C C . GLN B 1 148 ? -3.775 -0.665 1.59 1 98.38 148 GLN B C 1
ATOM 2842 O O . GLN B 1 148 ? -2.922 -1.534 1.776 1 98.38 148 GLN B O 1
ATOM 2847 N N . TRP B 1 149 ? -3.725 0.486 2.125 1 98 149 TRP B N 1
ATOM 2848 C CA . TRP B 1 149 ? -2.516 0.928 2.812 1 98 149 TRP B CA 1
ATOM 2849 C C . TRP B 1 149 ? -2.27 0.099 4.07 1 98 149 TRP B C 1
ATOM 2851 O O . TRP B 1 149 ? -3.203 -0.189 4.824 1 98 149 TRP B O 1
ATOM 2861 N N . GLY B 1 150 ? -1.007 -0.33 4.258 1 96.69 150 GLY B N 1
ATOM 2862 C CA . GLY B 1 150 ? -0.607 -1.014 5.477 1 96.69 150 GLY B CA 1
ATOM 2863 C C . GLY B 1 150 ? -0.76 -2.521 5.395 1 96.69 150 GLY B C 1
ATOM 2864 O O . GLY B 1 150 ? -0.427 -3.236 6.34 1 96.69 150 GLY B O 1
ATOM 2865 N N . VAL B 1 151 ? -1.238 -2.998 4.297 1 98.12 151 VAL B N 1
ATOM 2866 C CA . VAL B 1 151 ? -1.366 -4.445 4.16 1 98.12 151 VAL B CA 1
ATOM 2867 C C . VAL B 1 151 ? 0.019 -5.082 4.066 1 98.12 151 VAL B C 1
ATOM 2869 O O . VAL B 1 151 ? 0.974 -4.441 3.621 1 98.12 151 VAL B O 1
ATOM 2872 N N . LYS B 1 152 ? 0.077 -6.297 4.441 1 97.94 152 LYS B N 1
ATOM 2873 C CA . LYS B 1 152 ? 1.29 -7.102 4.324 1 97.94 152 LYS B CA 1
ATOM 2874 C C . LYS B 1 152 ? 1.171 -8.109 3.182 1 97.94 152 LYS B C 1
ATOM 2876 O O . LYS B 1 152 ? 0.402 -9.07 3.271 1 97.94 152 LYS B O 1
ATOM 2881 N N . PRO B 1 153 ? 1.896 -7.898 2.133 1 98.62 153 PRO B N 1
ATOM 2882 C CA . PRO B 1 153 ? 1.843 -8.898 1.061 1 98.62 153 PRO B CA 1
ATOM 2883 C C . PRO B 1 153 ? 2.354 -10.266 1.503 1 98.62 153 PRO B C 1
ATOM 2885 O O . PRO B 1 153 ? 3.389 -10.352 2.17 1 98.62 153 PRO B O 1
ATOM 2888 N N . LEU B 1 154 ? 1.622 -11.297 1.124 1 98.81 154 LEU B N 1
ATOM 2889 C CA . LEU B 1 154 ? 1.976 -12.656 1.525 1 98.81 154 LEU B CA 1
ATOM 2890 C C . LEU B 1 154 ? 2.312 -13.508 0.309 1 98.81 154 LEU B C 1
ATOM 2892 O O . LEU B 1 154 ? 3.391 -14.109 0.244 1 98.81 154 LEU B O 1
ATOM 2896 N N . LEU B 1 155 ? 1.4 -13.633 -0.593 1 98.88 155 LEU B N 1
ATOM 2897 C CA . LEU B 1 155 ? 1.531 -14.367 -1.846 1 98.88 155 LEU B CA 1
ATOM 2898 C C . LEU B 1 155 ? 1.382 -13.438 -3.043 1 98.88 155 LEU B C 1
ATOM 2900 O O . LEU B 1 155 ? 0.36 -12.758 -3.186 1 98.88 155 LEU B O 1
ATOM 2904 N N . ILE B 1 156 ? 2.395 -13.391 -3.898 1 98.56 156 ILE B N 1
ATOM 2905 C CA . ILE B 1 156 ? 2.473 -12.406 -4.977 1 98.56 156 ILE B CA 1
ATOM 2906 C C . ILE B 1 156 ? 2.668 -13.125 -6.312 1 98.56 156 ILE B C 1
ATOM 2908 O O . ILE B 1 156 ? 3.555 -13.977 -6.445 1 98.56 156 ILE B O 1
ATOM 2912 N N . LEU B 1 157 ? 1.839 -12.758 -7.25 1 98.88 157 LEU B N 1
ATOM 2913 C CA . LEU B 1 157 ? 1.977 -13.297 -8.602 1 98.88 157 LEU B CA 1
ATOM 2914 C C . LEU B 1 157 ? 2.15 -12.18 -9.617 1 98.88 157 LEU B C 1
ATOM 2916 O O . LEU B 1 157 ? 1.286 -11.305 -9.742 1 98.88 157 LEU B O 1
ATOM 2920 N N . ASP B 1 158 ? 3.277 -12.219 -10.297 1 98.88 158 ASP B N 1
ATOM 2921 C CA . ASP B 1 158 ? 3.561 -11.273 -11.367 1 98.88 158 ASP B CA 1
ATOM 2922 C C . ASP B 1 158 ? 2.854 -11.68 -12.664 1 98.88 158 ASP B C 1
ATOM 2924 O O . ASP B 1 158 ? 3.082 -12.766 -13.188 1 98.88 158 ASP B O 1
ATOM 2928 N N . VAL B 1 159 ? 2.062 -10.773 -13.227 1 98.62 159 VAL B N 1
ATOM 2929 C CA . VAL B 1 159 ? 1.425 -11.094 -14.5 1 98.62 159 VAL B CA 1
ATOM 2930 C C . VAL B 1 159 ? 1.77 -10.031 -15.539 1 98.62 159 VAL B C 1
ATOM 2932 O O . VAL B 1 159 ? 0.981 -9.758 -16.438 1 98.62 159 VAL B O 1
ATOM 2935 N N . TRP B 1 160 ? 2.811 -9.266 -15.305 1 98.19 160 TRP B N 1
ATOM 2936 C CA . TRP B 1 160 ? 3.41 -8.539 -16.422 1 98.19 160 TRP B CA 1
ATOM 2937 C C . TRP B 1 160 ? 3.789 -9.492 -17.547 1 98.19 160 TRP B C 1
ATOM 2939 O O . TRP B 1 160 ? 4.25 -10.609 -17.297 1 98.19 160 TRP B O 1
ATOM 2949 N N . GLU B 1 161 ? 3.719 -8.992 -18.719 1 97.56 161 GLU B N 1
ATOM 2950 C CA . GLU B 1 161 ? 4.023 -9.867 -19.844 1 97.56 161 GLU B CA 1
ATOM 2951 C C . GLU B 1 161 ? 5.453 -10.398 -19.766 1 97.56 161 GLU B C 1
ATOM 2953 O O . GLU B 1 161 ? 5.715 -11.547 -20.125 1 97.56 161 GLU B O 1
ATOM 2958 N N . HIS B 1 162 ? 6.367 -9.602 -19.266 1 97.88 162 HIS B N 1
ATOM 2959 C CA . HIS B 1 162 ? 7.746 -10.062 -19.203 1 97.88 162 HIS B CA 1
ATOM 2960 C C . HIS B 1 162 ? 7.887 -11.25 -18.25 1 97.88 162 HIS B C 1
ATOM 2962 O O . HIS B 1 162 ? 8.914 -11.945 -18.266 1 97.88 162 HIS B O 1
ATOM 2968 N N . ALA B 1 163 ? 6.914 -11.523 -17.453 1 98.25 163 ALA B N 1
ATOM 2969 C CA . ALA B 1 163 ? 6.992 -12.594 -16.453 1 98.25 163 ALA B CA 1
ATOM 2970 C C . ALA B 1 163 ? 6.664 -13.945 -17.078 1 98.25 163 ALA B C 1
ATOM 2972 O O . ALA B 1 163 ? 6.992 -14.992 -16.516 1 98.25 163 ALA B O 1
ATOM 2973 N N . TYR B 1 164 ? 5.984 -13.914 -18.25 1 97.94 164 TYR B N 1
ATOM 2974 C CA . TYR B 1 164 ? 5.547 -15.242 -18.672 1 97.94 164 TYR B CA 1
ATOM 2975 C C . TYR B 1 164 ? 5.5 -15.344 -20.188 1 97.94 164 TYR B C 1
ATOM 2977 O O . TYR B 1 164 ? 5.32 -16.438 -20.734 1 97.94 164 TYR B O 1
ATOM 2985 N N . TYR B 1 165 ? 5.758 -14.289 -20.938 1 97.88 165 TYR B N 1
ATOM 2986 C CA . TYR B 1 165 ? 5.418 -14.227 -22.359 1 97.88 165 TYR B CA 1
ATOM 2987 C C . TYR B 1 165 ? 6.363 -15.094 -23.172 1 97.88 165 TYR B C 1
ATOM 2989 O O . TYR B 1 165 ? 5.98 -15.617 -24.219 1 97.88 165 TYR B O 1
ATOM 2997 N N . LEU B 1 166 ? 7.605 -15.234 -22.781 1 98.06 166 LEU B N 1
ATOM 2998 C CA . LEU B 1 166 ? 8.562 -16.031 -23.547 1 98.06 166 LEU B CA 1
ATOM 2999 C C . LEU B 1 166 ? 8.07 -17.453 -23.719 1 98.06 166 LEU B C 1
ATOM 3001 O O . LEU B 1 166 ? 8.195 -18.047 -24.797 1 98.06 166 LEU B O 1
ATOM 3005 N N . LYS B 1 167 ? 7.496 -17.984 -22.688 1 97.88 167 LYS B N 1
ATOM 3006 C CA . LYS B 1 167 ? 7.098 -19.391 -22.719 1 97.88 167 LYS B CA 1
ATOM 3007 C C . LYS B 1 167 ? 5.613 -19.531 -23.047 1 97.88 167 LYS B C 1
ATOM 3009 O O . LYS B 1 167 ? 5.227 -20.406 -23.828 1 97.88 167 LYS B O 1
ATOM 3014 N N . TYR B 1 168 ? 4.836 -18.641 -22.562 1 98.19 168 TYR B N 1
ATOM 3015 C CA . TYR B 1 168 ? 3.396 -18.875 -22.594 1 98.19 168 TYR B CA 1
ATOM 3016 C C . TYR B 1 168 ? 2.713 -17.922 -23.594 1 98.19 168 TYR B C 1
ATOM 3018 O O . TYR B 1 168 ? 1.554 -18.141 -23.953 1 98.19 168 TYR B O 1
ATOM 3026 N N . GLN B 1 169 ? 3.428 -16.875 -24 1 97.44 169 GLN B N 1
ATOM 3027 C CA . GLN B 1 169 ? 2.887 -15.883 -24.922 1 97.44 169 GLN B CA 1
ATOM 3028 C C . GLN B 1 169 ? 1.576 -15.305 -24.406 1 97.44 169 GLN B C 1
ATOM 3030 O O . GLN B 1 169 ? 1.526 -14.773 -23.281 1 97.44 169 GLN B O 1
ATOM 3035 N N . ASN B 1 170 ? 0.473 -15.438 -25.172 1 96.94 170 ASN B N 1
ATOM 3036 C CA . ASN B 1 170 ? -0.771 -14.781 -24.781 1 96.94 170 ASN B CA 1
ATOM 3037 C C . ASN B 1 170 ? -1.58 -15.641 -23.812 1 96.94 170 ASN B C 1
ATOM 3039 O O . ASN B 1 170 ? -2.678 -15.258 -23.406 1 96.94 170 ASN B O 1
ATOM 3043 N N . LYS B 1 171 ? -1.043 -16.75 -23.422 1 98.12 171 LYS B N 1
ATOM 3044 C CA . LYS B 1 171 ? -1.792 -17.703 -22.609 1 98.12 171 LYS B CA 1
ATOM 3045 C C . LYS B 1 171 ? -1.53 -17.453 -21.125 1 98.12 171 LYS B C 1
ATOM 3047 O O . LYS B 1 171 ? -0.989 -18.328 -20.438 1 98.12 171 LYS B O 1
ATOM 3052 N N . ARG B 1 172 ? -2.014 -16.344 -20.656 1 98.06 172 ARG B N 1
ATOM 3053 C CA . ARG B 1 172 ? -1.83 -15.961 -19.266 1 98.06 172 ARG B CA 1
ATOM 3054 C C . ARG B 1 172 ? -2.432 -17 -18.328 1 98.06 172 ARG B C 1
ATOM 3056 O O . ARG B 1 172 ? -1.826 -17.359 -17.312 1 98.06 172 ARG B O 1
ATOM 3063 N N . ALA B 1 173 ? -3.582 -17.438 -18.641 1 98.31 173 ALA B N 1
ATOM 3064 C CA . ALA B 1 173 ? -4.262 -18.422 -17.797 1 98.31 173 ALA B CA 1
ATOM 3065 C C . ALA B 1 173 ? -3.43 -19.688 -17.656 1 98.31 173 ALA B C 1
ATOM 3067 O O . ALA B 1 173 ? -3.371 -20.281 -16.562 1 98.31 173 ALA B O 1
ATOM 3068 N N . ALA B 1 174 ? -2.832 -20.094 -18.688 1 98.69 174 ALA B N 1
ATOM 3069 C CA . ALA B 1 174 ? -1.979 -21.281 -18.656 1 98.69 174 ALA B CA 1
ATOM 3070 C C . ALA B 1 174 ? -0.761 -21.062 -17.766 1 98.69 174 ALA B C 1
ATOM 3072 O O . ALA B 1 174 ? -0.338 -21.969 -17.047 1 98.69 174 ALA B O 1
ATOM 3073 N N . PHE B 1 175 ? -0.195 -19.891 -17.844 1 98.69 175 PHE B N 1
ATOM 3074 C CA . PHE B 1 175 ? 0.913 -19.531 -16.969 1 98.69 175 PHE B CA 1
ATOM 3075 C C . PHE B 1 175 ? 0.49 -19.594 -15.5 1 98.69 175 PHE B C 1
ATOM 3077 O O . PHE B 1 175 ? 1.189 -20.188 -14.672 1 98.69 175 PHE B O 1
ATOM 3084 N N . ILE B 1 176 ? -0.653 -19.031 -15.172 1 98.81 176 ILE B N 1
ATOM 3085 C CA . ILE B 1 176 ? -1.141 -19 -13.797 1 98.81 176 ILE B CA 1
ATOM 3086 C C . ILE B 1 176 ? -1.351 -20.422 -13.289 1 98.81 176 ILE B C 1
ATOM 3088 O O . ILE B 1 176 ? -0.968 -20.75 -12.164 1 98.81 176 ILE B O 1
ATOM 3092 N N . ASP B 1 177 ? -1.896 -21.266 -14.141 1 98.75 177 ASP B N 1
ATOM 3093 C CA . ASP B 1 177 ? -2.092 -22.672 -13.773 1 98.75 177 ASP B CA 1
ATOM 3094 C C . ASP B 1 177 ? -0.758 -23.344 -13.484 1 98.75 177 ASP B C 1
ATOM 3096 O O . ASP B 1 177 ? -0.648 -24.125 -12.531 1 98.75 177 ASP B O 1
ATOM 3100 N N . ALA B 1 178 ? 0.187 -23.109 -14.289 1 98.75 178 ALA B N 1
ATOM 3101 C CA . ALA B 1 178 ? 1.517 -23.688 -14.109 1 98.75 178 ALA B CA 1
ATOM 3102 C C . ALA B 1 178 ? 2.18 -23.156 -12.844 1 98.75 178 ALA B C 1
ATOM 3104 O O . ALA B 1 178 ? 2.855 -23.891 -12.125 1 98.75 178 ALA B O 1
ATOM 3105 N N . TRP B 1 179 ? 2.016 -21.875 -12.547 1 98.81 179 TRP B N 1
ATOM 3106 C CA . TRP B 1 179 ? 2.635 -21.188 -11.422 1 98.81 179 TRP B CA 1
ATOM 3107 C C . TRP B 1 179 ? 2.215 -21.828 -10.102 1 98.81 179 TRP B C 1
ATOM 3109 O O . TRP B 1 179 ? 3.025 -21.953 -9.18 1 98.81 179 TRP B O 1
ATOM 3119 N N . TRP B 1 180 ? 1.025 -22.297 -10.016 1 98.81 180 TRP B N 1
ATOM 3120 C CA . TRP B 1 180 ? 0.506 -22.875 -8.781 1 98.81 180 TRP B CA 1
ATOM 3121 C C . TRP B 1 180 ? 1.303 -24.109 -8.391 1 98.81 180 TRP B C 1
ATOM 3123 O O . TRP B 1 180 ? 1.289 -24.516 -7.227 1 98.81 180 TRP B O 1
ATOM 3133 N N . ASN B 1 181 ? 2.012 -24.703 -9.344 1 98.75 181 ASN B N 1
ATOM 3134 C CA . ASN B 1 181 ? 2.771 -25.922 -9.078 1 98.75 181 ASN B CA 1
ATOM 3135 C C . ASN B 1 181 ? 4.094 -25.609 -8.383 1 98.75 181 ASN B C 1
ATOM 3137 O O . ASN B 1 181 ? 4.75 -26.516 -7.863 1 98.75 181 ASN B O 1
ATOM 3141 N N . ILE B 1 182 ? 4.48 -24.391 -8.289 1 98.81 182 ILE B N 1
ATOM 3142 C CA . ILE B 1 182 ? 5.801 -24.078 -7.758 1 98.81 182 ILE B CA 1
ATOM 3143 C C . ILE B 1 182 ? 5.672 -23.062 -6.617 1 98.81 182 ILE B C 1
ATOM 3145 O O . ILE B 1 182 ? 6.66 -22.453 -6.207 1 98.81 182 ILE B O 1
ATOM 3149 N N . VAL B 1 183 ? 4.523 -22.828 -6.062 1 98.88 183 VAL B N 1
ATOM 3150 C CA . VAL B 1 183 ? 4.293 -21.875 -4.992 1 98.8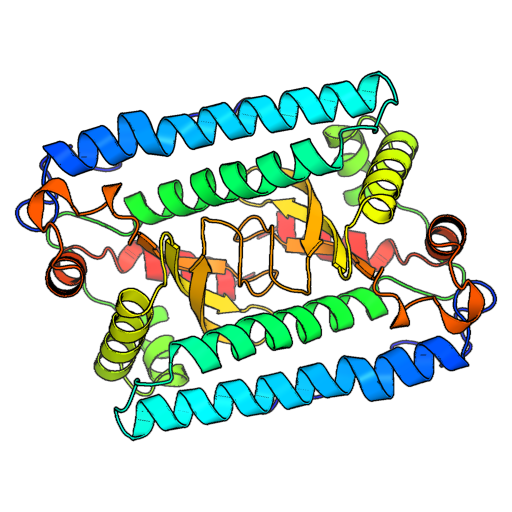8 183 VAL B CA 1
ATOM 3151 C C . VAL B 1 183 ? 4.938 -22.375 -3.701 1 98.88 183 VAL B C 1
ATOM 3153 O O . VAL B 1 183 ? 4.805 -23.547 -3.344 1 98.88 183 VAL B O 1
ATOM 3156 N N . ASN B 1 184 ? 5.656 -21.531 -3.053 1 98.81 184 ASN B N 1
ATOM 3157 C CA . ASN B 1 184 ? 6.289 -21.781 -1.763 1 98.81 184 ASN B CA 1
ATOM 3158 C C . ASN B 1 184 ? 5.398 -21.344 -0.605 1 98.81 184 ASN B C 1
ATOM 3160 O O . ASN B 1 184 ? 5.578 -20.25 -0.051 1 98.81 184 ASN B O 1
ATOM 3164 N N . TRP B 1 185 ? 4.543 -22.172 -0.117 1 98.75 185 TRP B N 1
ATOM 3165 C CA . TRP B 1 185 ? 3.574 -21.844 0.925 1 98.75 185 TRP B CA 1
ATOM 3166 C C . TRP B 1 185 ? 4.254 -21.75 2.287 1 98.75 185 TRP B C 1
ATOM 3168 O O . TRP B 1 185 ? 3.693 -21.172 3.225 1 98.75 185 TRP B O 1
ATOM 3178 N N . ASP B 1 186 ? 5.418 -22.344 2.355 1 98.5 186 ASP B N 1
ATOM 3179 C CA . ASP B 1 186 ? 6.148 -22.234 3.615 1 98.5 186 ASP B CA 1
ATOM 3180 C C . ASP B 1 186 ? 6.496 -20.781 3.928 1 98.5 186 ASP B C 1
ATOM 3182 O O . ASP B 1 186 ? 6.297 -20.312 5.055 1 98.5 186 ASP B O 1
ATOM 3186 N N . VAL B 1 187 ? 6.957 -20.094 2.947 1 98.5 187 VAL B N 1
ATOM 3187 C CA . VAL B 1 187 ? 7.312 -18.688 3.154 1 98.5 187 VAL B CA 1
ATOM 3188 C C . VAL B 1 187 ? 6.051 -17.859 3.365 1 98.5 187 VAL B C 1
ATOM 3190 O O . VAL B 1 187 ? 6.051 -16.906 4.148 1 98.5 187 VAL B O 1
ATOM 3193 N N . VAL B 1 188 ? 4.969 -18.188 2.672 1 98.75 188 VAL B N 1
ATOM 3194 C CA . VAL B 1 188 ? 3.699 -17.5 2.859 1 98.75 188 VAL B CA 1
ATOM 3195 C C . VAL B 1 188 ? 3.246 -17.625 4.312 1 98.75 188 VAL B C 1
ATOM 3197 O O . VAL B 1 188 ? 2.836 -16.641 4.934 1 98.75 188 VAL B O 1
ATOM 3200 N N . ASN B 1 189 ? 3.361 -18.875 4.805 1 98.56 189 ASN B N 1
ATOM 3201 C CA . ASN B 1 189 ? 2.979 -19.125 6.191 1 98.56 189 ASN B CA 1
ATOM 3202 C C . ASN B 1 189 ? 3.867 -18.359 7.164 1 98.56 189 ASN B C 1
ATOM 3204 O O . ASN B 1 189 ? 3.383 -17.812 8.164 1 98.56 189 ASN B O 1
ATOM 3208 N N . GLU B 1 190 ? 5.141 -18.359 6.914 1 98 190 GLU B N 1
ATOM 3209 C CA . GLU B 1 190 ? 6.066 -17.625 7.77 1 98 190 GLU B CA 1
ATOM 3210 C C . GLU B 1 190 ? 5.734 -16.125 7.789 1 98 190 GLU B C 1
ATOM 3212 O O . GLU B 1 190 ? 5.719 -15.508 8.852 1 98 190 GLU B O 1
ATOM 3217 N N . ARG B 1 191 ? 5.477 -15.547 6.641 1 97.81 191 ARG B N 1
ATOM 3218 C CA . ARG B 1 191 ? 5.102 -14.133 6.551 1 97.81 191 ARG B CA 1
ATOM 3219 C C . ARG B 1 191 ? 3.814 -13.859 7.32 1 97.81 191 ARG B C 1
ATOM 3221 O O . ARG B 1 191 ? 3.695 -12.836 7.996 1 97.81 191 ARG B O 1
ATOM 3228 N N . PHE B 1 192 ? 2.898 -14.789 7.141 1 98.44 192 PHE B N 1
ATOM 3229 C CA . PHE B 1 192 ? 1.618 -14.641 7.82 1 98.44 192 PHE B CA 1
ATOM 3230 C C . PHE B 1 192 ? 1.805 -14.641 9.336 1 98.44 192 PHE B C 1
ATOM 3232 O O . PHE B 1 192 ? 1.237 -13.805 10.039 1 98.44 192 PHE B O 1
ATOM 3239 N N . LYS B 1 193 ? 2.586 -15.547 9.836 1 97.19 193 LYS B N 1
ATOM 3240 C CA . LYS B 1 193 ? 2.867 -15.625 11.266 1 97.19 193 LYS B CA 1
ATOM 3241 C C . LYS B 1 193 ? 3.504 -14.328 11.773 1 97.19 193 LYS B C 1
ATOM 3243 O O . LYS B 1 193 ? 3.143 -13.828 12.836 1 97.19 193 LYS B O 1
ATOM 3248 N N . GLN B 1 194 ? 4.379 -13.812 11.023 1 94.69 194 GLN B N 1
ATOM 3249 C CA . GLN B 1 194 ? 5.035 -12.57 11.398 1 94.69 194 GLN B CA 1
ATOM 3250 C C . GLN B 1 194 ? 4.047 -11.406 11.406 1 94.69 194 GLN B C 1
ATOM 3252 O O . GLN B 1 194 ? 4.117 -10.523 12.266 1 94.69 194 GLN B O 1
ATOM 3257 N N . ALA B 1 195 ? 3.162 -11.43 10.445 1 94.56 195 ALA B N 1
ATOM 3258 C CA . ALA B 1 195 ? 2.217 -10.328 10.281 1 94.56 195 ALA B CA 1
ATOM 3259 C C . ALA B 1 195 ? 1.177 -10.32 11.398 1 94.56 195 ALA B C 1
ATOM 3261 O O . ALA B 1 195 ? 0.645 -9.266 11.758 1 94.56 195 ALA B O 1
ATOM 3262 N N . THR B 1 196 ? 0.884 -11.508 11.93 1 93.38 196 THR B N 1
ATOM 3263 C CA . THR B 1 196 ? -0.198 -11.625 12.906 1 93.38 196 THR B CA 1
ATOM 3264 C C . THR B 1 196 ? 0.35 -11.594 14.328 1 93.38 196 THR B C 1
ATOM 3266 O O . THR B 1 196 ? -0.414 -11.492 15.289 1 93.38 196 THR B O 1
ATOM 3269 N N . THR B 1 197 ? 1.551 -11.859 14.586 1 79.44 197 THR B N 1
ATOM 3270 C CA . THR B 1 197 ? 2.135 -11.773 15.914 1 79.44 197 THR B CA 1
ATOM 3271 C C . THR B 1 197 ? 2.457 -10.32 16.281 1 79.44 197 THR B C 1
ATOM 3273 O O . THR B 1 197 ? 2.471 -9.953 17.453 1 79.44 197 THR B O 1
ATOM 3276 N N . LYS B 1 198 ? 2.523 -9.492 15.375 1 58 198 LYS B N 1
ATOM 3277 C CA . LYS B 1 198 ? 2.932 -8.125 15.68 1 58 198 LYS B CA 1
ATOM 3278 C C . LYS B 1 198 ? 1.72 -7.219 15.883 1 58 198 LYS B C 1
ATOM 3280 O O . LYS B 1 198 ? 0.661 -7.449 15.297 1 58 198 LYS B O 1
#

Solvent-accessible surface area (backbone atoms only — not comparable to full-atom values): 20358 Å² total; per-residue (Å²): 132,82,67,71,76,77,78,72,96,60,61,60,59,44,42,53,89,55,42,49,37,70,44,47,45,47,39,50,69,45,54,42,36,49,19,30,54,42,24,45,50,22,52,51,52,50,51,49,26,62,74,70,67,54,61,86,59,44,59,61,35,46,51,39,32,12,41,16,38,11,38,34,49,52,49,58,51,30,59,57,31,43,35,63,78,30,55,67,73,51,66,69,46,38,54,48,40,28,69,69,47,68,30,64,69,52,38,52,51,51,52,49,52,51,42,64,55,52,68,77,41,21,30,25,34,36,24,42,29,72,88,75,70,42,71,45,77,41,50,24,42,63,46,18,25,43,36,48,78,45,22,38,76,44,43,53,45,74,54,29,60,73,64,45,31,89,84,43,51,90,39,56,64,60,45,55,60,38,44,65,52,23,26,23,29,64,54,29,30,52,47,47,51,56,60,68,73,88,132,82,68,71,76,76,77,73,94,60,61,59,60,45,41,56,90,57,43,48,37,70,42,47,46,47,39,50,69,46,55,44,35,50,18,30,54,42,24,45,49,21,50,52,52,49,49,49,26,62,74,70,67,52,61,88,58,45,58,60,34,45,52,40,34,11,40,15,39,11,37,34,50,51,49,59,52,31,59,58,32,42,36,65,78,30,54,66,75,52,65,70,46,38,54,49,40,27,69,68,47,67,30,66,69,53,38,52,51,52,52,50,51,51,41,64,55,51,65,77,42,19,32,25,33,37,23,41,29,70,89,75,71,44,71,45,77,40,48,25,43,62,49,19,24,43,35,46,80,46,23,37,77,45,45,52,43,74,54,30,60,73,65,45,31,89,83,43,50,90,40,56,65,58,45,55,61,37,45,65,52,22,28,23,30,64,54,29,30,53,46,45,50,56,61,68,72,88

InterPro domains:
  IPR001189 Manganese/iron superoxide dismutase [PIRSF000349] (1-197)
  IPR001189 Manganese/iron superoxide dismutase [PR01703] (6-17)
  IPR001189 Manganese/iron superoxide dismutase [PR01703] (27-40)
  IPR001189 Manganese/iron superoxide dismutase [PR01703] (66-79)
  IPR001189 Manganese/iron superoxide dismutase [PR01703] (118-126)
  IPR001189 Manganese/iron superoxide dismutase [PR01703] (156-168)
  IPR019831 Manganese/iron superoxide dismutase, N-terminal [PF00081] (3-82)
  IPR019832 Manganese/iron superoxide dismutase, C-terminal [PF02777] (89-191)
  IPR019833 Manganese/iron superoxide dismutase, binding site [PS00088] (158-165)
  IPR036314 Manganese/iron superoxide dismutase, C-terminal domain superfamily [G3DSA:3.55.40.20] (83-198)
  IPR036314 Manganese/iron superoxide dismutase, C-terminal domain superfamily [SSF54719] (85-196)
  IPR036324 Manganese/iron superoxide dismutase, N-terminal domain superfamily [G3DSA:1.10.287.990] (20-82)
  IPR036324 Manganese/iron superoxide dismutase, N-terminal domain superfamily [SSF46609] (1-86)
  IPR050265 Iron/Manganese Superoxide Dismutase [PTHR11404] (2-196)